Protein AF-A0A414Z7J4-F1 (afdb_monomer)

Nearest PDB structures (foldseek):
  2v0o-assembly2_C  TM=2.463E-01  e=3.753E+00  Homo sapiens
  2efl-assembly1_A-2  TM=1.552E-01  e=2.182E+00  Homo sapiens
  5c1f-assembly1_B  TM=1.987E-01  e=4.923E+00  Schizosaccharomyces pombe 972h-

Foldseek 3Di:
DQCLLLQWDAQQLLVVVLQFTDPPDDPDDPPSNLGQWDKDFPAFAPDQKDKQFACVQAPPVQWDQDDDPSGMTIHRAMRHDFPPGMAMEGQDPVVVVVVVVVLVVDFSRFCCLLCVVRYDYDNPGDDHDDGDDDSDDPDPSVVRSLVSLLVQLQLLLVLLLLLLQQQFFPPLLLVLLVLLVVLLVVLVVVLVCLLVDLDADPDPVSLVSLVVSVVSVVVDPFDDDCLSVVLNVLVVVLNVLSHVSSVVQVVLPDPVNVVVLVVLVVVLVVLVVVLVVVCVVLVVVVLVVLLVVLQVVQCVVQVVVVHRGHHDDPPDPSNVSNVVSVCSVVVCCVPPPSNVVSVVSSVVSVVVSVQRDHSDDPSSVVSVVSSVSSNVSSVVVSVRSSVSRRDLDRDCVQWDADPNQTAGDDDPVQVLLRVLLSLLLVVLSVVSPRHQDQDDLVNLLVSLVVSLVVSCVDPSCVDPVNVVLSQQSVQVSCCVVVNHVDGDDDPSNQSSLLVVLCSVQLRDLVSSVVVCSNVVGGSVSSNSSSSSSNNGSSNDTSVSNVSQSVNNVSSNVSSVVVVVSVVD

Radius of gyration: 38.93 Å; Cα contacts (8 Å, |Δi|>4): 678; chains: 1; bounding box: 73×83×109 Å

Structure (mmCIF, N/CA/C/O backbone):
data_AF-A0A414Z7J4-F1
#
_entry.id   AF-A0A414Z7J4-F1
#
loop_
_atom_site.group_PDB
_atom_site.id
_atom_site.type_symbol
_atom_site.label_atom_id
_atom_site.label_alt_id
_atom_site.label_comp_id
_atom_site.label_asym_id
_atom_site.label_entity_id
_atom_site.label_seq_id
_atom_site.pdbx_PDB_ins_code
_atom_site.Cartn_x
_atom_site.Cartn_y
_atom_site.Cartn_z
_atom_site.occupancy
_atom_site.B_iso_or_equiv
_atom_site.auth_seq_id
_atom_site.auth_comp_id
_atom_site.auth_asym_id
_atom_site.auth_atom_id
_atom_site.pdbx_PDB_model_num
ATOM 1 N N . MET A 1 1 ? 10.435 -19.517 -12.350 1.00 83.56 1 MET A N 1
ATOM 2 C CA . MET A 1 1 ? 9.776 -18.479 -11.524 1.00 83.56 1 MET A CA 1
ATOM 3 C C . MET A 1 1 ? 10.383 -17.105 -11.718 1.00 83.56 1 MET A C 1
ATOM 5 O O . MET A 1 1 ? 9.635 -16.182 -11.998 1.00 83.56 1 MET A O 1
ATOM 9 N N . GLU A 1 2 ? 11.707 -16.966 -11.644 1.00 85.19 2 GLU A N 1
ATOM 10 C CA . GLU A 1 2 ? 12.409 -15.685 -11.845 1.00 85.19 2 GLU A CA 1
ATOM 11 C C . GLU A 1 2 ? 11.999 -14.907 -13.116 1.00 85.19 2 GLU A C 1
ATOM 13 O O . GLU A 1 2 ? 11.894 -13.680 -13.116 1.00 85.19 2 GLU A O 1
ATOM 18 N N . SER A 1 3 ? 11.691 -15.606 -14.208 1.00 89.31 3 SER A N 1
ATOM 19 C CA . SER A 1 3 ? 11.226 -14.961 -15.439 1.00 89.31 3 SER A CA 1
ATOM 20 C C . SER A 1 3 ? 9.895 -14.211 -15.288 1.00 89.31 3 SER A C 1
ATOM 22 O O . SER A 1 3 ? 9.629 -13.283 -16.036 1.00 89.31 3 SER A O 1
ATOM 24 N N . PHE A 1 4 ? 9.068 -14.566 -14.300 1.00 91.62 4 PHE A N 1
ATOM 25 C CA . PHE A 1 4 ? 7.817 -13.870 -13.962 1.00 91.62 4 PHE A CA 1
ATOM 26 C C . PHE A 1 4 ? 8.006 -12.762 -12.914 1.00 91.62 4 PHE A C 1
ATOM 28 O O . PHE A 1 4 ? 7.068 -12.028 -12.606 1.00 91.62 4 PHE A O 1
ATOM 35 N N . VAL A 1 5 ? 9.213 -12.639 -12.359 1.00 90.56 5 VAL A N 1
ATOM 36 C CA . VAL A 1 5 ? 9.622 -11.538 -11.471 1.00 90.56 5 VAL A CA 1
ATOM 37 C C . VAL A 1 5 ? 10.175 -10.393 -12.306 1.00 90.56 5 VAL A C 1
ATOM 39 O O . VAL A 1 5 ? 9.928 -9.232 -12.013 1.00 90.56 5 VAL A O 1
ATOM 42 N N . THR A 1 6 ? 10.916 -10.719 -13.363 1.00 90.44 6 THR A N 1
ATOM 43 C CA . THR A 1 6 ? 11.533 -9.724 -14.254 1.00 90.44 6 THR A CA 1
ATOM 44 C C . THR A 1 6 ? 10.800 -9.534 -15.577 1.00 90.44 6 THR A C 1
ATOM 46 O O . THR A 1 6 ? 11.124 -8.609 -16.314 1.00 90.44 6 THR A O 1
ATOM 49 N N . GLU A 1 7 ? 9.778 -10.356 -15.837 1.00 93.12 7 GLU A N 1
ATOM 50 C CA . GLU A 1 7 ? 9.030 -10.386 -17.099 1.00 93.12 7 GLU A CA 1
ATOM 51 C C . GLU A 1 7 ? 9.956 -10.547 -18.314 1.00 93.12 7 GLU A C 1
ATOM 53 O O . GLU A 1 7 ? 9.828 -9.877 -19.336 1.00 93.12 7 GLU A O 1
ATOM 58 N N . SER A 1 8 ? 10.964 -11.404 -18.163 1.00 92.81 8 SER A N 1
ATOM 59 C CA . SER A 1 8 ? 11.980 -11.630 -19.182 1.00 92.81 8 SER A CA 1
ATOM 60 C C . SER A 1 8 ? 12.759 -12.922 -18.954 1.00 92.81 8 SER A C 1
ATOM 62 O O . SER A 1 8 ? 12.751 -13.514 -17.868 1.00 92.81 8 SER A O 1
ATOM 64 N N . ILE A 1 9 ? 13.473 -13.351 -19.990 1.00 91.88 9 ILE A N 1
ATOM 65 C CA . ILE A 1 9 ? 14.490 -14.396 -19.921 1.00 91.88 9 ILE A CA 1
ATOM 66 C C . ILE A 1 9 ? 15.802 -13.864 -20.496 1.00 91.88 9 ILE A C 1
ATOM 68 O O . ILE A 1 9 ? 15.831 -13.294 -21.581 1.00 91.88 9 ILE A O 1
ATOM 72 N N . SER A 1 10 ? 16.892 -14.035 -19.754 1.00 89.62 10 SER A N 1
ATOM 73 C CA . SER A 1 10 ? 18.213 -13.493 -20.079 1.00 89.62 10 SER A CA 1
ATOM 74 C C . SER A 1 10 ? 19.231 -14.621 -20.233 1.00 89.62 10 SER A C 1
ATOM 76 O O . SER A 1 10 ? 19.046 -15.692 -19.642 1.00 89.62 10 SER A O 1
ATOM 78 N N . PRO A 1 11 ? 20.338 -14.399 -20.963 1.00 87.81 11 PRO A N 1
ATOM 79 C CA . PRO A 1 11 ? 21.499 -15.273 -20.885 1.00 87.81 11 PRO A CA 1
ATOM 80 C C . PRO A 1 11 ? 21.915 -15.546 -19.439 1.00 87.81 11 PRO A C 1
ATOM 82 O O . PRO A 1 11 ? 21.822 -14.670 -18.577 1.00 87.81 11 PRO A O 1
ATOM 85 N N . TYR A 1 12 ? 22.404 -16.757 -19.166 1.00 82.69 12 TYR A N 1
ATOM 86 C CA . TYR A 1 12 ? 22.660 -17.185 -17.791 1.00 82.69 12 TYR A CA 1
ATOM 87 C C . TYR A 1 12 ? 23.629 -16.252 -17.052 1.00 82.69 12 TYR A C 1
ATOM 89 O O . TYR A 1 12 ? 23.402 -15.900 -15.896 1.00 82.69 12 TYR A O 1
ATOM 97 N N . SER A 1 13 ? 24.686 -15.813 -17.733 1.00 82.12 13 SER A N 1
ATOM 98 C CA . SER A 1 13 ? 25.699 -14.926 -17.162 1.00 82.12 13 SER A CA 1
ATOM 99 C C . SER A 1 13 ? 25.163 -13.544 -16.775 1.00 82.12 13 SER A C 1
ATOM 101 O O . SER A 1 13 ? 25.731 -12.887 -15.903 1.00 82.12 13 SER A O 1
ATOM 103 N N . PHE A 1 14 ? 24.053 -13.091 -17.371 1.00 86.50 14 PHE A N 1
ATOM 104 C CA . PHE A 1 14 ? 23.506 -11.767 -17.074 1.00 86.50 14 PHE A CA 1
ATOM 105 C C . PHE A 1 14 ? 22.961 -11.714 -15.658 1.00 86.50 14 PHE A C 1
ATOM 107 O O . PHE A 1 14 ? 23.085 -10.711 -14.966 1.00 86.50 14 PHE A O 1
ATOM 114 N N . TYR A 1 15 ? 22.378 -12.813 -15.205 1.00 82.56 15 TYR A N 1
ATOM 115 C CA . TYR A 1 15 ? 21.735 -12.910 -13.910 1.00 82.56 15 TYR A CA 1
ATOM 116 C C . TYR A 1 15 ? 22.673 -12.667 -12.717 1.00 82.56 15 TYR A C 1
ATOM 118 O O . TYR A 1 15 ? 22.195 -12.262 -11.659 1.00 82.56 15 TYR A O 1
ATOM 126 N N . GLN A 1 16 ? 23.982 -12.881 -12.885 1.00 77.75 16 GLN A N 1
ATOM 127 C CA . GLN A 1 16 ? 24.996 -12.592 -11.864 1.00 77.75 16 GLN A CA 1
ATOM 128 C C . GLN A 1 16 ? 25.450 -11.124 -11.882 1.00 77.75 16 GLN A C 1
ATOM 130 O O . GLN A 1 16 ? 25.781 -10.569 -10.839 1.00 77.75 16 GLN A O 1
ATOM 135 N N . GLU A 1 17 ? 25.426 -10.472 -13.047 1.00 80.81 17 GLU A N 1
ATOM 136 C CA . GLU A 1 17 ? 26.020 -9.139 -13.255 1.00 80.81 17 GLU A CA 1
ATOM 137 C C . GLU A 1 17 ? 24.987 -8.005 -13.362 1.00 80.81 17 GLU A C 1
ATOM 139 O O . GLU A 1 17 ? 25.306 -6.826 -13.154 1.00 80.81 17 GLU A O 1
ATOM 144 N N . ARG A 1 18 ? 23.728 -8.338 -13.669 1.00 81.75 18 ARG A N 1
ATOM 145 C CA . ARG A 1 18 ? 22.654 -7.356 -13.867 1.00 81.75 18 ARG A CA 1
ATOM 146 C C . ARG A 1 18 ? 22.222 -6.674 -12.571 1.00 81.75 18 ARG A C 1
ATOM 148 O O . ARG A 1 18 ? 21.712 -5.565 -12.620 1.00 81.75 18 ARG A O 1
ATOM 155 N N . GLY A 1 19 ? 22.472 -7.287 -11.413 1.00 79.56 19 GLY A N 1
ATOM 156 C CA . GLY A 1 19 ? 22.233 -6.663 -10.107 1.00 79.56 19 GLY A CA 1
ATOM 157 C C . GLY A 1 19 ? 20.755 -6.487 -9.730 1.00 79.56 19 GLY A C 1
ATOM 158 O O . GLY A 1 19 ? 20.460 -5.708 -8.831 1.00 79.56 19 GLY A O 1
ATOM 159 N N . PHE A 1 20 ? 19.831 -7.191 -10.391 1.00 84.62 20 PHE A N 1
ATOM 160 C CA . PHE A 1 20 ? 18.400 -7.209 -10.071 1.00 84.62 20 PHE A CA 1
ATOM 161 C C . PHE A 1 20 ? 17.765 -8.574 -10.389 1.00 84.62 20 PHE A C 1
ATOM 163 O O . PHE A 1 20 ? 18.344 -9.405 -11.102 1.00 84.62 20 PHE A O 1
ATOM 170 N N . GLY A 1 21 ? 16.540 -8.776 -9.895 1.00 78.69 21 GLY A N 1
ATOM 171 C CA . GLY A 1 21 ? 15.838 -10.061 -9.942 1.00 78.69 21 GLY A CA 1
ATOM 172 C C . GLY A 1 21 ? 16.154 -10.926 -8.723 1.00 78.69 21 GLY A C 1
ATOM 173 O O . GLY A 1 21 ? 16.982 -10.552 -7.893 1.00 78.69 21 GLY A O 1
ATOM 174 N N . ASN A 1 22 ? 15.486 -12.066 -8.580 1.00 69.56 22 ASN A N 1
ATOM 175 C CA . ASN A 1 22 ? 15.677 -12.940 -7.430 1.00 69.56 22 ASN A CA 1
ATOM 176 C C . ASN A 1 22 ? 16.515 -14.182 -7.765 1.00 69.56 22 ASN A C 1
ATOM 178 O O . ASN A 1 22 ? 16.748 -14.545 -8.919 1.00 69.56 22 ASN A O 1
ATOM 182 N N . ASN A 1 23 ? 17.000 -14.837 -6.710 1.00 64.25 23 ASN A N 1
ATOM 183 C CA . ASN A 1 23 ? 17.753 -16.086 -6.807 1.00 64.25 23 ASN A CA 1
ATOM 184 C C . ASN A 1 23 ? 16.842 -17.324 -6.762 1.00 64.25 23 ASN A C 1
ATOM 186 O O . ASN A 1 23 ? 17.340 -18.440 -6.602 1.00 64.25 23 ASN A O 1
ATOM 190 N N . LEU A 1 24 ? 15.517 -17.157 -6.879 1.00 56.53 24 LEU A N 1
ATOM 191 C CA . LEU A 1 24 ? 14.585 -18.272 -6.747 1.00 56.53 24 LEU A CA 1
ATOM 192 C C . LEU A 1 24 ? 14.812 -19.253 -7.902 1.00 56.53 24 LEU A C 1
ATOM 194 O O . LEU A 1 24 ? 14.674 -18.913 -9.079 1.00 56.53 24 LEU A O 1
ATOM 198 N N . SER A 1 25 ? 15.126 -20.505 -7.558 1.00 52.38 25 SER A N 1
ATOM 199 C CA . SER A 1 25 ? 15.205 -21.661 -8.467 1.00 52.38 25 SER A CA 1
ATOM 200 C C . SER A 1 25 ? 16.270 -21.612 -9.578 1.00 52.38 25 SER A C 1
ATOM 202 O O . SER A 1 25 ? 16.080 -22.208 -10.639 1.00 52.38 25 SER A O 1
ATOM 204 N N . ARG A 1 26 ? 17.418 -20.953 -9.374 1.00 57.47 26 ARG A N 1
ATOM 205 C CA . ARG A 1 26 ? 18.539 -21.084 -10.323 1.00 57.47 26 ARG A CA 1
ATOM 206 C C . ARG A 1 26 ? 19.447 -22.241 -9.917 1.00 57.47 26 ARG A C 1
ATOM 208 O O . ARG A 1 26 ? 20.207 -22.145 -8.961 1.00 57.47 26 ARG A O 1
ATOM 215 N N . PHE A 1 27 ? 19.389 -23.339 -10.668 1.00 50.22 27 PHE A N 1
ATOM 216 C CA . PHE A 1 27 ? 20.387 -24.400 -10.561 1.00 50.22 27 PHE A CA 1
ATOM 217 C C . PHE A 1 27 ? 21.722 -23.871 -11.107 1.00 50.22 27 PHE A C 1
ATOM 219 O O . PHE A 1 27 ? 21.941 -23.857 -12.319 1.00 50.22 27 PHE A O 1
ATOM 226 N N . TYR A 1 28 ? 22.602 -23.396 -10.225 1.00 52.69 28 TYR A N 1
ATOM 227 C CA . TYR A 1 28 ? 23.991 -23.081 -10.560 1.00 52.69 28 TYR A CA 1
ATOM 228 C C . TYR A 1 28 ? 24.749 -24.391 -10.789 1.00 52.69 28 TYR A C 1
ATOM 230 O O . TYR A 1 28 ? 25.217 -25.032 -9.853 1.00 52.69 28 TYR A O 1
ATOM 238 N N . LYS A 1 29 ? 24.828 -24.833 -12.050 1.00 57.69 29 LYS A N 1
ATOM 239 C CA . LYS A 1 29 ? 25.770 -25.887 -12.446 1.00 57.69 29 LYS A CA 1
ATOM 240 C C . LYS A 1 29 ? 27.115 -25.227 -12.725 1.00 57.69 29 LYS A C 1
ATOM 242 O O . LYS A 1 29 ? 27.170 -24.271 -13.491 1.00 57.69 29 LYS A O 1
ATOM 247 N N . ALA A 1 30 ? 28.196 -25.742 -12.140 1.00 54.69 30 ALA A N 1
ATOM 248 C CA . ALA A 1 30 ? 29.543 -25.228 -12.388 1.00 54.69 30 ALA A CA 1
ATOM 249 C C . ALA A 1 30 ? 29.803 -25.075 -13.903 1.00 54.69 30 ALA A C 1
ATOM 251 O O . ALA A 1 30 ? 29.620 -26.024 -14.666 1.00 54.69 30 ALA A O 1
ATOM 252 N N . GLY A 1 31 ? 30.177 -23.866 -14.334 1.00 60.12 31 GLY A N 1
ATOM 253 C CA . GLY A 1 31 ? 30.392 -23.517 -15.745 1.00 60.12 31 GLY A CA 1
ATOM 254 C C . GLY A 1 31 ? 29.236 -22.786 -16.442 1.00 60.12 31 GLY A C 1
ATOM 255 O O . GLY A 1 31 ? 29.465 -22.222 -17.510 1.00 60.12 31 GLY A O 1
ATOM 256 N N . SER A 1 32 ? 28.035 -22.705 -15.852 1.00 63.41 32 SER A N 1
ATOM 257 C CA . SER A 1 32 ? 26.912 -21.952 -16.440 1.00 63.41 32 SER A CA 1
ATOM 258 C C . SER A 1 32 ? 27.149 -20.436 -16.496 1.00 63.41 32 SER A C 1
ATOM 260 O O . SER A 1 32 ? 26.569 -19.755 -17.335 1.00 63.41 32 SER A O 1
ATOM 262 N N . GLU A 1 33 ? 28.060 -19.911 -15.674 1.00 62.44 33 GLU A N 1
ATOM 263 C CA . GLU A 1 33 ? 28.476 -18.494 -15.644 1.00 62.44 33 GLU A CA 1
ATOM 264 C C . GLU A 1 33 ? 29.099 -18.012 -16.962 1.00 62.44 33 GLU A C 1
ATOM 266 O O . GLU A 1 33 ? 29.099 -16.821 -17.264 1.00 62.44 33 GLU A O 1
ATOM 271 N N . LYS A 1 34 ? 29.600 -18.943 -17.783 1.00 66.81 34 LYS A N 1
ATOM 272 C CA . LYS A 1 34 ? 30.189 -18.643 -19.095 1.00 66.81 34 LYS A CA 1
ATOM 273 C C . LYS A 1 34 ? 29.144 -18.526 -20.211 1.00 66.81 34 LYS A C 1
ATOM 275 O O . LYS A 1 34 ? 29.477 -18.115 -21.320 1.00 66.81 34 LYS A O 1
ATOM 280 N N . ILE A 1 35 ? 27.883 -18.877 -19.943 1.00 77.06 35 ILE A N 1
ATOM 281 C CA . ILE A 1 35 ? 26.825 -18.902 -20.957 1.00 77.06 35 ILE A CA 1
ATOM 282 C C . ILE A 1 35 ? 26.281 -17.482 -21.163 1.00 77.06 35 ILE A C 1
ATOM 284 O O . ILE A 1 35 ? 25.426 -17.001 -20.418 1.00 77.06 35 ILE A O 1
ATOM 288 N N . ASN A 1 36 ? 26.786 -16.826 -22.210 1.00 81.56 36 ASN A N 1
ATOM 289 C CA . ASN A 1 36 ? 26.434 -15.459 -22.617 1.00 81.56 36 ASN A CA 1
ATOM 290 C C . ASN A 1 36 ? 25.361 -15.401 -23.724 1.00 81.56 36 ASN A C 1
ATOM 292 O O . ASN A 1 36 ? 25.246 -14.394 -24.413 1.00 81.56 36 ASN A O 1
ATOM 296 N N . HIS A 1 37 ? 24.600 -16.476 -23.931 1.00 85.06 37 HIS A N 1
ATOM 297 C CA . HIS A 1 37 ? 23.517 -16.528 -24.913 1.00 85.06 37 HIS A CA 1
ATOM 298 C C . HIS A 1 37 ? 22.357 -17.406 -24.429 1.00 85.06 37 HIS A C 1
ATOM 300 O O . HIS A 1 37 ? 22.522 -18.275 -23.573 1.00 85.06 37 HIS A O 1
ATOM 306 N N . LEU A 1 38 ? 21.184 -17.184 -25.006 1.00 88.31 38 LEU A N 1
ATOM 307 C CA . LEU A 1 38 ? 20.026 -18.064 -24.960 1.00 88.31 38 LEU A CA 1
ATOM 308 C C . LEU A 1 38 ? 20.097 -19.077 -26.103 1.00 88.31 38 LEU A C 1
ATOM 310 O O . LEU A 1 38 ? 20.646 -18.786 -27.165 1.00 88.31 38 LEU A O 1
ATOM 314 N N . ILE A 1 39 ? 19.522 -20.257 -25.880 1.00 86.81 39 ILE A N 1
ATOM 315 C CA . ILE A 1 39 ? 19.348 -21.289 -26.905 1.00 86.81 39 ILE A CA 1
ATOM 316 C C . ILE A 1 39 ? 17.876 -21.296 -27.300 1.00 86.81 39 ILE A C 1
ATOM 318 O O . ILE A 1 39 ? 17.008 -21.525 -26.458 1.00 86.81 39 ILE A O 1
ATOM 322 N N . LEU A 1 40 ? 17.612 -21.059 -28.579 1.00 89.31 40 LEU A N 1
ATOM 323 C CA . LEU A 1 40 ? 16.283 -21.048 -29.179 1.00 89.31 40 LEU A CA 1
ATOM 324 C C . LEU A 1 40 ? 16.171 -22.194 -30.184 1.00 89.31 40 LEU A C 1
ATOM 326 O O . LEU A 1 40 ? 17.165 -22.610 -30.783 1.00 89.31 40 LEU A O 1
ATOM 330 N N . SER A 1 41 ? 14.965 -22.714 -30.394 1.00 88.06 41 SER A N 1
ATOM 331 C CA . SER A 1 41 ? 14.739 -23.762 -31.384 1.00 88.06 41 SER A CA 1
ATOM 332 C C . SER A 1 41 ? 13.382 -23.635 -32.051 1.00 88.06 41 SER A C 1
ATOM 334 O O . SER A 1 41 ? 12.414 -23.226 -31.424 1.00 88.06 41 SER A O 1
ATOM 336 N N . THR A 1 42 ? 13.321 -24.027 -33.323 1.00 88.06 42 THR A N 1
ATOM 337 C CA . THR A 1 42 ? 12.069 -24.132 -34.086 1.00 88.06 42 THR A CA 1
ATOM 338 C C . THR A 1 42 ? 11.339 -25.455 -33.852 1.00 88.06 42 THR A C 1
ATOM 340 O O . THR A 1 42 ? 10.286 -25.687 -34.440 1.00 88.06 42 THR A O 1
ATOM 343 N N . VAL A 1 43 ? 11.898 -26.349 -33.029 1.00 85.81 43 VAL A N 1
ATOM 344 C CA . VAL A 1 43 ? 11.280 -27.622 -32.647 1.00 85.81 43 VAL A CA 1
ATOM 345 C C . VAL A 1 43 ? 11.100 -27.698 -31.138 1.00 85.81 43 VAL A C 1
ATOM 347 O O . VAL A 1 43 ? 11.938 -27.211 -30.381 1.00 85.81 43 VAL A O 1
ATOM 350 N N . GLU A 1 44 ? 10.028 -28.361 -30.708 1.00 84.50 44 GLU A N 1
ATOM 351 C CA . GLU A 1 44 ? 9.681 -28.489 -29.292 1.00 84.50 44 GLU A CA 1
ATOM 352 C C . GLU A 1 44 ? 10.770 -29.256 -28.504 1.00 84.50 44 GLU A C 1
ATOM 354 O O . GLU A 1 44 ? 11.024 -30.440 -28.794 1.00 84.50 44 GLU A O 1
ATOM 359 N N . PRO A 1 45 ? 11.419 -28.622 -27.505 1.00 83.06 45 PRO A N 1
ATOM 360 C CA . PRO A 1 45 ? 12.495 -29.237 -26.742 1.00 83.06 45 PRO A CA 1
ATOM 361 C C . PRO A 1 45 ? 11.976 -30.185 -25.657 1.00 83.06 45 PRO A C 1
ATOM 363 O O . PRO A 1 45 ? 10.975 -29.934 -24.986 1.00 83.06 45 PRO A O 1
ATOM 366 N N . VAL A 1 46 ? 12.724 -31.259 -25.393 1.00 82.00 46 VAL A N 1
ATOM 367 C CA . VAL A 1 46 ? 12.492 -32.096 -24.205 1.00 82.00 46 VAL A CA 1
ATOM 368 C C . VAL A 1 46 ? 12.865 -31.309 -22.945 1.00 82.00 46 VAL A C 1
ATOM 370 O O . VAL A 1 46 ? 14.041 -31.044 -22.701 1.00 82.00 46 VAL A O 1
ATOM 373 N N . GLY A 1 47 ? 11.873 -30.982 -22.115 1.00 82.88 47 GLY A N 1
ATOM 374 C CA . GLY A 1 47 ? 12.081 -30.290 -20.845 1.00 82.88 47 GLY A CA 1
ATOM 375 C C . GLY A 1 47 ? 10.831 -30.256 -19.969 1.00 82.88 47 GLY A C 1
ATOM 376 O O . GLY A 1 47 ? 9.711 -30.463 -20.436 1.00 82.88 47 GLY A O 1
ATOM 377 N N . GLU A 1 48 ? 11.011 -29.970 -18.680 1.00 86.00 48 GLU A N 1
ATOM 378 C CA . GLU A 1 48 ? 9.884 -29.822 -17.749 1.00 86.00 48 GLU A CA 1
ATOM 379 C C . GLU A 1 48 ? 9.030 -28.586 -18.055 1.00 86.00 48 GLU A C 1
ATOM 381 O O . GLU A 1 48 ? 7.813 -28.610 -17.869 1.00 86.00 48 GLU A O 1
ATOM 386 N N . TYR A 1 49 ? 9.685 -27.547 -18.574 1.00 88.69 49 TYR A N 1
ATOM 387 C CA . TYR A 1 49 ? 9.108 -26.264 -18.948 1.00 88.69 49 TYR A CA 1
ATOM 388 C C . TYR A 1 49 ? 9.715 -25.816 -20.279 1.00 88.69 49 TYR A C 1
ATOM 390 O O . TYR A 1 49 ? 10.878 -26.120 -20.555 1.00 88.69 49 TYR A O 1
ATOM 398 N N . ALA A 1 50 ? 8.942 -25.107 -21.094 1.00 89.62 50 ALA A N 1
ATOM 399 C CA . ALA A 1 50 ? 9.435 -24.398 -22.271 1.00 89.62 50 ALA A CA 1
ATOM 400 C C . ALA A 1 50 ? 8.693 -23.065 -22.414 1.00 89.62 50 ALA A C 1
ATOM 402 O O . ALA A 1 50 ? 7.556 -22.929 -21.958 1.00 89.62 50 ALA A O 1
ATOM 403 N N . VAL A 1 51 ? 9.352 -22.084 -23.026 1.00 92.56 51 VAL A N 1
ATOM 404 C CA . VAL A 1 51 ? 8.739 -20.803 -23.380 1.00 92.56 51 VAL A CA 1
ATOM 405 C C . VAL A 1 51 ? 8.721 -20.725 -24.893 1.00 92.56 51 VAL A C 1
ATOM 407 O O . VAL A 1 51 ? 9.768 -20.785 -25.534 1.00 92.56 51 VAL A O 1
ATOM 410 N N . GLU A 1 52 ? 7.526 -20.632 -25.445 1.00 93.56 52 GLU A N 1
ATOM 411 C CA . GLU A 1 52 ? 7.310 -20.331 -26.847 1.00 93.56 52 GLU A CA 1
ATOM 412 C C . GLU A 1 52 ? 7.256 -18.815 -26.999 1.00 93.56 52 GLU A C 1
ATOM 414 O O . GLU A 1 52 ? 6.582 -18.136 -26.223 1.00 93.56 52 GLU A O 1
ATOM 419 N N . ILE A 1 53 ? 7.987 -18.292 -27.975 1.00 93.88 53 ILE A N 1
ATOM 420 C CA . ILE A 1 53 ? 8.131 -16.858 -28.209 1.00 93.88 53 ILE A CA 1
ATOM 421 C C . ILE A 1 53 ? 7.859 -16.553 -29.680 1.00 93.88 53 ILE A C 1
ATOM 423 O O . ILE A 1 53 ? 8.235 -17.336 -30.554 1.00 93.88 53 ILE A O 1
ATOM 427 N N . SER A 1 54 ? 7.222 -15.415 -29.937 1.00 92.44 54 SER A N 1
ATOM 428 C CA . SER A 1 54 ? 7.102 -14.842 -31.277 1.00 92.44 54 SER A CA 1
ATOM 429 C C . SER A 1 54 ? 8.454 -14.301 -31.754 1.00 92.44 54 SER A C 1
ATOM 431 O O . SER A 1 54 ? 9.262 -13.825 -30.950 1.00 92.44 54 SER A O 1
ATOM 433 N N . ASP A 1 55 ? 8.692 -14.343 -33.063 1.00 88.56 55 ASP A N 1
ATOM 434 C CA . ASP A 1 55 ? 9.867 -13.737 -33.695 1.00 88.56 55 ASP A CA 1
ATOM 435 C C . ASP A 1 55 ? 9.864 -12.204 -33.596 1.00 88.56 55 ASP A C 1
ATOM 437 O O . ASP A 1 55 ? 10.931 -11.599 -33.584 1.00 88.56 55 ASP A O 1
ATOM 441 N N . GLU A 1 56 ? 8.701 -11.584 -33.391 1.00 89.44 56 GLU A N 1
ATOM 442 C CA . GLU A 1 56 ? 8.547 -10.149 -33.099 1.00 89.44 56 GLU A CA 1
ATOM 443 C C . GLU A 1 56 ? 9.285 -9.679 -31.834 1.00 89.44 56 GLU A C 1
ATOM 445 O O . GLU A 1 56 ? 9.545 -8.486 -31.672 1.00 89.44 56 GLU A O 1
ATOM 450 N N . LEU A 1 57 ? 9.602 -10.594 -30.910 1.00 89.81 57 LEU A N 1
ATOM 451 C CA . LEU A 1 57 ? 10.378 -10.291 -29.700 1.00 89.81 57 LEU A CA 1
ATOM 452 C C . LEU A 1 57 ? 11.888 -10.413 -29.922 1.00 89.81 57 LEU A C 1
ATOM 454 O O . LEU A 1 57 ? 12.671 -10.182 -28.998 1.00 89.81 57 LEU A O 1
ATOM 458 N N . LEU A 1 58 ? 12.300 -10.830 -31.119 1.00 90.44 58 LEU A N 1
ATOM 459 C CA . LEU A 1 58 ? 13.678 -11.133 -31.449 1.00 90.44 58 LEU A CA 1
ATOM 460 C C . LEU A 1 58 ? 14.247 -10.099 -32.410 1.00 90.44 58 LEU A C 1
ATOM 462 O O . LEU A 1 58 ? 13.655 -9.709 -33.411 1.00 90.44 58 LEU A O 1
ATOM 466 N N . ASP A 1 59 ? 15.496 -9.751 -32.145 1.00 88.38 59 ASP A N 1
ATOM 467 C CA . ASP A 1 59 ? 16.341 -9.102 -33.135 1.00 88.38 59 ASP A CA 1
ATOM 468 C C . ASP A 1 59 ? 16.896 -10.192 -34.057 1.00 88.38 59 ASP A C 1
ATOM 470 O O . ASP A 1 59 ? 17.885 -10.860 -33.736 1.00 88.38 59 ASP A O 1
ATOM 474 N N . VAL A 1 60 ? 16.203 -10.422 -35.173 1.00 86.62 60 VAL A N 1
ATOM 475 C CA . VAL A 1 60 ? 16.498 -11.515 -36.112 1.00 86.62 60 VAL A CA 1
ATOM 476 C C . VAL A 1 60 ? 17.929 -11.425 -36.658 1.00 86.62 60 VAL A C 1
ATOM 478 O O . VAL A 1 60 ? 18.532 -12.458 -36.953 1.00 86.62 60 VAL A O 1
ATOM 481 N N . ALA A 1 61 ? 18.516 -10.223 -36.726 1.00 87.06 61 ALA A N 1
ATOM 482 C CA . ALA A 1 61 ? 19.893 -10.025 -37.178 1.00 87.06 61 ALA A CA 1
ATOM 483 C C . ALA A 1 61 ? 20.937 -10.624 -36.217 1.00 87.06 61 ALA A C 1
ATOM 485 O O . ALA A 1 61 ? 22.057 -10.922 -36.630 1.00 87.06 61 ALA A O 1
ATOM 486 N N . LEU A 1 62 ? 20.573 -10.836 -34.948 1.00 87.69 62 LEU A N 1
ATOM 487 C CA . LEU A 1 62 ? 21.450 -11.402 -33.919 1.00 87.69 62 LEU A CA 1
ATOM 488 C C . LEU A 1 62 ? 21.273 -12.910 -33.723 1.00 87.69 62 LEU A C 1
ATOM 490 O O . LEU A 1 62 ? 21.966 -13.501 -32.892 1.00 87.69 62 LEU A O 1
ATOM 494 N N . LEU A 1 63 ? 20.359 -13.544 -34.462 1.00 88.25 63 LEU A N 1
ATOM 495 C CA . LEU A 1 63 ? 20.166 -14.989 -34.407 1.00 88.25 63 LEU A CA 1
ATOM 496 C C . LEU A 1 63 ? 21.280 -15.705 -35.160 1.00 88.25 63 LEU A C 1
ATOM 498 O O . LEU A 1 63 ? 21.394 -15.609 -36.384 1.00 88.25 63 LEU A O 1
ATOM 502 N N . VAL A 1 64 ? 22.056 -16.512 -34.439 1.00 85.94 64 VAL A N 1
ATOM 503 C CA . VAL A 1 64 ? 23.120 -17.305 -35.054 1.00 85.94 64 VAL A CA 1
ATOM 504 C C . VAL A 1 64 ? 22.741 -18.773 -35.053 1.00 85.94 64 VAL A C 1
ATOM 506 O O . VAL A 1 64 ? 22.459 -19.369 -34.018 1.00 85.94 64 VAL A O 1
ATOM 509 N N . LYS A 1 65 ? 22.711 -19.370 -36.245 1.00 84.62 65 LYS A N 1
ATOM 510 C CA . LYS A 1 65 ? 22.383 -20.787 -36.418 1.00 84.62 65 LYS A CA 1
ATOM 511 C C . LYS A 1 65 ? 23.443 -21.650 -35.749 1.00 84.62 65 LYS A C 1
ATOM 513 O O . LYS A 1 65 ? 24.632 -21.499 -36.021 1.00 84.62 65 LYS A O 1
ATOM 518 N N . SER A 1 66 ? 22.982 -22.603 -34.956 1.00 72.31 66 SER A N 1
ATOM 519 C CA . SER A 1 66 ? 23.815 -23.604 -34.311 1.00 72.31 66 SER A CA 1
ATOM 520 C C . SER A 1 66 ? 23.345 -25.015 -34.694 1.00 72.31 66 SER A C 1
ATOM 522 O O . SER A 1 66 ? 22.193 -25.244 -35.077 1.00 72.31 66 SER A O 1
ATOM 524 N N . GLY A 1 67 ? 24.294 -25.952 -34.712 1.00 65.31 67 GLY A N 1
ATOM 525 C CA . GLY A 1 67 ? 24.048 -27.362 -35.016 1.00 65.31 67 GLY A CA 1
ATOM 526 C C . GLY A 1 67 ? 23.914 -27.757 -36.488 1.00 65.31 67 GLY A C 1
ATOM 527 O O . GLY A 1 67 ? 23.856 -26.952 -37.415 1.00 65.31 67 GLY A O 1
ATOM 528 N N . ARG A 1 68 ? 23.843 -29.079 -36.707 1.00 59.53 68 ARG A N 1
ATOM 529 C CA . ARG A 1 68 ? 23.803 -29.699 -38.049 1.00 59.53 68 ARG A CA 1
ATOM 530 C C . ARG A 1 68 ? 22.457 -29.543 -38.763 1.00 59.53 68 ARG A C 1
ATOM 532 O O . ARG A 1 68 ? 22.422 -29.546 -39.988 1.00 59.53 68 ARG A O 1
ATOM 539 N N . LYS A 1 69 ? 21.353 -29.448 -38.011 1.00 63.50 69 LYS A N 1
ATOM 540 C CA . LYS A 1 69 ? 19.980 -29.453 -38.554 1.00 63.50 69 LYS A CA 1
ATOM 541 C C . LYS A 1 69 ? 19.406 -28.056 -38.838 1.00 63.50 69 LYS A C 1
ATOM 543 O O . LYS A 1 69 ? 18.298 -27.979 -39.347 1.00 63.50 69 LYS A O 1
ATOM 548 N N . LYS A 1 70 ? 20.142 -26.968 -38.559 1.00 69.19 70 LYS A N 1
ATOM 549 C CA . LYS A 1 70 ? 19.701 -25.564 -38.741 1.00 69.19 70 LYS A CA 1
ATOM 550 C C . LYS A 1 70 ? 18.373 -25.200 -38.035 1.00 69.19 70 LYS A C 1
ATOM 552 O O . LYS A 1 70 ? 17.726 -24.239 -38.433 1.00 69.19 70 LYS A O 1
ATOM 557 N N . THR A 1 71 ? 17.971 -25.952 -37.008 1.00 81.69 71 THR A N 1
ATOM 558 C CA . THR A 1 71 ? 16.742 -25.740 -36.212 1.00 81.69 71 THR A CA 1
ATOM 559 C C . THR A 1 71 ? 17.018 -25.151 -34.828 1.00 81.69 71 THR A C 1
ATOM 561 O O . THR A 1 71 ? 16.095 -25.017 -34.026 1.00 81.69 71 THR A O 1
ATOM 564 N N . VAL A 1 72 ? 18.282 -24.870 -34.508 1.00 85.94 72 VAL A N 1
ATOM 565 C CA . VAL A 1 72 ? 18.728 -24.334 -33.219 1.00 85.94 72 VAL A CA 1
ATOM 566 C C . VAL A 1 72 ? 19.470 -23.030 -33.477 1.00 85.94 72 VAL A C 1
ATOM 568 O O . VAL A 1 72 ? 20.189 -22.900 -34.471 1.00 85.94 72 VAL A O 1
ATOM 571 N N . PHE A 1 73 ? 19.260 -22.058 -32.601 1.00 87.25 73 PHE A N 1
ATOM 572 C CA . PHE A 1 73 ? 19.805 -20.715 -32.714 1.00 87.25 73 PHE A CA 1
ATOM 573 C C . PHE A 1 73 ? 20.355 -20.270 -31.365 1.00 87.25 73 PHE A C 1
ATOM 575 O O . PHE A 1 73 ? 19.791 -20.597 -30.320 1.00 87.25 73 PHE A O 1
ATOM 582 N N . THR A 1 74 ? 21.434 -19.501 -31.386 1.00 87.62 74 THR A N 1
ATOM 583 C CA . THR A 1 74 ? 21.903 -18.749 -30.227 1.00 87.62 74 THR A CA 1
ATOM 584 C C . THR A 1 74 ? 21.446 -17.299 -30.339 1.00 87.62 74 THR A C 1
ATOM 586 O O . THR A 1 74 ? 21.403 -16.733 -31.433 1.00 87.62 74 THR A O 1
ATOM 589 N N . TYR A 1 75 ? 21.077 -16.708 -29.202 1.00 89.25 75 TYR A N 1
ATOM 590 C CA . TYR A 1 75 ? 20.611 -15.324 -29.120 1.00 89.25 75 TYR A CA 1
ATOM 591 C C . TYR A 1 75 ? 21.260 -14.605 -27.927 1.00 89.25 75 TYR A C 1
ATOM 593 O O . TYR A 1 75 ? 21.166 -15.103 -26.805 1.00 89.25 75 TYR A O 1
ATOM 601 N N . PRO A 1 76 ? 21.945 -13.465 -28.121 1.00 88.12 76 PRO A N 1
ATOM 602 C CA . PRO A 1 76 ? 22.785 -12.872 -27.076 1.00 88.12 76 PRO A CA 1
ATOM 603 C C . PRO A 1 76 ? 22.069 -11.873 -26.155 1.00 88.12 76 PRO A C 1
ATOM 605 O O . PRO A 1 76 ? 22.661 -11.442 -25.167 1.00 88.12 76 PRO A O 1
ATOM 608 N N . LYS A 1 77 ? 20.832 -11.471 -26.469 1.00 90.12 77 LYS A N 1
ATOM 609 C CA . LYS A 1 77 ? 20.081 -10.467 -25.699 1.00 90.12 77 LYS A CA 1
ATOM 610 C C . LYS A 1 77 ? 19.070 -11.118 -24.751 1.00 90.12 77 LYS A C 1
ATOM 612 O O . LYS A 1 77 ? 18.671 -12.271 -24.920 1.00 90.12 77 LYS A O 1
ATOM 617 N N . THR A 1 78 ? 18.637 -10.344 -23.763 1.00 91.88 78 THR A N 1
ATOM 618 C CA . THR A 1 78 ? 17.443 -10.642 -22.967 1.00 91.88 78 THR A CA 1
ATOM 619 C C . THR A 1 78 ? 16.195 -10.537 -23.836 1.00 91.88 78 THR A C 1
ATOM 621 O O . THR A 1 78 ? 16.056 -9.600 -24.617 1.00 91.88 78 THR A O 1
ATOM 624 N N . ILE A 1 79 ? 15.284 -11.492 -23.681 1.00 93.56 79 ILE A N 1
ATOM 625 C CA . ILE A 1 79 ? 13.970 -11.494 -24.321 1.00 93.56 79 ILE A CA 1
ATOM 626 C C . ILE A 1 79 ? 12.964 -11.037 -23.273 1.00 93.56 79 ILE A C 1
ATOM 628 O O . ILE A 1 79 ? 12.759 -11.717 -22.264 1.00 93.56 79 ILE A O 1
ATOM 632 N N . TYR A 1 80 ? 12.359 -9.877 -23.502 1.00 92.69 80 TYR A N 1
ATOM 633 C CA . TYR A 1 80 ? 11.301 -9.338 -22.654 1.00 92.69 80 TYR A CA 1
ATOM 634 C C . TYR A 1 80 ? 9.963 -9.916 -23.084 1.00 92.69 80 TYR A C 1
ATOM 636 O O . TYR A 1 80 ? 9.656 -9.969 -24.274 1.00 92.69 80 TYR A O 1
ATOM 644 N N . TYR A 1 81 ? 9.179 -10.384 -22.120 1.00 92.56 81 TYR A N 1
ATOM 645 C CA . TYR A 1 81 ? 7.872 -10.941 -22.422 1.00 92.56 81 TYR A CA 1
ATOM 646 C C . TYR A 1 81 ? 6.881 -9.829 -22.735 1.00 92.56 81 TYR A C 1
ATOM 648 O O . TYR A 1 81 ? 6.917 -8.751 -22.139 1.00 92.56 81 TYR A O 1
ATOM 656 N N . ARG A 1 82 ? 5.993 -10.140 -23.673 1.00 88.38 82 ARG A N 1
ATOM 657 C CA . ARG A 1 82 ? 4.853 -9.325 -24.070 1.00 88.38 82 ARG A CA 1
ATOM 658 C C . ARG A 1 82 ? 3.638 -10.234 -24.114 1.00 88.38 82 ARG A C 1
ATOM 660 O O . ARG A 1 82 ? 3.752 -11.375 -24.581 1.00 88.38 82 ARG A O 1
ATOM 667 N N . LYS A 1 83 ? 2.493 -9.748 -23.636 1.00 86.38 83 LYS A N 1
ATOM 668 C CA . LYS A 1 83 ? 1.230 -10.482 -23.741 1.00 86.38 83 LYS A CA 1
ATOM 669 C C . LYS A 1 83 ? 0.958 -10.851 -25.199 1.00 86.38 83 LYS A C 1
ATOM 671 O O . LYS A 1 83 ? 1.329 -10.122 -26.112 1.00 86.38 83 LYS A O 1
ATOM 676 N N . ASP A 1 84 ? 0.388 -12.032 -25.404 1.00 86.75 84 ASP A N 1
ATOM 677 C CA . ASP A 1 84 ? 0.065 -12.615 -26.717 1.00 86.75 84 ASP A CA 1
ATOM 678 C C . ASP A 1 84 ? 1.258 -12.945 -27.642 1.00 86.75 84 ASP A C 1
ATOM 680 O O . ASP A 1 84 ? 1.097 -13.728 -28.575 1.00 86.75 84 ASP A O 1
ATOM 684 N N . SER A 1 85 ? 2.475 -12.482 -27.339 1.00 91.00 85 SER A N 1
ATOM 685 C CA . SER A 1 85 ? 3.707 -12.851 -28.060 1.00 91.00 85 SER A CA 1
ATOM 686 C C . SER A 1 85 ? 4.511 -13.966 -27.379 1.00 91.00 85 SER A C 1
ATOM 688 O O . SER A 1 85 ? 5.570 -14.351 -27.876 1.00 91.00 85 SER A O 1
ATOM 690 N N . VAL A 1 86 ? 4.040 -14.486 -26.241 1.00 94.19 86 VAL A N 1
ATOM 691 C CA . VAL A 1 86 ? 4.655 -15.621 -25.538 1.00 94.19 86 VAL A CA 1
ATOM 692 C C . VAL A 1 86 ? 3.612 -16.628 -25.064 1.00 94.19 86 VAL A C 1
ATOM 694 O O . VAL A 1 86 ? 2.487 -16.268 -24.711 1.00 94.19 86 VAL A O 1
ATOM 697 N N . ARG A 1 87 ? 3.998 -17.905 -24.999 1.00 95.25 87 ARG A N 1
ATOM 698 C CA . ARG A 1 87 ? 3.229 -18.966 -24.335 1.00 95.25 87 ARG A CA 1
ATOM 699 C C . ARG A 1 87 ? 4.137 -19.824 -23.469 1.00 95.25 87 ARG A C 1
ATOM 701 O O . ARG A 1 87 ? 5.296 -20.059 -23.798 1.00 95.25 87 ARG A O 1
ATOM 708 N N . PHE A 1 88 ? 3.606 -20.316 -22.357 1.00 94.88 88 PHE A N 1
ATOM 709 C CA . PHE A 1 88 ? 4.380 -21.069 -21.373 1.00 94.88 88 PHE A CA 1
ATOM 710 C C . PHE A 1 88 ? 3.887 -22.507 -21.314 1.00 94.88 88 PHE A C 1
ATOM 712 O O . PHE A 1 88 ? 2.765 -22.777 -20.876 1.00 94.88 88 PHE A O 1
ATOM 719 N N . ARG A 1 89 ? 4.744 -23.434 -21.741 1.00 93.25 89 ARG A N 1
ATOM 720 C CA . ARG A 1 89 ? 4.448 -24.860 -21.729 1.00 93.25 89 ARG A CA 1
ATOM 721 C C . ARG A 1 89 ? 4.920 -25.500 -20.432 1.00 93.25 89 ARG A C 1
ATOM 723 O O . ARG A 1 89 ? 6.091 -25.404 -20.058 1.00 93.25 89 ARG A O 1
ATOM 730 N N . PHE A 1 90 ? 4.028 -26.268 -19.826 1.00 93.88 90 PHE A N 1
ATOM 731 C CA . PHE A 1 90 ? 4.306 -27.198 -18.741 1.00 93.88 90 PHE A CA 1
ATOM 732 C C . PHE A 1 90 ? 4.300 -28.639 -19.260 1.00 93.88 90 PHE A C 1
ATOM 734 O O . PHE A 1 90 ? 3.520 -28.999 -20.137 1.00 93.88 90 PHE A O 1
ATOM 741 N N . PHE A 1 91 ? 5.157 -29.502 -18.716 1.00 90.88 91 PHE A N 1
ATOM 742 C CA . PHE A 1 91 ? 5.159 -30.919 -19.104 1.00 90.88 91 PHE A CA 1
ATOM 743 C C . PHE A 1 91 ? 3.867 -31.653 -18.724 1.00 90.88 91 PHE A C 1
ATOM 745 O O . PHE A 1 91 ? 3.441 -32.562 -19.431 1.00 90.88 91 PHE A O 1
ATOM 752 N N . SER A 1 92 ? 3.236 -31.263 -17.617 1.00 92.44 92 SER A N 1
ATOM 753 C CA . SER A 1 92 ? 1.972 -31.844 -17.175 1.00 92.44 92 SER A CA 1
ATOM 754 C C . SER A 1 92 ? 1.107 -30.815 -16.455 1.00 92.44 92 SER A C 1
ATOM 756 O O . SER A 1 92 ? 1.591 -29.763 -16.017 1.00 92.44 92 SER A O 1
ATOM 758 N N . ARG A 1 93 ? -0.178 -31.142 -16.302 1.00 93.00 93 ARG A N 1
ATOM 759 C CA . ARG A 1 93 ? -1.139 -30.305 -15.580 1.00 93.00 93 ARG A CA 1
ATOM 760 C C . ARG A 1 93 ? -0.773 -30.166 -14.102 1.00 93.00 93 ARG A C 1
ATOM 762 O O . ARG A 1 93 ? -0.932 -29.094 -13.531 1.00 93.00 93 ARG A O 1
ATOM 769 N N . GLU A 1 94 ? -0.225 -31.212 -13.492 1.00 94.06 94 GLU A N 1
ATOM 770 C CA . GLU A 1 94 ? 0.219 -31.198 -12.094 1.00 94.06 94 GLU A CA 1
ATOM 771 C C . GLU A 1 94 ? 1.328 -30.163 -11.885 1.00 94.06 94 GLU A C 1
ATOM 773 O O . GLU A 1 94 ? 1.283 -29.404 -10.920 1.00 94.06 94 GLU A O 1
ATOM 778 N N . LYS A 1 95 ? 2.285 -30.066 -12.820 1.00 92.38 95 LYS A N 1
ATOM 779 C CA . LYS A 1 95 ? 3.354 -29.057 -12.754 1.00 92.38 95 LYS A CA 1
ATOM 780 C C . LYS A 1 95 ? 2.839 -27.640 -12.944 1.00 92.38 95 LYS A C 1
ATOM 782 O O . LYS A 1 95 ? 3.303 -26.737 -12.256 1.00 92.38 95 LYS A O 1
ATOM 787 N N . GLN A 1 96 ? 1.876 -27.450 -13.843 1.00 93.38 96 GLN A N 1
ATOM 788 C CA . GLN A 1 96 ? 1.210 -26.160 -14.020 1.00 93.38 96 GLN A CA 1
ATOM 789 C C . GLN A 1 96 ? 0.516 -25.722 -12.722 1.00 93.38 96 GLN A C 1
ATOM 791 O O . GLN A 1 96 ? 0.724 -24.604 -12.256 1.00 93.38 96 GLN A O 1
ATOM 796 N N . ILE A 1 97 ? -0.261 -26.617 -12.102 1.00 93.56 97 ILE A N 1
ATOM 797 C CA . ILE A 1 97 ? -0.959 -26.342 -10.839 1.00 93.56 97 ILE A CA 1
ATOM 798 C C . ILE A 1 97 ? 0.042 -26.051 -9.715 1.00 93.56 97 ILE A C 1
ATOM 800 O O . ILE A 1 97 ? -0.134 -25.070 -8.994 1.00 93.56 97 ILE A O 1
ATOM 804 N N . ALA A 1 98 ? 1.097 -26.860 -9.586 1.00 92.88 98 ALA A N 1
ATOM 805 C CA . ALA A 1 98 ? 2.136 -26.668 -8.577 1.00 92.88 98 ALA A CA 1
ATOM 806 C C . ALA A 1 98 ? 2.834 -25.310 -8.735 1.00 92.88 98 ALA A C 1
ATOM 808 O O . ALA A 1 98 ? 2.959 -24.569 -7.763 1.00 92.88 98 ALA A O 1
ATOM 809 N N . PHE A 1 99 ? 3.200 -24.942 -9.967 1.00 92.00 99 PHE A N 1
ATOM 810 C CA . PHE A 1 99 ? 3.805 -23.647 -10.271 1.00 92.00 99 PHE A CA 1
ATOM 811 C C . PHE A 1 99 ? 2.889 -22.476 -9.890 1.00 92.00 99 PHE A C 1
ATOM 813 O O . PHE A 1 99 ? 3.337 -21.522 -9.252 1.00 92.00 99 PHE A O 1
ATOM 820 N N . ILE A 1 100 ? 1.600 -22.548 -10.244 1.00 92.00 100 ILE A N 1
ATOM 821 C CA . ILE A 1 100 ? 0.623 -21.510 -9.889 1.00 92.00 100 ILE A CA 1
ATOM 822 C C . ILE A 1 100 ? 0.476 -21.419 -8.368 1.00 92.00 100 ILE A C 1
ATOM 824 O O . ILE A 1 100 ? 0.477 -20.315 -7.823 1.00 92.00 100 ILE A O 1
ATOM 828 N N . ALA A 1 101 ? 0.370 -22.551 -7.672 1.00 91.56 101 ALA A N 1
ATOM 829 C CA . ALA A 1 101 ? 0.235 -22.577 -6.220 1.00 91.56 101 ALA A CA 1
ATOM 830 C C . ALA A 1 101 ? 1.452 -21.954 -5.521 1.00 91.56 101 ALA A C 1
ATOM 832 O O . ALA A 1 101 ? 1.283 -21.074 -4.680 1.00 91.56 101 ALA A O 1
ATOM 833 N N . GLU A 1 102 ? 2.666 -22.337 -5.916 1.00 90.12 102 GLU A N 1
ATOM 834 C CA . GLU A 1 102 ? 3.907 -21.789 -5.360 1.00 90.12 102 GLU A CA 1
ATOM 835 C C . GLU A 1 102 ? 4.046 -20.285 -5.670 1.00 90.12 102 GLU A C 1
ATOM 837 O O . GLU A 1 102 ? 4.397 -19.500 -4.790 1.00 90.12 102 GLU A O 1
ATOM 842 N N . SER A 1 103 ? 3.644 -19.836 -6.867 1.00 88.44 103 SER A N 1
ATOM 843 C CA . SER A 1 103 ? 3.669 -18.409 -7.226 1.00 88.44 103 SER A CA 1
ATOM 844 C C . SER A 1 103 ? 2.744 -17.529 -6.378 1.00 88.44 103 SER A C 1
ATOM 846 O O . SER A 1 103 ? 3.003 -16.340 -6.227 1.00 88.44 103 SER A O 1
ATOM 848 N N . LYS A 1 104 ? 1.666 -18.086 -5.808 1.00 86.75 104 LYS A N 1
ATOM 849 C CA . LYS A 1 104 ? 0.747 -17.329 -4.941 1.00 86.75 104 LYS A CA 1
ATOM 850 C C . LYS A 1 104 ? 1.354 -17.006 -3.576 1.00 86.75 104 LYS A C 1
ATOM 852 O O . LYS A 1 104 ? 0.897 -16.065 -2.937 1.00 86.75 104 LYS A O 1
ATOM 857 N N . ILE A 1 105 ? 2.348 -17.778 -3.142 1.00 86.06 105 ILE A N 1
ATOM 858 C CA . ILE A 1 105 ? 3.008 -17.627 -1.839 1.00 86.06 105 ILE A CA 1
ATOM 859 C C . ILE A 1 105 ? 4.139 -16.587 -1.921 1.00 86.06 105 ILE A C 1
ATOM 861 O O . ILE A 1 105 ? 4.434 -15.912 -0.939 1.00 86.06 105 ILE A O 1
ATOM 865 N N . LEU A 1 106 ? 4.758 -16.434 -3.094 1.00 85.69 106 LEU A N 1
ATOM 866 C CA . LEU A 1 106 ? 5.936 -15.592 -3.312 1.00 85.69 106 LEU A CA 1
ATOM 867 C C . LEU A 1 106 ? 5.542 -14.172 -3.746 1.00 85.69 106 LEU A C 1
ATOM 869 O O . LEU A 1 106 ? 5.032 -13.967 -4.848 1.00 85.69 106 LEU A O 1
ATOM 873 N N . LEU A 1 107 ? 5.820 -13.172 -2.903 1.00 81.75 107 LEU A N 1
ATOM 874 C CA . LEU A 1 107 ? 5.454 -11.771 -3.158 1.00 81.75 107 LEU A CA 1
ATOM 875 C C . LEU A 1 107 ? 6.211 -11.147 -4.338 1.00 81.75 107 LEU A C 1
ATOM 877 O O . LEU A 1 107 ? 5.739 -10.173 -4.921 1.00 81.75 107 LEU A O 1
ATOM 881 N N . GLU A 1 108 ? 7.371 -11.681 -4.706 1.00 83.50 108 GLU A N 1
ATOM 882 C CA . GLU A 1 108 ? 8.197 -11.182 -5.806 1.00 83.50 108 GLU A CA 1
ATOM 883 C C . GLU A 1 108 ? 7.678 -11.646 -7.178 1.00 83.50 108 GLU A C 1
ATOM 885 O O . GLU A 1 108 ? 7.951 -11.015 -8.204 1.00 83.50 108 GLU A O 1
ATOM 890 N N . VAL A 1 109 ? 6.933 -12.757 -7.218 1.00 87.75 109 VAL A N 1
ATOM 891 C CA . VAL A 1 109 ? 6.456 -13.390 -8.455 1.00 87.75 109 VAL A CA 1
ATOM 892 C C . VAL A 1 109 ? 5.152 -12.728 -8.905 1.00 87.75 109 VAL A C 1
ATOM 894 O O . VAL A 1 109 ? 4.054 -13.153 -8.553 1.00 87.75 109 VAL A O 1
ATOM 897 N N . LYS A 1 110 ? 5.277 -11.660 -9.699 1.00 90.31 110 LYS A N 1
ATOM 898 C CA . LYS A 1 110 ? 4.166 -10.735 -9.980 1.00 90.31 110 LYS A CA 1
ATOM 899 C C . LYS A 1 110 ? 3.445 -10.920 -11.317 1.00 90.31 110 LYS A C 1
ATOM 901 O O . LYS A 1 110 ? 2.266 -10.607 -11.408 1.00 90.31 110 LYS A O 1
ATOM 906 N N . CYS A 1 111 ? 4.098 -11.480 -12.336 1.00 91.44 111 CYS A N 1
ATOM 907 C CA . CYS A 1 111 ? 3.523 -11.529 -13.690 1.00 91.44 111 CYS A CA 1
ATOM 908 C C . CYS A 1 111 ? 2.695 -12.794 -13.979 1.00 91.44 111 CYS A C 1
ATOM 910 O O . CYS A 1 111 ? 2.269 -13.002 -15.108 1.00 91.44 111 CYS A O 1
ATOM 912 N N . VAL A 1 112 ? 2.482 -13.685 -13.006 1.00 91.00 112 VAL A N 1
ATOM 913 C CA . VAL A 1 112 ? 1.766 -14.950 -13.268 1.00 91.00 112 VAL A CA 1
ATOM 914 C C . VAL A 1 112 ? 0.298 -14.716 -13.623 1.00 91.00 112 VAL A C 1
ATOM 916 O O . VAL A 1 112 ? -0.217 -15.396 -14.503 1.00 91.00 112 VAL A O 1
ATOM 919 N N . GLU A 1 113 ? -0.363 -13.749 -12.981 1.00 88.50 113 GLU A N 1
ATOM 920 C CA . GLU A 1 113 ? -1.764 -13.409 -13.284 1.00 88.50 113 GLU A CA 1
ATOM 921 C C . GLU A 1 113 ? -1.906 -12.889 -14.722 1.00 88.50 113 GLU A C 1
ATOM 923 O O . GLU A 1 113 ? -2.752 -13.388 -15.459 1.00 88.50 113 GLU A O 1
ATOM 928 N N . LYS A 1 114 ? -0.987 -12.017 -15.156 1.00 90.81 114 LYS A N 1
ATOM 929 C CA . LYS A 1 114 ? -0.926 -11.472 -16.519 1.00 90.81 114 LYS A CA 1
ATOM 930 C C . LYS A 1 114 ? -0.895 -12.542 -17.618 1.00 90.81 114 LYS A C 1
ATOM 932 O O . LYS A 1 114 ? -1.593 -12.424 -18.619 1.00 90.81 114 LYS A O 1
ATOM 937 N N . TYR A 1 115 ? -0.088 -13.589 -17.437 1.00 92.25 115 TYR A N 1
ATOM 938 C CA . TYR A 1 115 ? 0.141 -14.624 -18.457 1.00 92.25 115 TYR A CA 1
ATOM 939 C C . TYR A 1 115 ? -0.665 -15.907 -18.236 1.00 92.25 115 TYR A C 1
ATOM 941 O O . TYR A 1 115 ? -0.416 -16.906 -18.911 1.00 92.25 115 TYR A O 1
ATOM 949 N N . MET A 1 116 ? -1.619 -15.913 -17.299 1.00 90.19 116 MET A N 1
ATOM 950 C CA . MET A 1 116 ? -2.353 -17.124 -16.917 1.00 90.19 116 MET A CA 1
ATOM 951 C C . MET A 1 116 ? -3.020 -17.804 -18.124 1.00 90.19 116 MET A C 1
ATOM 953 O O . MET A 1 116 ? -2.968 -19.027 -18.257 1.00 90.19 116 MET A O 1
ATOM 957 N N . ASN A 1 117 ? -3.576 -17.008 -19.042 1.00 91.06 117 ASN A N 1
ATOM 958 C CA . ASN A 1 117 ? -4.240 -17.491 -20.258 1.00 91.06 117 ASN A CA 1
ATOM 959 C C . ASN A 1 117 ? -3.260 -18.015 -21.324 1.00 91.06 117 ASN A C 1
ATOM 961 O O . ASN A 1 117 ? -3.669 -18.716 -22.246 1.00 91.06 117 ASN A O 1
ATOM 965 N N . ASN A 1 118 ? -1.964 -17.723 -21.193 1.00 93.38 118 ASN A N 1
ATOM 966 C CA . ASN A 1 118 ? -0.910 -18.191 -22.094 1.00 93.38 118 ASN A CA 1
ATOM 967 C C . ASN A 1 118 ? -0.246 -19.487 -21.592 1.00 93.38 118 ASN A C 1
ATOM 969 O O . ASN A 1 118 ? 0.723 -19.960 -22.194 1.00 93.38 118 ASN A O 1
ATOM 973 N N . PHE A 1 119 ? -0.723 -20.060 -20.481 1.00 94.81 119 PHE A N 1
ATOM 974 C CA . PHE A 1 119 ? -0.195 -21.305 -19.932 1.00 94.81 119 PHE A CA 1
ATOM 975 C C . PHE A 1 119 ? -0.895 -22.514 -20.548 1.00 94.81 119 PHE A C 1
ATOM 977 O O . PHE A 1 119 ? -2.120 -22.610 -20.551 1.00 94.81 119 PHE A O 1
ATOM 984 N N . TYR A 1 120 ? -0.114 -23.495 -20.988 1.00 93.69 120 TYR A N 1
ATOM 985 C CA . TYR A 1 120 ? -0.634 -24.752 -21.521 1.00 93.69 120 TYR A CA 1
ATOM 986 C C . TYR A 1 120 ? 0.248 -25.928 -21.108 1.00 93.69 120 TYR A C 1
ATOM 988 O O . TYR A 1 120 ? 1.361 -25.743 -20.615 1.00 93.69 120 TYR A O 1
ATOM 996 N N . PHE A 1 121 ? -0.239 -27.154 -21.293 1.00 90.94 121 PHE A N 1
ATOM 997 C CA . PHE A 1 121 ? 0.552 -28.355 -21.045 1.00 90.94 121 PHE A CA 1
ATOM 998 C C . PHE A 1 121 ? 0.685 -29.203 -22.308 1.00 90.94 121 PHE A C 1
ATOM 1000 O O . PHE A 1 121 ? -0.283 -29.404 -23.039 1.00 90.94 121 PHE A O 1
ATOM 1007 N N . ASP A 1 122 ? 1.891 -29.710 -22.547 1.00 87.12 122 ASP A N 1
ATOM 1008 C CA . ASP A 1 122 ? 2.176 -30.674 -23.608 1.00 87.12 122 ASP A CA 1
ATOM 1009 C C . ASP A 1 122 ? 3.361 -31.567 -23.202 1.00 87.12 122 ASP A C 1
ATOM 1011 O O . ASP A 1 122 ? 4.391 -31.089 -22.709 1.00 87.12 122 ASP A O 1
ATOM 1015 N N . ASN A 1 123 ? 3.193 -32.875 -23.408 1.00 82.31 123 ASN A N 1
ATOM 1016 C CA . ASN A 1 123 ? 4.154 -33.937 -23.116 1.00 82.31 123 ASN A CA 1
ATOM 1017 C C . ASN A 1 123 ? 4.695 -34.630 -24.384 1.00 82.31 123 ASN A C 1
ATOM 1019 O O . ASN A 1 123 ? 5.445 -35.602 -24.282 1.00 82.31 123 ASN A O 1
ATOM 1023 N N . LYS A 1 124 ? 4.334 -34.149 -25.581 1.00 77.69 124 LYS A N 1
ATOM 1024 C CA . LYS A 1 124 ? 4.687 -34.763 -26.873 1.00 77.69 124 LYS A CA 1
ATOM 1025 C C . LYS A 1 124 ? 6.103 -34.443 -27.358 1.00 77.69 124 LYS A C 1
ATOM 1027 O O . LYS A 1 124 ? 6.508 -34.963 -28.400 1.00 77.69 124 LYS A O 1
ATOM 1032 N N . ALA A 1 125 ? 6.859 -33.622 -26.631 1.00 71.75 125 ALA A N 1
ATOM 1033 C CA . ALA A 1 125 ? 8.228 -33.249 -26.973 1.00 71.75 125 ALA A CA 1
ATOM 1034 C C . ALA A 1 125 ? 9.152 -34.481 -27.064 1.00 71.75 125 ALA A C 1
ATOM 1036 O O . ALA A 1 125 ? 9.276 -35.252 -26.113 1.00 71.75 125 ALA A O 1
ATOM 1037 N N . LYS A 1 126 ? 9.829 -34.667 -28.207 1.00 66.12 126 LYS A N 1
ATOM 1038 C CA . LYS A 1 126 ? 10.709 -35.831 -28.469 1.00 66.12 126 LYS A CA 1
ATOM 1039 C C . LYS A 1 126 ? 12.152 -35.463 -28.826 1.00 66.12 126 LYS A C 1
ATOM 1041 O O . LYS A 1 126 ? 12.991 -36.357 -28.937 1.00 66.12 126 LYS A O 1
ATOM 1046 N N . VAL A 1 127 ? 12.466 -34.180 -29.023 1.00 70.94 127 VAL A N 1
ATOM 1047 C CA . VAL A 1 127 ? 13.783 -33.744 -29.511 1.00 70.94 127 VAL A CA 1
ATOM 1048 C C . VAL A 1 127 ? 14.669 -33.276 -28.356 1.00 70.94 127 VAL A C 1
ATOM 1050 O O . VAL A 1 127 ? 14.402 -32.266 -27.709 1.00 70.94 127 VAL A O 1
ATOM 1053 N N . LYS A 1 128 ? 15.760 -34.008 -28.100 1.00 71.06 128 LYS A N 1
ATOM 1054 C CA . LYS A 1 128 ? 16.832 -33.539 -27.212 1.00 71.06 128 LYS A CA 1
ATOM 1055 C C . LYS A 1 128 ? 17.724 -32.556 -27.966 1.00 71.06 128 LYS A C 1
ATOM 1057 O O . LYS A 1 128 ? 18.339 -32.930 -28.965 1.00 71.06 128 LYS A O 1
ATOM 1062 N N . ILE A 1 129 ? 17.821 -31.330 -27.462 1.00 69.69 129 ILE A N 1
ATOM 1063 C CA . ILE A 1 129 ? 18.770 -30.328 -27.951 1.00 69.69 129 ILE A CA 1
ATOM 1064 C C . ILE A 1 129 ? 20.093 -30.549 -27.212 1.00 69.69 129 ILE A C 1
ATOM 1066 O O . ILE A 1 129 ? 20.214 -30.221 -26.036 1.00 69.69 129 ILE A O 1
ATOM 1070 N N . ASN A 1 130 ? 21.067 -31.158 -27.890 1.00 58.41 130 ASN A N 1
ATOM 1071 C CA . ASN A 1 130 ? 22.422 -31.361 -27.374 1.00 58.41 130 ASN A CA 1
ATOM 1072 C C . ASN A 1 130 ? 23.394 -30.555 -28.232 1.00 58.41 130 ASN A C 1
ATOM 1074 O O . ASN A 1 130 ? 23.795 -31.020 -29.300 1.00 58.41 130 ASN A O 1
ATOM 1078 N N . GLU A 1 131 ? 23.802 -29.379 -27.765 1.00 58.66 131 GLU A N 1
ATOM 1079 C CA . GLU A 1 131 ? 24.833 -28.594 -28.440 1.00 58.66 131 GLU A CA 1
ATOM 1080 C C . GLU A 1 131 ? 25.939 -28.182 -27.477 1.00 58.66 131 GLU A C 1
ATOM 1082 O O . GLU A 1 131 ? 25.692 -27.779 -26.342 1.00 58.66 131 GLU A O 1
ATOM 1087 N N . LYS A 1 132 ? 27.182 -28.330 -27.948 1.00 52.56 132 LYS A N 1
ATOM 1088 C CA . LYS A 1 132 ? 28.359 -27.751 -27.307 1.00 52.56 132 LYS A CA 1
ATOM 1089 C C . LYS A 1 132 ? 28.378 -26.278 -27.697 1.00 52.56 132 LYS A C 1
ATOM 1091 O O . LYS A 1 132 ? 28.536 -25.975 -28.876 1.00 52.56 132 LYS A O 1
ATOM 1096 N N . SER A 1 133 ? 28.196 -25.395 -26.724 1.00 49.88 133 SER A N 1
ATOM 1097 C CA . SER A 1 133 ? 28.361 -23.954 -26.894 1.00 49.88 133 SER A CA 1
ATOM 1098 C C . SER A 1 133 ? 29.748 -23.667 -27.475 1.00 49.88 133 SER A C 1
ATOM 1100 O O . SER A 1 133 ? 30.753 -24.014 -26.857 1.00 49.88 133 SER A O 1
ATOM 1102 N N . SER A 1 134 ? 29.832 -23.072 -28.667 1.00 47.84 134 SER A N 1
ATOM 1103 C CA . SER A 1 134 ? 31.094 -22.478 -29.105 1.00 47.84 134 SER A CA 1
ATOM 1104 C C . SER A 1 134 ? 31.304 -21.196 -28.304 1.00 47.84 134 SER A C 1
ATOM 1106 O O . SER A 1 134 ? 30.510 -20.263 -28.421 1.00 47.84 134 SER A O 1
ATOM 1108 N N . ASP A 1 135 ? 32.369 -21.151 -27.506 1.00 47.47 135 ASP A N 1
ATOM 1109 C CA . ASP A 1 135 ? 32.743 -20.005 -26.661 1.00 47.47 135 ASP A CA 1
ATOM 1110 C C . ASP A 1 135 ? 33.158 -18.752 -27.468 1.00 47.47 135 ASP A C 1
ATOM 1112 O O . ASP A 1 135 ? 33.423 -17.693 -26.906 1.00 47.47 135 ASP A O 1
ATOM 1116 N N . THR A 1 136 ? 33.217 -18.846 -28.797 1.00 45.06 136 THR A N 1
ATOM 1117 C CA . THR A 1 136 ? 33.678 -17.791 -29.707 1.00 45.06 136 THR A CA 1
ATOM 1118 C C . THR A 1 136 ? 32.544 -16.897 -30.194 1.00 45.06 136 THR A C 1
ATOM 1120 O O . THR A 1 136 ? 32.215 -16.883 -31.377 1.00 45.06 136 THR A O 1
ATOM 1123 N N . PHE A 1 137 ? 31.979 -16.100 -29.293 1.00 53.41 137 PHE A N 1
ATOM 1124 C CA . PHE A 1 137 ? 31.276 -14.888 -29.702 1.00 53.41 137 PHE A CA 1
ATOM 1125 C C . PHE A 1 137 ? 31.803 -13.680 -28.932 1.00 53.41 137 PHE A C 1
ATOM 1127 O O . PHE A 1 137 ? 31.684 -13.609 -27.708 1.00 53.41 137 PHE A O 1
ATOM 1134 N N . LEU A 1 138 ? 32.347 -12.704 -29.666 1.00 51.69 138 LEU A N 1
ATOM 1135 C CA . LEU A 1 138 ? 32.489 -11.335 -29.177 1.00 51.69 138 LEU A CA 1
ATOM 1136 C C . LEU A 1 138 ? 31.093 -10.698 -29.182 1.00 51.69 138 LEU A C 1
ATOM 1138 O O . LEU A 1 138 ? 30.697 -10.051 -30.145 1.00 51.69 138 LEU A O 1
ATOM 1142 N N . PHE A 1 139 ? 30.316 -10.932 -28.128 1.00 63.75 139 PHE A N 1
ATOM 1143 C CA . PHE A 1 139 ? 29.105 -10.155 -27.875 1.00 63.75 139 PHE A CA 1
ATOM 1144 C C . PHE A 1 139 ? 29.441 -8.982 -26.954 1.00 63.75 139 PHE A C 1
ATOM 1146 O O . PHE A 1 139 ? 30.198 -9.141 -25.993 1.00 63.75 139 PHE A O 1
ATOM 1153 N N . GLU A 1 140 ? 28.831 -7.821 -27.197 1.00 70.75 140 GLU A N 1
ATOM 1154 C CA . GLU A 1 140 ? 28.906 -6.647 -26.319 1.00 70.75 140 GLU A CA 1
ATOM 1155 C C . GLU A 1 140 ? 28.069 -6.862 -25.046 1.00 70.75 140 GLU A C 1
ATOM 1157 O O . GLU A 1 140 ? 27.120 -6.136 -24.754 1.00 70.75 140 GLU A O 1
ATOM 1162 N N . LYS A 1 141 ? 28.418 -7.886 -24.258 1.00 79.56 141 LYS A N 1
ATOM 1163 C CA . LYS A 1 141 ? 27.725 -8.270 -23.019 1.00 79.56 141 LYS A CA 1
ATOM 1164 C C . LYS A 1 141 ? 27.456 -7.065 -22.114 1.00 79.56 141 LYS A C 1
ATOM 1166 O O . LYS A 1 141 ? 26.370 -6.953 -21.558 1.00 79.56 141 LYS A O 1
ATOM 1171 N N . GLN A 1 142 ? 28.425 -6.155 -21.994 1.00 83.69 142 GLN A N 1
ATOM 1172 C CA . GLN A 1 142 ? 28.293 -4.957 -21.163 1.00 83.69 142 GLN A CA 1
ATOM 1173 C C . GLN A 1 142 ? 27.230 -3.980 -21.679 1.00 83.69 142 GLN A C 1
ATOM 1175 O O . GLN A 1 142 ? 26.500 -3.407 -20.876 1.00 83.69 142 GLN A O 1
ATOM 1180 N N . GLN A 1 143 ? 27.088 -3.829 -22.999 1.00 85.25 143 GLN A N 1
ATOM 1181 C CA . GLN A 1 143 ? 26.061 -2.973 -23.594 1.00 85.25 143 GLN A CA 1
ATOM 1182 C C . GLN A 1 143 ? 24.659 -3.529 -23.312 1.00 85.25 143 GLN A C 1
ATOM 1184 O O . GLN A 1 143 ? 23.776 -2.795 -22.867 1.00 85.25 143 GLN A O 1
ATOM 1189 N N . TYR A 1 144 ? 24.463 -4.838 -23.497 1.00 87.06 144 TYR A N 1
ATOM 1190 C CA . TYR A 1 144 ? 23.179 -5.491 -23.223 1.00 87.06 144 TYR A CA 1
ATOM 1191 C C . TYR A 1 144 ? 22.845 -5.519 -21.727 1.00 87.06 144 TYR A C 1
ATOM 1193 O O . TYR A 1 144 ? 21.703 -5.277 -21.352 1.00 87.06 144 TYR A O 1
ATOM 1201 N N . LEU A 1 145 ? 23.839 -5.713 -20.856 1.00 86.31 145 LEU A N 1
ATOM 1202 C CA . LEU A 1 145 ? 23.661 -5.597 -19.407 1.00 86.31 145 LEU A CA 1
ATOM 1203 C C . LEU A 1 145 ? 23.272 -4.183 -18.964 1.00 86.31 145 LEU A C 1
ATOM 1205 O O . LEU A 1 145 ? 22.428 -4.026 -18.080 1.00 86.31 145 LEU A O 1
ATOM 1209 N N . ALA A 1 146 ? 23.890 -3.155 -19.549 1.00 85.62 146 ALA A N 1
ATOM 1210 C CA . ALA A 1 146 ? 23.545 -1.766 -19.266 1.00 85.62 146 ALA A CA 1
ATOM 1211 C C . ALA A 1 146 ? 22.106 -1.452 -19.702 1.00 85.62 146 ALA A C 1
ATOM 1213 O O . ALA A 1 146 ? 21.365 -0.809 -18.955 1.00 85.62 146 ALA A O 1
ATOM 1214 N N . PHE A 1 147 ? 21.689 -1.964 -20.865 1.00 86.94 147 PHE A N 1
ATOM 1215 C CA . PHE A 1 147 ? 20.308 -1.859 -21.326 1.00 86.94 147 PHE A CA 1
ATOM 1216 C C . PHE A 1 147 ? 19.336 -2.550 -20.365 1.00 86.94 147 PHE A C 1
ATOM 1218 O O . PHE A 1 147 ? 18.369 -1.926 -19.940 1.00 86.94 147 PHE A O 1
ATOM 1225 N N . ASP A 1 148 ? 19.625 -3.786 -19.953 1.00 87.69 148 ASP A N 1
ATOM 1226 C CA . ASP A 1 148 ? 18.803 -4.549 -19.010 1.00 87.69 148 ASP A CA 1
ATOM 1227 C C . ASP A 1 148 ? 18.579 -3.810 -17.688 1.00 87.69 148 ASP A C 1
ATOM 1229 O O . ASP A 1 148 ? 17.453 -3.729 -17.190 1.00 87.69 148 ASP A O 1
ATOM 1233 N N . LYS A 1 149 ? 19.645 -3.224 -17.132 1.00 87.12 149 LYS A N 1
ATOM 1234 C CA . LYS A 1 149 ? 19.558 -2.388 -15.929 1.00 87.12 149 LYS A CA 1
ATOM 1235 C C . LYS A 1 149 ? 18.648 -1.192 -16.174 1.00 87.12 149 LYS A C 1
ATOM 1237 O O . LYS A 1 149 ? 17.691 -0.994 -15.427 1.00 87.12 149 LYS A O 1
ATOM 1242 N N . LYS A 1 150 ? 18.911 -0.429 -17.23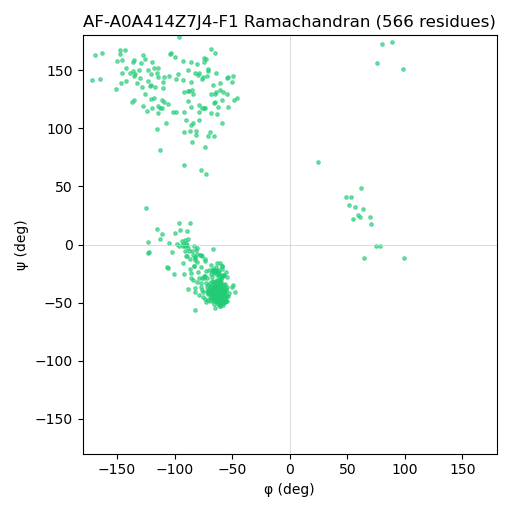7 1.00 86.81 150 LYS A N 1
ATOM 1243 C CA . LYS A 1 150 ? 18.138 0.772 -17.571 1.00 86.81 150 LYS A CA 1
ATOM 1244 C C . LYS A 1 150 ? 16.658 0.449 -17.781 1.00 86.81 150 LYS A C 1
ATOM 1246 O O . LYS A 1 150 ? 15.807 1.135 -17.220 1.00 86.81 150 LYS A O 1
ATOM 1251 N N . TYR A 1 151 ? 16.350 -0.614 -18.523 1.00 88.75 151 TYR A N 1
ATOM 1252 C CA . TYR A 1 151 ? 14.980 -1.043 -18.786 1.00 88.75 151 TYR A CA 1
ATOM 1253 C C . TYR A 1 151 ? 14.254 -1.456 -17.501 1.00 88.75 151 TYR A C 1
ATOM 1255 O O . TYR A 1 151 ? 13.104 -1.072 -17.308 1.00 88.75 151 TYR A O 1
ATOM 1263 N N . ASN A 1 152 ? 14.916 -2.157 -16.573 1.00 90.69 152 ASN A N 1
ATOM 1264 C CA . ASN A 1 152 ? 14.320 -2.513 -15.282 1.00 90.69 152 ASN A CA 1
ATOM 1265 C C . ASN A 1 152 ? 13.885 -1.280 -14.465 1.00 90.69 152 ASN A C 1
ATOM 1267 O O . ASN A 1 152 ? 12.773 -1.262 -13.930 1.00 90.69 152 ASN A O 1
ATOM 1271 N N . PHE A 1 153 ? 14.730 -0.251 -14.366 1.00 90.00 153 PHE A N 1
ATOM 1272 C CA . PHE A 1 153 ? 14.397 0.978 -13.630 1.00 90.00 153 PHE A CA 1
ATOM 1273 C C . PHE A 1 153 ? 13.335 1.811 -14.350 1.00 90.00 153 PHE A C 1
ATOM 1275 O O . PHE A 1 153 ? 12.365 2.247 -13.734 1.00 90.00 153 PHE A O 1
ATOM 1282 N N . LEU A 1 154 ? 13.454 1.936 -15.671 1.00 89.94 154 LEU A N 1
ATOM 1283 C CA . LEU A 1 154 ? 12.470 2.599 -16.521 1.00 89.94 154 LEU A CA 1
ATOM 1284 C C . LEU A 1 154 ? 11.079 1.965 -16.396 1.00 89.94 154 LEU A C 1
ATOM 1286 O O . LEU A 1 154 ? 10.088 2.652 -16.149 1.00 89.94 154 LEU A O 1
ATOM 1290 N N . LYS A 1 155 ? 11.011 0.638 -16.514 1.00 91.06 155 LYS A N 1
ATOM 1291 C CA . LYS A 1 155 ? 9.775 -0.123 -16.348 1.00 91.06 155 LYS A CA 1
ATOM 1292 C C . LYS A 1 155 ? 9.189 0.066 -14.955 1.00 91.06 155 LYS A C 1
ATOM 1294 O O . LYS A 1 155 ? 7.981 0.230 -14.827 1.00 91.06 155 LYS A O 1
ATOM 1299 N N . GLY A 1 156 ? 10.039 0.111 -13.928 1.00 92.44 156 GLY A N 1
ATOM 1300 C CA . GLY A 1 156 ? 9.628 0.417 -12.561 1.00 92.44 156 GLY A CA 1
ATOM 1301 C C . GLY A 1 156 ? 8.984 1.799 -12.438 1.00 92.44 156 GLY A C 1
ATOM 1302 O O . GLY A 1 156 ? 7.932 1.919 -11.815 1.00 92.44 156 GLY A O 1
ATOM 1303 N N . ALA A 1 157 ? 9.561 2.816 -13.083 1.00 92.69 157 ALA A N 1
ATOM 1304 C CA . ALA A 1 157 ? 9.025 4.175 -13.100 1.00 92.69 157 ALA A CA 1
ATOM 1305 C C . ALA A 1 157 ? 7.620 4.229 -13.719 1.00 92.69 157 ALA A C 1
ATOM 1307 O O . ALA A 1 157 ? 6.678 4.715 -13.096 1.00 92.69 157 ALA A O 1
ATOM 1308 N N . VAL A 1 158 ? 7.465 3.675 -14.924 1.00 92.56 158 VAL A N 1
ATOM 1309 C CA . VAL A 1 158 ? 6.190 3.686 -15.661 1.00 92.56 158 VAL A CA 1
ATOM 1310 C C . VAL A 1 158 ? 5.123 2.869 -14.926 1.00 92.56 158 VAL A C 1
ATOM 1312 O O . VAL A 1 158 ? 4.003 3.340 -14.752 1.00 92.56 158 VAL A O 1
ATOM 1315 N N . VAL A 1 159 ? 5.466 1.685 -14.409 1.00 94.12 159 VAL A N 1
ATOM 1316 C CA . VAL A 1 159 ? 4.551 0.871 -13.586 1.00 94.12 159 VAL A CA 1
ATOM 1317 C C . VAL A 1 159 ? 4.134 1.617 -12.314 1.00 94.12 159 VAL A C 1
ATOM 1319 O O . VAL A 1 159 ? 2.971 1.553 -11.917 1.00 94.12 159 VAL A O 1
ATOM 1322 N N . GLY A 1 160 ? 5.059 2.354 -11.690 1.00 95.19 160 GLY A N 1
ATOM 1323 C CA . GLY A 1 160 ? 4.776 3.232 -10.555 1.00 95.19 160 GLY A CA 1
ATOM 1324 C C . GLY A 1 160 ? 3.759 4.320 -10.895 1.00 95.19 160 GLY A C 1
ATOM 1325 O O . GLY A 1 160 ? 2.778 4.492 -10.169 1.00 95.19 160 GLY A O 1
ATOM 1326 N N . TYR A 1 161 ? 3.955 4.993 -12.029 1.00 94.19 161 TYR A N 1
ATOM 1327 C CA . TYR A 1 161 ? 3.034 6.003 -12.543 1.00 94.19 161 TYR A CA 1
ATOM 1328 C C . TYR A 1 161 ? 1.626 5.439 -12.770 1.00 94.19 161 TYR A C 1
ATOM 1330 O O . TYR A 1 161 ? 0.655 5.958 -12.216 1.00 94.19 161 TYR A O 1
ATOM 1338 N N . VAL A 1 162 ? 1.523 4.329 -13.512 1.00 93.00 162 VAL A N 1
ATOM 1339 C CA . VAL A 1 162 ? 0.248 3.654 -13.799 1.00 93.00 162 VAL A CA 1
ATOM 1340 C C . VAL A 1 162 ? -0.465 3.269 -12.506 1.00 93.00 162 VAL A C 1
ATOM 1342 O O . VAL A 1 162 ? -1.630 3.607 -12.314 1.00 93.00 162 VAL A O 1
ATOM 1345 N N . ARG A 1 163 ? 0.237 2.628 -11.564 1.00 92.19 163 ARG A N 1
ATOM 1346 C CA . ARG A 1 163 ? -0.348 2.242 -10.272 1.00 92.19 163 ARG A CA 1
ATOM 1347 C C . ARG A 1 163 ? -0.837 3.445 -9.466 1.00 92.19 163 ARG A C 1
ATOM 1349 O O . ARG A 1 163 ? -1.813 3.318 -8.721 1.00 92.19 163 ARG A O 1
ATOM 1356 N N . GLY A 1 164 ? -0.155 4.583 -9.568 1.00 91.38 164 GLY A N 1
ATOM 1357 C CA . GLY A 1 164 ? -0.602 5.822 -8.950 1.00 91.38 164 GLY A CA 1
ATOM 1358 C C . GLY A 1 164 ? -1.910 6.301 -9.560 1.00 91.38 164 GLY A C 1
ATOM 1359 O O . GLY A 1 164 ? -2.879 6.390 -8.818 1.00 91.38 164 GLY A O 1
ATOM 1360 N N . GLN A 1 165 ? -1.969 6.468 -10.887 1.00 88.56 165 GLN A N 1
ATOM 1361 C CA . GLN A 1 165 ? -3.173 6.899 -11.616 1.00 88.56 165 GLN A CA 1
ATOM 1362 C C . GLN A 1 165 ? -4.385 6.003 -11.326 1.00 88.56 165 GLN A C 1
ATOM 1364 O O . GLN A 1 165 ? -5.439 6.496 -10.939 1.00 88.56 165 GLN A O 1
ATOM 1369 N N . LEU A 1 166 ? -4.216 4.678 -11.404 1.00 86.75 166 LEU A N 1
ATOM 1370 C CA . LEU A 1 166 ? -5.294 3.707 -11.161 1.00 86.75 166 LEU A CA 1
ATOM 1371 C C . LEU A 1 166 ? -5.860 3.735 -9.742 1.00 86.75 166 LEU A C 1
ATOM 1373 O O . LEU A 1 166 ? -6.892 3.133 -9.482 1.00 86.75 166 LEU A O 1
ATOM 1377 N N . THR A 1 167 ? -5.168 4.358 -8.793 1.00 82.88 167 THR A N 1
ATOM 1378 C CA . THR A 1 167 ? -5.647 4.449 -7.407 1.00 82.88 167 THR A CA 1
ATOM 1379 C C . THR A 1 167 ? -5.754 5.876 -6.912 1.00 82.88 167 THR A C 1
ATOM 1381 O O . THR A 1 167 ? -6.053 6.087 -5.734 1.00 82.88 167 THR A O 1
ATOM 1384 N N . SER A 1 168 ? -5.453 6.849 -7.767 1.00 78.69 168 SER A N 1
ATOM 1385 C CA . SER A 1 168 ? -5.683 8.254 -7.491 1.00 78.69 168 SER A CA 1
ATOM 1386 C C . SER A 1 168 ? -7.183 8.453 -7.385 1.00 78.69 168 SER A C 1
ATOM 1388 O O . SER A 1 168 ? -7.942 8.097 -8.277 1.00 78.69 168 SER A O 1
ATOM 1390 N N . MET A 1 169 ? -7.588 8.973 -6.235 1.00 74.44 169 MET A N 1
ATOM 1391 C CA . MET A 1 169 ? -8.978 9.286 -5.952 1.00 74.44 169 MET A CA 1
ATOM 1392 C C . MET A 1 169 ? -9.287 10.644 -6.567 1.00 74.44 169 MET A C 1
ATOM 1394 O O . MET A 1 169 ? -8.412 11.516 -6.613 1.00 74.44 169 MET A O 1
ATOM 1398 N N . ASP A 1 170 ? -10.522 10.836 -7.019 1.00 72.88 170 ASP A N 1
ATOM 1399 C CA . ASP A 1 170 ? -10.956 12.166 -7.427 1.00 72.88 170 ASP A CA 1
ATOM 1400 C C . ASP A 1 170 ? -10.988 13.131 -6.221 1.00 72.88 170 ASP A C 1
ATOM 1402 O O . ASP A 1 170 ? -10.933 12.722 -5.055 1.00 72.88 170 ASP A O 1
ATOM 1406 N N . ASN A 1 171 ? -11.061 14.439 -6.495 1.00 69.88 171 ASN A N 1
ATOM 1407 C CA . ASN A 1 171 ? -11.051 15.459 -5.442 1.00 69.88 171 ASN A CA 1
ATOM 1408 C C . ASN A 1 171 ? -12.188 15.260 -4.424 1.00 69.88 171 ASN A C 1
ATOM 1410 O O . ASN A 1 171 ? -11.957 15.407 -3.226 1.00 69.88 171 ASN A O 1
ATOM 1414 N N . GLY A 1 172 ? -13.392 14.905 -4.883 1.00 77.12 172 GLY A N 1
ATOM 1415 C CA . GLY A 1 172 ? -14.549 14.712 -4.009 1.00 77.12 172 GLY A CA 1
ATOM 1416 C C . GLY A 1 172 ? -14.408 13.467 -3.133 1.00 77.12 172 GLY A C 1
ATOM 1417 O O . GLY A 1 172 ? -14.732 13.501 -1.949 1.00 77.12 172 GLY A O 1
ATOM 1418 N N . GLN A 1 173 ? -13.850 12.387 -3.675 1.00 79.50 173 GLN A N 1
ATOM 1419 C CA . GLN A 1 173 ? -13.524 11.165 -2.946 1.00 79.50 173 GLN A CA 1
ATOM 1420 C C . GLN A 1 173 ? -12.438 11.393 -1.893 1.00 79.50 173 GLN A C 1
ATOM 1422 O O . GLN A 1 173 ? -12.558 10.890 -0.774 1.00 79.50 173 GLN A O 1
ATOM 1427 N N . GLN A 1 174 ? -11.386 12.150 -2.221 1.00 77.44 174 GLN A N 1
ATOM 1428 C CA . GLN A 1 174 ? -10.313 12.459 -1.276 1.00 77.44 174 GLN A CA 1
ATOM 1429 C C . GLN A 1 174 ? -10.807 13.365 -0.136 1.00 77.44 174 GLN A C 1
ATOM 1431 O O . GLN A 1 174 ? -10.468 13.125 1.027 1.00 77.44 174 GLN A O 1
ATOM 1436 N N . GLU A 1 175 ? -11.631 14.370 -0.444 1.00 82.06 175 GLU A N 1
ATOM 1437 C CA . GLU A 1 175 ? -12.281 15.229 0.555 1.00 82.06 175 GLU A CA 1
ATOM 1438 C C . GLU A 1 175 ? -13.200 14.419 1.474 1.00 82.06 175 GLU A C 1
ATOM 1440 O O . GLU A 1 175 ? -13.047 14.465 2.697 1.00 82.06 175 GLU A O 1
ATOM 1445 N N . LEU A 1 176 ? -14.067 13.585 0.897 1.00 88.56 176 LEU A N 1
ATOM 1446 C CA . LEU A 1 176 ? -14.946 12.702 1.654 1.00 88.56 176 LEU A CA 1
ATOM 1447 C C . LEU A 1 176 ? -14.158 11.750 2.561 1.00 88.56 176 LEU A C 1
ATOM 1449 O O . LEU A 1 176 ? -14.495 11.578 3.732 1.00 88.56 176 LEU A O 1
ATOM 1453 N N . LEU A 1 177 ? -13.092 11.128 2.051 1.00 86.75 177 LEU A N 1
ATOM 1454 C CA . LEU A 1 177 ? -12.265 10.219 2.840 1.00 86.75 177 LEU A CA 1
ATOM 1455 C C . LEU A 1 177 ? -11.577 10.946 4.004 1.00 86.75 177 LEU A C 1
ATOM 1457 O O . LEU A 1 177 ? -11.456 10.383 5.098 1.00 86.75 177 LEU A O 1
ATOM 1461 N N . SER A 1 178 ? -11.179 12.207 3.805 1.00 83.56 178 SER A N 1
ATOM 1462 C CA . SER A 1 178 ? -10.692 13.066 4.885 1.00 83.56 178 SER A CA 1
ATOM 1463 C C . SER A 1 178 ? -11.764 13.279 5.951 1.00 83.56 178 SER A C 1
ATOM 1465 O O . SER A 1 178 ? -11.492 13.040 7.126 1.00 83.56 178 SER A O 1
ATOM 1467 N N . HIS A 1 179 ? -12.981 13.674 5.571 1.00 89.06 179 HIS A N 1
ATOM 1468 C CA . HIS A 1 179 ? -14.060 13.914 6.532 1.00 89.06 179 HIS A CA 1
ATOM 1469 C C . HIS A 1 179 ? -14.492 12.634 7.263 1.00 89.06 179 HIS A C 1
ATOM 1471 O O . HIS A 1 179 ? -14.716 12.661 8.473 1.00 89.06 179 HIS A O 1
ATOM 1477 N N . ILE A 1 180 ? -14.514 11.482 6.584 1.00 91.62 180 ILE A N 1
ATOM 1478 C CA . ILE A 1 180 ? -14.769 10.177 7.217 1.00 91.62 180 ILE A CA 1
ATOM 1479 C C . ILE A 1 180 ? -13.650 9.822 8.213 1.00 91.62 180 ILE A C 1
ATOM 1481 O O . ILE A 1 180 ? -13.915 9.268 9.282 1.00 91.62 180 ILE A O 1
ATOM 1485 N N . THR A 1 181 ? -12.395 10.161 7.906 1.00 88.19 181 THR A N 1
ATOM 1486 C CA . THR A 1 181 ? -11.262 9.946 8.821 1.00 88.19 181 THR A CA 1
ATOM 1487 C C . THR A 1 181 ? -11.344 10.868 10.041 1.00 88.19 181 THR A C 1
ATOM 1489 O O . THR A 1 181 ? -11.126 10.429 11.170 1.00 88.19 181 THR A O 1
ATOM 1492 N N . GLU A 1 182 ? -11.725 12.130 9.851 1.00 89.06 182 GLU A N 1
ATOM 1493 C CA . GLU A 1 182 ? -11.990 13.073 10.942 1.00 89.06 182 GLU A CA 1
ATOM 1494 C C . GLU A 1 182 ? -13.167 12.611 11.818 1.00 89.06 182 GLU A C 1
ATOM 1496 O O . GLU A 1 182 ? -13.104 12.703 13.049 1.00 89.06 182 GLU A O 1
ATOM 1501 N N . LEU A 1 183 ? -14.212 12.040 11.211 1.00 92.56 183 LEU A N 1
ATOM 1502 C CA . LEU A 1 183 ? -15.329 11.410 11.914 1.00 92.56 183 LEU A CA 1
ATOM 1503 C C . LEU A 1 183 ? -14.858 10.210 12.754 1.00 92.56 183 LEU A C 1
ATOM 1505 O O . LEU A 1 183 ? -15.197 10.126 13.934 1.00 92.56 183 LEU A O 1
ATOM 1509 N N . LYS A 1 184 ? -14.016 9.331 12.193 1.00 93.25 184 LYS A N 1
ATOM 1510 C CA . LYS A 1 184 ? -13.397 8.210 12.924 1.00 93.25 184 LYS A CA 1
ATOM 1511 C C . LYS A 1 184 ? -12.638 8.688 14.160 1.00 93.25 184 LYS A C 1
ATOM 1513 O O . LYS A 1 184 ? -12.820 8.149 15.250 1.00 93.25 184 LYS A O 1
ATOM 1518 N N . ASN A 1 185 ? -11.799 9.708 13.985 1.00 90.69 185 ASN A N 1
ATOM 1519 C CA . ASN A 1 185 ? -11.004 10.279 15.068 1.00 90.69 185 ASN A CA 1
ATOM 1520 C C . ASN A 1 185 ? -11.897 10.924 16.136 1.00 90.69 185 ASN A C 1
ATOM 1522 O O . ASN A 1 185 ? -11.618 10.786 17.323 1.00 90.69 185 ASN A O 1
ATOM 1526 N N . SER A 1 186 ? -13.001 11.558 15.725 1.00 92.38 186 SER A N 1
ATOM 1527 C CA . SER A 1 186 ? -13.990 12.128 16.650 1.00 92.38 186 SER A CA 1
ATOM 1528 C C . SER A 1 186 ? -14.655 11.041 17.504 1.00 92.38 186 SER A C 1
ATOM 1530 O O . SER A 1 186 ? -14.778 11.213 18.713 1.00 92.38 186 SER A O 1
ATOM 1532 N N . PHE A 1 187 ? -15.015 9.890 16.920 1.00 92.88 187 PHE A N 1
ATOM 1533 C CA . PHE A 1 187 ? -15.551 8.758 17.687 1.00 92.88 187 PHE A CA 1
ATOM 1534 C C . PHE A 1 187 ? -14.537 8.172 18.674 1.00 92.88 187 PHE A C 1
ATOM 1536 O O . PHE A 1 187 ? -14.900 7.868 19.807 1.00 92.88 187 PHE A O 1
ATOM 1543 N N . ALA A 1 188 ? -13.272 8.028 18.268 1.00 90.38 188 ALA A N 1
ATOM 1544 C CA . ALA A 1 188 ? -12.219 7.522 19.149 1.00 90.38 188 ALA A CA 1
ATOM 1545 C C . ALA A 1 188 ? -11.933 8.479 20.323 1.00 90.38 188 ALA A C 1
ATOM 1547 O O . ALA A 1 188 ? -11.766 8.030 21.461 1.00 90.38 188 ALA A O 1
ATOM 1548 N N . GLY A 1 189 ? -11.922 9.789 20.052 1.00 90.56 189 GLY A N 1
ATOM 1549 C CA . GLY A 1 189 ? -11.803 10.828 21.074 1.00 90.56 189 GLY A CA 1
ATOM 1550 C C . GLY A 1 189 ? -12.956 10.771 22.072 1.00 90.56 189 GLY A C 1
ATOM 1551 O O . GLY A 1 189 ? -12.710 10.642 23.268 1.00 90.56 189 GLY A O 1
ATOM 1552 N N . LEU A 1 190 ? -14.197 10.739 21.575 1.00 91.56 190 LEU A N 1
ATOM 1553 C CA . LEU A 1 190 ? -15.388 10.655 22.422 1.00 91.56 190 LEU A CA 1
ATOM 1554 C C . LEU A 1 190 ? -15.417 9.380 23.272 1.00 91.56 190 LEU A C 1
ATOM 1556 O O . LEU A 1 190 ? -15.786 9.433 24.437 1.00 91.56 190 LEU A O 1
ATOM 1560 N N . HIS A 1 191 ? -15.028 8.231 22.712 1.00 91.69 191 HIS A N 1
ATOM 1561 C CA . HIS A 1 191 ? -14.946 6.986 23.478 1.00 91.69 191 HIS A CA 1
ATOM 1562 C C . HIS A 1 191 ? -13.999 7.130 24.672 1.00 91.69 191 HIS A C 1
ATOM 1564 O O . HIS A 1 191 ? -14.328 6.724 25.782 1.00 91.69 191 HIS A O 1
ATOM 15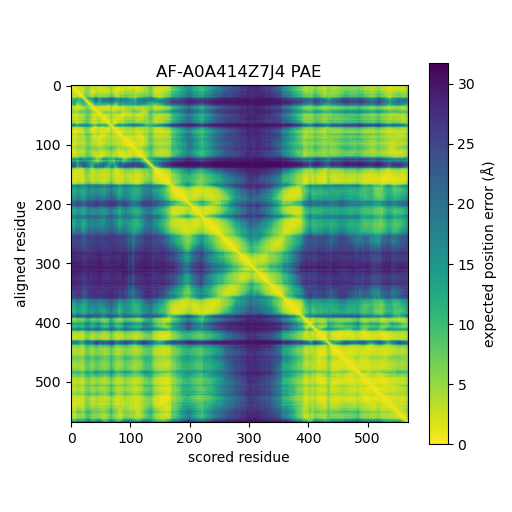70 N N . THR A 1 192 ? -12.837 7.743 24.444 1.00 89.31 192 THR A N 1
ATOM 1571 C CA . THR A 1 192 ? -11.835 7.973 25.490 1.00 89.31 192 THR A CA 1
ATOM 1572 C C . THR A 1 192 ? -12.361 8.938 26.550 1.00 89.31 192 THR A C 1
ATOM 1574 O O . THR A 1 192 ? -12.272 8.643 27.738 1.00 89.31 192 THR A O 1
ATOM 1577 N N . GLU A 1 193 ? -12.948 10.057 26.126 1.00 88.94 193 GLU A N 1
ATOM 1578 C CA . GLU A 1 193 ? -13.545 11.056 27.015 1.00 88.94 193 GLU A CA 1
ATOM 1579 C C . GLU A 1 193 ? -14.656 10.451 27.877 1.00 88.94 193 GLU A C 1
ATOM 1581 O O . GLU A 1 193 ? -14.673 10.641 29.087 1.00 88.94 193 GLU A O 1
ATOM 1586 N N . LEU A 1 194 ? -15.538 9.652 27.280 1.00 88.75 194 LEU A N 1
ATOM 1587 C CA . LEU A 1 194 ? -16.678 9.066 27.972 1.00 88.75 194 LEU A CA 1
ATOM 1588 C C . LEU A 1 194 ? -16.282 7.953 28.946 1.00 88.75 194 LEU A C 1
ATOM 1590 O O . LEU A 1 194 ? -16.884 7.831 30.007 1.00 88.75 194 LEU A O 1
ATOM 1594 N N . MET A 1 195 ? -15.283 7.136 28.599 1.00 85.31 195 MET A N 1
ATOM 1595 C CA . MET A 1 195 ? -14.827 6.047 29.470 1.00 85.31 195 MET A CA 1
ATOM 1596 C C . MET A 1 195 ? -13.975 6.546 30.641 1.00 85.31 195 MET A C 1
ATOM 1598 O O . MET A 1 195 ? -13.968 5.912 31.693 1.00 85.31 195 MET A O 1
ATOM 1602 N N . LEU A 1 196 ? -13.267 7.668 30.474 1.00 84.62 196 LEU A N 1
ATOM 1603 C CA . LEU A 1 196 ? -12.466 8.284 31.538 1.00 84.62 196 LEU A CA 1
ATOM 1604 C C . LEU A 1 196 ? -13.241 9.334 32.344 1.00 84.62 196 LEU A C 1
ATOM 1606 O O . LEU A 1 196 ? -12.886 9.606 33.488 1.00 84.62 196 LEU A O 1
ATOM 1610 N N . GLY A 1 197 ? -14.267 9.932 31.745 1.00 82.56 197 GLY A N 1
ATOM 1611 C CA . GLY A 1 197 ? -15.122 10.939 32.353 1.00 82.56 197 GLY A CA 1
ATOM 1612 C C . GLY A 1 197 ? -16.411 10.367 32.938 1.00 82.56 197 GLY A C 1
ATOM 1613 O O . GLY A 1 197 ? -16.717 9.175 32.849 1.00 82.56 197 GLY A O 1
ATOM 1614 N N . GLU A 1 198 ? -17.194 11.260 33.533 1.00 79.19 198 GLU A N 1
ATOM 1615 C CA . GLU A 1 198 ? -18.476 10.946 34.179 1.00 79.19 198 GLU A CA 1
ATO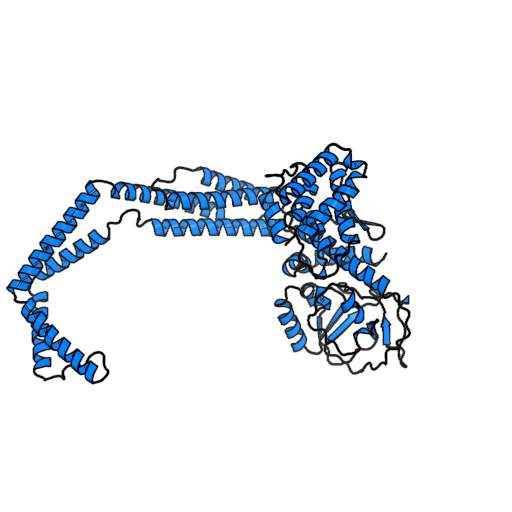M 1616 C C . GLU A 1 198 ? -19.647 11.743 33.585 1.00 79.19 198 GLU A C 1
ATOM 1618 O O . GLU A 1 198 ? -20.811 11.510 33.924 1.00 79.19 198 GLU A O 1
ATOM 1623 N N . ASP A 1 199 ? -19.341 12.676 32.687 1.00 81.12 199 ASP A N 1
ATOM 1624 C CA . ASP A 1 199 ? -20.312 13.573 32.083 1.00 81.12 199 ASP A CA 1
ATOM 1625 C C . ASP A 1 199 ? -21.075 12.902 30.937 1.00 81.12 199 ASP A C 1
ATOM 1627 O O . ASP A 1 199 ? -20.622 11.949 30.293 1.00 81.12 199 ASP A O 1
ATOM 1631 N N . ALA A 1 200 ? -22.276 13.417 30.682 1.00 82.75 200 ALA A N 1
ATOM 1632 C CA . ALA A 1 200 ? -23.055 13.034 29.518 1.00 82.75 200 ALA A CA 1
ATOM 1633 C C . ALA A 1 200 ? -22.448 13.622 28.233 1.00 82.75 200 ALA A C 1
ATOM 1635 O O . ALA A 1 200 ? -21.736 14.625 28.242 1.00 82.75 200 ALA A O 1
ATOM 1636 N N . VAL A 1 201 ? -22.786 13.028 27.087 1.00 82.50 201 VAL A N 1
ATOM 1637 C CA . VAL A 1 201 ? -22.383 13.580 25.788 1.00 82.50 201 VAL A CA 1
ATOM 1638 C C . VAL A 1 201 ? -23.231 14.808 25.469 1.00 82.50 201 VAL A C 1
ATOM 1640 O O . VAL A 1 201 ? -24.445 14.699 25.290 1.00 82.50 201 VAL A O 1
ATOM 1643 N N . HIS A 1 202 ? -22.581 15.963 25.345 1.00 75.25 202 HIS A N 1
ATOM 1644 C CA . HIS A 1 202 ? -23.224 17.223 24.958 1.00 75.25 202 HIS A CA 1
ATOM 1645 C C . HIS A 1 202 ? -22.892 17.662 23.525 1.00 75.25 202 HIS A C 1
ATOM 1647 O O . HIS A 1 202 ? -23.629 18.459 22.941 1.00 75.25 202 HIS A O 1
ATOM 1653 N N . ASP A 1 203 ? -21.813 17.137 22.937 1.00 77.31 203 ASP A N 1
ATOM 1654 C CA . ASP A 1 203 ? -21.393 17.513 21.590 1.00 77.31 203 ASP A CA 1
ATOM 1655 C C . ASP A 1 203 ? -22.231 16.817 20.503 1.00 77.31 203 ASP A C 1
ATOM 1657 O O . ASP A 1 203 ? -22.083 15.628 20.210 1.00 77.31 203 ASP A O 1
ATOM 1661 N N . MET A 1 204 ? -23.102 17.597 19.861 1.00 82.88 204 MET A N 1
ATOM 1662 C CA . MET A 1 204 ? -23.927 17.160 18.731 1.00 82.88 204 MET A CA 1
ATOM 1663 C C . MET A 1 204 ? -23.242 17.363 17.370 1.00 82.88 204 MET A C 1
ATOM 1665 O O . MET A 1 204 ? -23.817 16.998 16.338 1.00 82.88 204 MET A O 1
ATOM 1669 N N . SER A 1 205 ? -22.018 17.906 17.339 1.00 88.19 205 SER A N 1
ATOM 1670 C CA . SER A 1 205 ? -21.257 18.155 16.107 1.00 88.19 205 SER A CA 1
ATOM 1671 C C . SER A 1 205 ? -21.002 16.872 15.312 1.00 88.19 205 SER A C 1
ATOM 1673 O O . SER A 1 205 ? -20.969 16.888 14.083 1.00 88.19 205 SER A O 1
ATOM 1675 N N . ILE A 1 206 ? -20.905 15.725 15.988 1.00 91.25 206 ILE A N 1
ATOM 1676 C CA . ILE A 1 206 ? -20.690 14.425 15.348 1.00 91.25 206 ILE A CA 1
ATOM 1677 C C . ILE A 1 206 ? -21.863 14.041 14.433 1.00 91.25 206 ILE A C 1
ATOM 1679 O O . ILE A 1 206 ? -21.629 13.542 13.333 1.00 91.25 206 ILE A O 1
ATOM 1683 N N . LEU A 1 207 ? -23.117 14.334 14.806 1.00 91.81 207 LEU A N 1
ATOM 1684 C CA . LEU A 1 207 ? -24.264 14.104 13.913 1.00 91.81 207 LEU A CA 1
ATOM 1685 C C . LEU A 1 207 ? -24.197 14.984 12.663 1.00 91.81 207 LEU A C 1
ATOM 1687 O O . LEU A 1 207 ? -24.547 14.526 11.575 1.00 91.81 207 LEU A O 1
ATOM 1691 N N . GLN A 1 208 ? -23.719 16.223 12.805 1.00 91.12 208 GLN A N 1
ATOM 1692 C CA . GLN A 1 208 ? -23.509 17.120 11.669 1.00 91.12 208 GLN A CA 1
ATOM 1693 C C . GLN A 1 208 ? -22.411 16.580 10.746 1.00 91.12 208 GLN A C 1
ATOM 1695 O O . GLN A 1 208 ? -22.618 16.532 9.537 1.00 91.12 208 GLN A O 1
ATOM 1700 N N . LYS A 1 209 ? -21.299 16.077 11.304 1.00 93.19 209 LYS A N 1
ATOM 1701 C CA . LYS A 1 209 ? -20.223 15.426 10.536 1.00 93.19 209 LYS A CA 1
ATOM 1702 C C . LYS A 1 209 ? -20.717 14.186 9.784 1.00 93.19 209 LYS A C 1
ATOM 1704 O O . LYS A 1 209 ? -20.404 14.034 8.606 1.00 93.19 209 LYS A O 1
ATOM 1709 N N . ILE A 1 210 ? -21.526 13.329 10.422 1.00 94.81 210 ILE A N 1
ATOM 1710 C CA . ILE A 1 210 ? -22.150 12.161 9.765 1.00 94.81 210 ILE A CA 1
ATOM 1711 C C . ILE A 1 210 ? -23.014 12.617 8.583 1.00 94.81 210 ILE A C 1
ATOM 1713 O O . ILE A 1 210 ? -22.915 12.055 7.492 1.00 94.81 210 ILE A O 1
ATOM 1717 N N . PHE A 1 211 ? -23.848 13.640 8.784 1.00 92.50 211 PHE A N 1
ATOM 1718 C CA . PHE A 1 211 ? -24.725 14.164 7.739 1.00 92.50 211 PHE A CA 1
ATOM 1719 C C . PHE A 1 211 ? -23.946 14.807 6.585 1.00 92.50 211 PHE A C 1
ATOM 1721 O O . PHE A 1 211 ? -24.263 14.560 5.423 1.00 92.50 211 PHE A O 1
ATOM 1728 N N . GLN A 1 212 ? -22.899 15.575 6.886 1.00 92.19 212 GLN A N 1
ATOM 1729 C CA . GLN A 1 212 ? -22.023 16.160 5.876 1.00 92.19 212 GLN A CA 1
ATOM 1730 C C . GLN A 1 212 ? -21.347 15.071 5.033 1.00 92.19 212 GLN A C 1
ATOM 1732 O O . GLN A 1 212 ? -21.442 15.111 3.807 1.00 92.19 212 GLN A O 1
ATOM 1737 N N . CYS A 1 213 ? -20.762 14.052 5.675 1.00 93.94 213 CYS A N 1
ATOM 1738 C CA . CYS A 1 213 ? -20.173 12.915 4.965 1.00 93.94 213 CYS A CA 1
ATOM 1739 C C . CYS A 1 213 ? -21.216 12.200 4.091 1.00 93.94 213 CYS A C 1
ATOM 1741 O O . CYS A 1 213 ? -20.907 11.805 2.972 1.00 93.94 213 CYS A O 1
ATOM 1743 N N . LYS A 1 214 ? -22.465 12.061 4.562 1.00 94.38 214 LYS A N 1
ATOM 1744 C CA . LYS A 1 214 ? -23.564 11.465 3.783 1.00 94.38 214 LYS A CA 1
ATOM 1745 C C . LYS A 1 214 ? -23.883 12.280 2.526 1.00 94.38 214 LYS A C 1
ATOM 1747 O O . LYS A 1 214 ? -24.065 11.700 1.457 1.00 94.38 214 LYS A O 1
ATOM 1752 N N . LEU A 1 215 ? -23.955 13.607 2.645 1.00 90.81 215 LEU A N 1
ATOM 1753 C CA . LEU A 1 215 ? -24.202 14.496 1.508 1.00 90.81 215 LEU A CA 1
ATOM 1754 C C . LEU A 1 215 ? -23.075 14.418 0.482 1.00 90.81 215 LEU A C 1
ATOM 1756 O O . LEU A 1 215 ? -23.343 14.297 -0.709 1.00 90.81 215 LEU A O 1
ATOM 1760 N N . GLU A 1 216 ? -21.826 14.469 0.931 1.00 89.75 216 GLU A N 1
ATOM 1761 C CA . GLU A 1 216 ? -20.660 14.339 0.057 1.00 89.75 216 GLU A CA 1
ATOM 1762 C C . GLU A 1 216 ? -20.619 12.970 -0.626 1.00 89.75 216 GLU A C 1
ATOM 1764 O O . GLU A 1 216 ? -20.462 12.911 -1.840 1.00 89.75 216 GLU A O 1
ATOM 1769 N N . TYR A 1 217 ? -20.889 11.888 0.109 1.00 90.31 217 TYR A N 1
ATOM 1770 C CA . TYR A 1 217 ? -20.994 10.537 -0.447 1.00 90.31 217 TYR A CA 1
ATOM 1771 C C . TYR A 1 217 ? -22.058 10.443 -1.545 1.00 90.31 217 TYR A C 1
ATOM 1773 O O . TYR A 1 217 ? -21.813 9.837 -2.579 1.00 90.31 217 TYR A O 1
ATOM 1781 N N . SER A 1 218 ? -23.222 11.073 -1.354 1.00 87.69 218 SER A N 1
ATOM 1782 C CA . SER A 1 218 ? -24.321 11.043 -2.334 1.00 87.69 218 SER A CA 1
ATOM 1783 C C . SER A 1 218 ? -24.032 11.786 -3.641 1.00 87.69 218 SER A C 1
ATOM 1785 O O . SER A 1 218 ? -24.729 11.569 -4.628 1.00 87.69 218 SER A O 1
ATOM 1787 N N . LYS A 1 219 ? -23.028 12.672 -3.650 1.00 86.38 219 LYS A N 1
ATOM 1788 C CA . LYS A 1 219 ? -22.588 13.388 -4.856 1.00 86.38 219 LYS A CA 1
ATOM 1789 C C . LYS A 1 219 ? -21.639 12.553 -5.713 1.00 86.38 219 LYS A C 1
ATOM 1791 O O . LYS A 1 219 ? -21.354 12.945 -6.840 1.00 86.38 219 LYS A O 1
ATOM 1796 N N . LEU A 1 220 ? -21.123 11.456 -5.167 1.00 82.06 220 LEU A N 1
ATOM 1797 C CA . LEU A 1 220 ? -20.202 10.563 -5.849 1.00 82.06 220 LEU A CA 1
ATOM 1798 C C . LEU A 1 220 ? -20.983 9.388 -6.443 1.00 82.06 220 LEU A C 1
ATOM 1800 O O . LEU A 1 220 ? -21.959 8.924 -5.854 1.00 82.06 220 LEU A O 1
ATOM 1804 N N . ASP A 1 221 ? -20.529 8.885 -7.590 1.00 75.12 221 ASP A N 1
ATOM 1805 C CA . ASP A 1 221 ? -21.100 7.699 -8.243 1.00 75.12 221 ASP A CA 1
ATOM 1806 C C . ASP A 1 221 ? -20.626 6.414 -7.537 1.00 75.12 221 ASP A C 1
ATOM 1808 O O . ASP A 1 221 ? -19.834 5.626 -8.051 1.00 75.12 221 ASP A O 1
ATOM 1812 N N . ILE A 1 222 ? -21.024 6.262 -6.270 1.00 80.62 222 ILE A N 1
ATOM 1813 C CA . ILE A 1 222 ? -20.655 5.146 -5.392 1.00 80.62 222 ILE A CA 1
ATOM 1814 C C . ILE A 1 222 ? -21.913 4.350 -5.041 1.00 80.62 222 ILE A C 1
ATOM 1816 O O . ILE A 1 222 ? -23.001 4.901 -4.884 1.00 80.62 222 ILE A O 1
ATOM 1820 N N . GLU A 1 223 ? -21.751 3.036 -4.868 1.00 82.94 223 GLU A N 1
ATOM 1821 C CA . GLU A 1 223 ? -22.798 2.129 -4.394 1.00 82.94 223 GLU A CA 1
ATOM 1822 C C . GLU A 1 223 ? -23.553 2.699 -3.179 1.00 82.94 223 GLU A C 1
ATOM 1824 O O . GLU A 1 223 ? -22.957 3.015 -2.146 1.00 82.94 223 GLU A O 1
ATOM 1829 N N . ALA A 1 224 ? -24.882 2.772 -3.278 1.00 85.62 224 ALA A N 1
ATOM 1830 C CA . ALA A 1 224 ? -25.730 3.261 -2.199 1.00 85.62 224 ALA A CA 1
ATOM 1831 C C . ALA A 1 224 ? -25.473 2.514 -0.876 1.00 85.62 224 ALA A C 1
ATOM 1833 O O . ALA A 1 224 ? -25.212 1.309 -0.836 1.00 85.62 224 ALA A O 1
ATOM 1834 N N . THR A 1 225 ? -25.565 3.238 0.240 1.00 90.44 225 THR A N 1
ATOM 1835 C CA . THR A 1 225 ? -25.292 2.686 1.569 1.00 90.44 225 THR A CA 1
ATOM 1836 C C . THR A 1 225 ? -26.241 3.248 2.619 1.00 90.44 225 THR A C 1
ATOM 1838 O O . THR A 1 225 ? -26.546 4.439 2.630 1.00 90.44 225 THR A O 1
ATOM 1841 N N . ASN A 1 226 ? -26.681 2.389 3.538 1.00 92.69 226 ASN A N 1
ATOM 1842 C CA . ASN A 1 226 ? -27.451 2.767 4.726 1.00 92.69 226 ASN A CA 1
ATOM 1843 C C . ASN A 1 226 ? -26.555 3.010 5.956 1.00 92.69 226 ASN A C 1
ATOM 1845 O O . ASN A 1 226 ? -27.057 3.340 7.030 1.00 92.69 226 ASN A O 1
ATOM 1849 N N . LEU A 1 227 ? -25.230 2.861 5.814 1.00 93.69 227 LEU A N 1
ATOM 1850 C CA . LEU A 1 227 ? -24.288 2.947 6.931 1.00 93.69 227 LEU A CA 1
ATOM 1851 C C . LEU A 1 227 ? -24.345 4.302 7.641 1.00 93.69 227 LEU A C 1
ATOM 1853 O O . LEU A 1 227 ? -24.298 4.330 8.863 1.00 93.69 227 LEU A O 1
ATOM 1857 N N . PHE A 1 228 ? -24.521 5.416 6.924 1.00 94.75 228 PHE A N 1
ATOM 1858 C CA . PHE A 1 228 ? -24.649 6.736 7.560 1.00 94.75 228 PHE A CA 1
ATOM 1859 C C . PHE A 1 228 ? -25.872 6.837 8.480 1.00 94.75 228 PHE A C 1
ATOM 1861 O O . PHE A 1 228 ? -25.786 7.430 9.555 1.00 94.75 228 PHE A O 1
ATOM 1868 N N . ASP A 1 229 ? -26.995 6.227 8.093 1.00 94.12 229 ASP A N 1
ATOM 1869 C CA . ASP A 1 229 ? -28.209 6.214 8.911 1.00 94.12 229 ASP A CA 1
ATOM 1870 C C . ASP 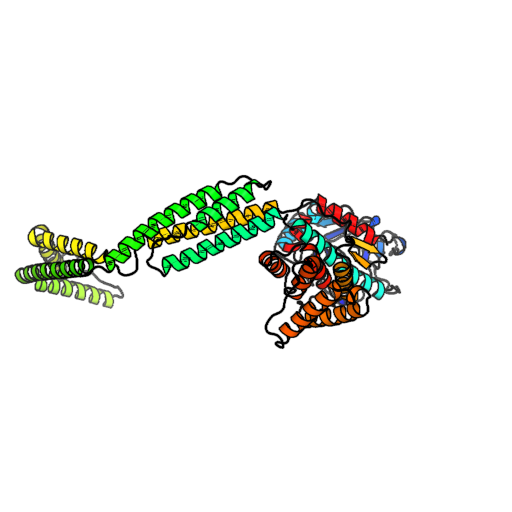A 1 229 ? -28.035 5.317 10.140 1.00 94.12 229 ASP A C 1
ATOM 1872 O O . ASP A 1 229 ? -28.417 5.706 11.245 1.00 94.12 229 ASP A O 1
ATOM 1876 N N . ILE A 1 230 ? -27.376 4.166 9.971 1.00 94.25 230 ILE A N 1
ATOM 1877 C CA . ILE A 1 230 ? -27.005 3.274 11.078 1.00 94.25 230 ILE A CA 1
ATOM 1878 C C . ILE A 1 230 ? -26.069 3.996 12.053 1.00 94.25 230 ILE A C 1
ATOM 1880 O O . ILE A 1 230 ? -26.326 3.981 13.254 1.00 94.25 230 ILE A O 1
ATOM 1884 N N . LEU A 1 231 ? -25.023 4.671 11.563 1.00 95.38 231 LEU A N 1
ATOM 1885 C CA . LEU A 1 231 ? -24.102 5.453 12.396 1.00 95.38 231 LEU A CA 1
ATOM 1886 C C . LEU A 1 231 ? -24.851 6.540 13.175 1.00 95.38 231 LEU A C 1
ATOM 1888 O O . LEU A 1 231 ? -24.635 6.694 14.375 1.00 95.38 231 LEU A O 1
ATOM 1892 N N . GLY A 1 232 ? -25.775 7.252 12.524 1.00 94.44 232 GLY A N 1
ATOM 1893 C CA . GLY A 1 232 ? -26.605 8.260 13.178 1.00 94.44 232 GLY A CA 1
ATOM 1894 C C . GLY A 1 232 ? -27.514 7.685 14.271 1.00 94.44 232 GLY A C 1
ATOM 1895 O O . GLY A 1 232 ? -27.677 8.307 15.321 1.00 94.44 232 GLY A O 1
ATOM 1896 N N . GLN A 1 233 ? -28.096 6.502 14.059 1.00 94.94 233 GLN A N 1
ATOM 1897 C CA . GLN A 1 233 ? -28.923 5.817 15.061 1.00 94.94 233 GLN A CA 1
ATOM 1898 C C . GLN A 1 233 ? -28.095 5.317 16.246 1.00 94.94 233 GLN A C 1
ATOM 1900 O O . GLN A 1 233 ? -28.436 5.613 17.390 1.00 94.94 233 GLN A O 1
ATOM 1905 N N . VAL A 1 234 ? -26.985 4.627 15.973 1.00 94.75 234 VAL A N 1
ATOM 1906 C CA . VAL A 1 234 ? -26.065 4.119 17.001 1.00 94.75 234 VAL A CA 1
ATOM 1907 C C . VAL A 1 234 ? -25.522 5.272 17.845 1.00 94.75 234 VAL A C 1
ATOM 1909 O O . VAL A 1 234 ? -25.481 5.177 19.066 1.00 94.75 234 VAL A O 1
ATOM 1912 N N . PHE A 1 235 ? -25.178 6.404 17.227 1.00 95.06 235 PHE A N 1
ATOM 1913 C CA . PHE A 1 235 ? -24.700 7.570 17.967 1.00 95.06 235 PHE A CA 1
ATOM 1914 C C . PHE A 1 235 ? -25.771 8.174 18.893 1.00 95.06 235 PHE A C 1
ATOM 1916 O O . PHE A 1 235 ? -25.473 8.538 20.028 1.00 95.06 235 PHE A O 1
ATOM 1923 N N . LYS A 1 236 ? -27.039 8.227 18.461 1.00 94.00 236 LYS A N 1
ATOM 1924 C CA . LYS A 1 236 ? -28.153 8.647 19.334 1.00 94.00 236 LYS A CA 1
ATOM 1925 C C . LYS A 1 236 ? -28.353 7.697 20.515 1.00 94.00 236 LYS A C 1
ATOM 1927 O O . LYS A 1 236 ? -28.676 8.147 21.612 1.00 94.00 236 LYS A O 1
ATOM 1932 N N . GLU A 1 237 ? -28.159 6.400 20.299 1.00 94.25 237 GLU A N 1
ATOM 1933 C CA . GLU A 1 237 ? -28.213 5.396 21.363 1.00 94.25 237 GLU A CA 1
ATOM 1934 C C . GLU A 1 237 ? -27.075 5.586 22.376 1.00 94.25 237 GLU A C 1
ATOM 1936 O O . GLU A 1 237 ? -27.329 5.562 23.580 1.00 94.25 237 GLU A O 1
ATOM 1941 N N . ILE A 1 238 ? -25.860 5.895 21.906 1.00 93.75 238 ILE A N 1
ATOM 1942 C CA . ILE A 1 238 ? -24.729 6.260 22.772 1.00 93.75 238 ILE A CA 1
ATOM 1943 C C . ILE A 1 238 ? -25.067 7.481 23.623 1.00 93.75 238 ILE A C 1
ATOM 1945 O O . ILE A 1 238 ? -24.865 7.424 24.829 1.00 93.75 238 ILE A O 1
ATOM 1949 N N . ILE A 1 239 ? -25.625 8.554 23.049 1.00 92.56 239 ILE A N 1
ATOM 1950 C CA . ILE A 1 23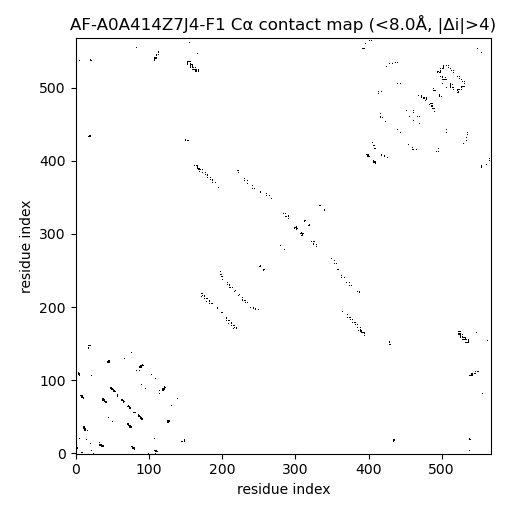9 ? -26.019 9.749 23.822 1.00 92.56 239 ILE A CA 1
ATOM 1951 C C . ILE A 1 239 ? -26.992 9.374 24.948 1.00 92.56 239 ILE A C 1
ATOM 1953 O O . ILE A 1 239 ? -26.836 9.817 26.087 1.00 92.56 239 ILE A O 1
ATOM 1957 N N . LYS A 1 240 ? -27.985 8.529 24.647 1.00 93.31 240 LYS A N 1
ATOM 1958 C CA . LYS A 1 240 ? -28.965 8.073 25.638 1.00 93.31 240 LYS A CA 1
ATOM 1959 C C . LYS A 1 240 ? -28.296 7.279 26.764 1.00 93.31 240 LYS A C 1
ATOM 1961 O O . LYS A 1 240 ? -28.508 7.600 27.931 1.00 93.31 240 LYS A O 1
ATOM 1966 N N . LEU A 1 241 ? -27.488 6.272 26.428 1.00 93.88 241 LEU A N 1
ATOM 1967 C CA . LEU A 1 241 ? -26.802 5.442 27.423 1.00 93.88 241 LEU A CA 1
ATOM 1968 C C . LEU A 1 241 ? -25.763 6.233 28.223 1.00 93.88 241 LEU A C 1
ATOM 1970 O O . LEU A 1 241 ? -25.638 6.026 29.423 1.00 93.88 241 LEU A O 1
ATOM 1974 N N . ALA A 1 242 ? -25.071 7.182 27.595 1.00 92.31 242 ALA A N 1
ATOM 1975 C CA . ALA A 1 242 ? -24.142 8.088 28.259 1.00 92.31 242 ALA A CA 1
ATOM 1976 C C . ALA A 1 242 ? -24.839 8.941 29.323 1.00 92.31 242 ALA A C 1
ATOM 1978 O O . ALA A 1 242 ? -24.322 9.117 30.422 1.00 92.31 242 ALA A O 1
ATOM 1979 N N . SER A 1 243 ? -26.037 9.444 29.012 1.00 92.88 243 SER A N 1
ATOM 1980 C CA . SER A 1 243 ? -26.842 10.200 29.970 1.00 92.88 243 SER A CA 1
ATOM 1981 C C . SER A 1 243 ? -27.279 9.332 31.153 1.00 92.88 243 SER A C 1
ATOM 1983 O O . SER A 1 243 ? -27.156 9.768 32.296 1.00 92.88 243 SER A O 1
ATOM 1985 N N . MET A 1 244 ? -27.712 8.092 30.899 1.00 92.25 244 MET A N 1
ATOM 1986 C CA . MET A 1 244 ? -28.070 7.135 31.956 1.00 92.25 244 MET A CA 1
ATOM 1987 C C . MET A 1 244 ? -26.860 6.777 32.831 1.00 92.25 244 MET A C 1
ATOM 1989 O O . MET A 1 244 ? -26.954 6.806 34.056 1.00 92.25 244 MET A O 1
ATOM 1993 N N . ARG A 1 245 ? -25.697 6.536 32.213 1.00 91.69 245 ARG A N 1
ATOM 1994 C CA . ARG A 1 245 ? -24.420 6.317 32.905 1.00 91.69 245 ARG A CA 1
ATOM 1995 C C . ARG A 1 245 ? -24.055 7.493 33.805 1.00 91.69 245 ARG A C 1
ATOM 1997 O O . ARG A 1 245 ? -23.748 7.282 34.972 1.00 91.69 245 ARG A O 1
ATOM 2004 N N . SER A 1 246 ? -24.122 8.718 33.290 1.00 90.88 246 SER A N 1
ATOM 2005 C CA . SER A 1 246 ? -23.806 9.923 34.064 1.00 90.88 246 SER A CA 1
ATOM 2006 C C . SER A 1 246 ? -24.744 10.102 35.264 1.00 90.88 246 SER A C 1
ATOM 2008 O O . SER A 1 246 ? -24.303 10.442 36.361 1.00 90.88 246 SER A O 1
ATOM 2010 N N . GLN A 1 247 ? -26.041 9.821 35.101 1.00 89.94 247 GLN A N 1
ATOM 2011 C CA . GLN A 1 247 ? -27.001 9.863 36.209 1.00 89.94 247 GLN A CA 1
ATOM 2012 C C . GLN A 1 247 ? -26.674 8.835 37.298 1.00 89.94 247 GLN A C 1
ATOM 2014 O O . GLN A 1 247 ? -26.699 9.179 38.479 1.00 89.94 247 GLN A O 1
ATOM 2019 N N . GLU A 1 248 ? -26.326 7.605 36.916 1.00 87.62 248 GLU A N 1
ATOM 2020 C CA . GLU A 1 248 ? -25.981 6.556 37.877 1.00 87.62 248 GLU A CA 1
ATOM 2021 C C . GLU A 1 248 ? -24.654 6.850 38.593 1.00 87.62 248 GLU A C 1
ATOM 2023 O O . GLU A 1 248 ? -24.579 6.740 39.813 1.00 87.62 248 GLU A O 1
ATOM 2028 N N . LEU A 1 249 ? -23.634 7.342 37.884 1.00 87.94 249 LEU A N 1
ATOM 2029 C CA . LEU A 1 249 ? -22.374 7.775 38.505 1.00 87.94 249 LEU A CA 1
ATOM 2030 C C . LEU A 1 249 ? -22.589 8.920 39.503 1.00 87.94 249 LEU A C 1
ATOM 2032 O O . LEU A 1 249 ? -22.029 8.911 40.600 1.00 87.94 249 LEU A O 1
ATOM 2036 N N . ASN A 1 250 ? -23.449 9.883 39.168 1.00 87.06 250 ASN A N 1
ATOM 2037 C CA . ASN A 1 250 ? -23.822 10.949 40.095 1.00 87.06 250 ASN A CA 1
ATOM 2038 C C . ASN A 1 250 ? -24.583 10.407 41.313 1.00 87.06 250 ASN A C 1
ATOM 2040 O O . ASN A 1 250 ? -24.332 10.847 42.437 1.00 87.06 250 ASN A O 1
ATOM 2044 N N . ARG A 1 251 ? -25.468 9.419 41.124 1.00 85.81 251 ARG A N 1
ATOM 2045 C CA . ARG A 1 251 ? -26.173 8.742 42.222 1.00 85.81 251 ARG A CA 1
ATOM 2046 C C . ARG A 1 251 ? -25.197 8.048 43.173 1.00 85.81 251 ARG A C 1
ATOM 2048 O O . ARG A 1 251 ? -25.348 8.213 44.385 1.00 85.81 251 ARG A O 1
ATOM 2055 N N . GLN A 1 252 ? -24.185 7.353 42.649 1.00 85.12 252 GLN A N 1
ATOM 2056 C CA . GLN A 1 252 ? -23.152 6.663 43.439 1.00 85.12 252 GLN A CA 1
ATOM 2057 C C . GLN A 1 252 ? -22.393 7.604 44.391 1.00 85.12 252 GLN A C 1
ATOM 2059 O O . GLN A 1 252 ? -21.901 7.173 45.432 1.00 85.12 252 GLN A O 1
ATOM 2064 N N . LYS A 1 253 ? -22.317 8.901 44.065 1.00 83.75 253 LYS A N 1
ATOM 2065 C CA . LYS A 1 253 ? -21.649 9.931 44.881 1.00 83.75 253 LYS A CA 1
ATOM 2066 C C . LYS A 1 253 ? -22.539 10.559 45.949 1.00 83.75 253 LYS A C 1
ATOM 2068 O O . LYS A 1 253 ? -22.072 11.388 46.730 1.00 83.75 253 LYS A O 1
ATOM 2073 N N . THR A 1 254 ? -23.827 10.225 45.978 1.00 86.31 254 THR A N 1
ATOM 2074 C CA . THR A 1 254 ? -24.744 10.828 46.947 1.00 86.31 254 THR A CA 1
ATOM 2075 C C . THR A 1 254 ? -24.552 10.224 48.342 1.00 86.31 254 THR A C 1
ATOM 2077 O O . THR A 1 254 ? -24.414 9.006 48.469 1.00 86.31 254 THR A O 1
ATOM 2080 N N . PRO A 1 255 ? -24.657 11.025 49.421 1.00 84.25 255 PRO A N 1
ATOM 2081 C CA . PRO A 1 255 ? -24.638 10.498 50.789 1.00 84.25 255 PRO A CA 1
ATOM 2082 C C . PRO A 1 255 ? -25.745 9.468 51.053 1.00 84.25 255 PRO A C 1
ATOM 2084 O O . PRO A 1 255 ? -25.607 8.602 51.910 1.00 84.25 255 PRO A O 1
ATOM 2087 N N . ALA A 1 256 ? -26.856 9.554 50.314 1.00 85.25 256 ALA A N 1
ATOM 2088 C CA . ALA A 1 256 ? -27.953 8.597 50.393 1.00 85.25 256 ALA A CA 1
ATOM 2089 C C . ALA A 1 256 ? -27.544 7.199 49.901 1.00 85.25 256 ALA A C 1
ATOM 2091 O O . ALA A 1 256 ? -27.948 6.213 50.509 1.00 85.25 256 ALA A O 1
ATOM 2092 N N . TYR A 1 257 ? -26.725 7.115 48.849 1.00 85.06 257 TYR A N 1
ATOM 2093 C CA . TYR A 1 257 ? -26.234 5.850 48.301 1.00 85.06 257 TYR A CA 1
ATOM 2094 C C . TYR A 1 257 ? -25.303 5.131 49.284 1.00 85.06 257 TYR A C 1
ATOM 2096 O O . TYR A 1 257 ? -25.486 3.948 49.562 1.00 85.06 257 TYR A O 1
ATOM 2104 N N . GLU A 1 258 ? -24.360 5.866 49.879 1.00 84.19 258 GLU A N 1
ATOM 2105 C CA . GLU A 1 258 ? -23.464 5.331 50.910 1.00 84.19 258 GLU A CA 1
ATOM 2106 C C . GLU A 1 258 ? -24.236 4.911 52.168 1.00 84.19 258 GLU A C 1
ATOM 2108 O O . GLU A 1 258 ? -24.006 3.833 52.717 1.00 84.19 258 GLU A O 1
ATOM 2113 N N . LYS A 1 259 ? -25.218 5.720 52.584 1.00 87.12 259 LYS A N 1
ATOM 2114 C CA . LYS A 1 259 ? -26.082 5.405 53.723 1.00 87.12 259 LYS A CA 1
ATOM 2115 C C . LYS A 1 259 ? -26.911 4.140 53.490 1.00 87.12 259 LYS A C 1
ATOM 2117 O O . LYS A 1 259 ? -26.982 3.303 54.383 1.00 87.12 259 LYS A O 1
ATOM 2122 N N . GLU A 1 260 ? -27.518 3.979 52.315 1.00 87.62 260 GLU A N 1
ATOM 2123 C CA . GLU A 1 260 ? -28.309 2.787 51.983 1.00 87.62 260 GLU A CA 1
ATOM 2124 C C . GLU A 1 260 ? -27.434 1.523 51.954 1.00 87.62 260 GLU A C 1
ATOM 2126 O O . GLU A 1 260 ? -27.825 0.483 52.487 1.00 87.62 260 GLU A O 1
ATOM 2131 N N . LEU A 1 261 ? -26.218 1.619 51.402 1.00 86.94 261 LEU A N 1
ATOM 2132 C CA . LEU A 1 261 ? -25.249 0.522 51.413 1.00 86.94 261 LEU A CA 1
ATOM 2133 C C . LEU A 1 261 ? -24.862 0.119 52.844 1.00 86.94 261 LEU A C 1
ATOM 2135 O O . LEU A 1 261 ? -24.789 -1.071 53.159 1.00 86.94 261 LEU A O 1
ATOM 2139 N N . GLU A 1 262 ? -24.636 1.095 53.721 1.00 87.81 262 GLU A N 1
ATOM 2140 C CA . GLU A 1 262 ? -24.301 0.846 55.123 1.00 87.81 262 GLU A CA 1
ATOM 2141 C C . GLU A 1 262 ? -25.483 0.239 55.899 1.00 87.81 262 GLU A C 1
ATOM 2143 O O . GLU A 1 262 ? -25.311 -0.719 56.654 1.00 87.81 262 GLU A O 1
ATOM 2148 N N . GLU A 1 263 ? -26.709 0.707 55.650 1.00 90.62 263 GLU A N 1
ATOM 2149 C CA . GLU A 1 263 ? -27.933 0.119 56.208 1.00 90.62 263 GLU A CA 1
ATOM 2150 C C . GLU A 1 263 ? -28.117 -1.344 55.770 1.00 90.62 263 GLU A C 1
ATOM 2152 O O . GLU A 1 263 ? -28.468 -2.198 56.592 1.00 90.62 263 GLU A O 1
ATOM 2157 N N . LEU A 1 264 ? -27.830 -1.668 54.503 1.00 90.12 264 LEU A N 1
ATOM 2158 C CA . LEU A 1 264 ? -27.860 -3.043 53.994 1.00 90.12 264 LEU A CA 1
ATOM 2159 C C . LEU A 1 264 ? -26.800 -3.926 54.663 1.00 90.12 264 LEU A C 1
ATOM 2161 O O . LEU A 1 264 ? -27.122 -5.045 55.072 1.00 90.12 264 LEU A O 1
ATOM 2165 N N . LYS A 1 265 ? -25.568 -3.432 54.848 1.00 89.69 265 LYS A N 1
ATOM 2166 C CA . LYS A 1 265 ? -24.505 -4.158 55.569 1.00 89.69 265 LYS A CA 1
ATOM 2167 C C . LYS A 1 265 ? -24.891 -4.434 57.021 1.00 89.69 265 LYS A C 1
ATOM 2169 O O . LYS A 1 265 ? -24.791 -5.577 57.467 1.00 89.69 265 LYS A O 1
ATOM 2174 N N . GLN A 1 266 ? -25.414 -3.432 57.727 1.00 91.50 266 GLN A N 1
ATOM 2175 C CA . GLN A 1 266 ? -25.896 -3.591 59.102 1.00 91.50 266 GLN A CA 1
ATOM 2176 C C . GLN A 1 266 ? -27.066 -4.575 59.187 1.00 91.50 266 GLN A C 1
ATOM 2178 O O . GLN A 1 266 ? -27.151 -5.375 60.122 1.00 91.50 266 GLN A O 1
ATOM 2183 N N . LYS A 1 267 ? -27.982 -4.548 58.211 1.00 91.50 267 LYS A N 1
ATOM 2184 C CA . LYS A 1 267 ? -29.090 -5.505 58.145 1.00 91.50 267 LYS A CA 1
ATOM 2185 C C . LYS A 1 267 ? -28.577 -6.929 57.911 1.00 91.50 267 LYS A C 1
ATOM 2187 O O . LYS A 1 267 ? -29.010 -7.838 58.619 1.00 91.50 267 LYS A O 1
ATOM 2192 N N . ARG A 1 268 ? -27.607 -7.115 57.005 1.00 93.00 268 ARG A N 1
ATOM 2193 C CA . ARG A 1 268 ? -26.933 -8.406 56.779 1.00 93.00 268 ARG A CA 1
ATOM 2194 C C . ARG A 1 268 ? -26.315 -8.936 58.068 1.00 93.00 268 ARG A C 1
ATOM 2196 O O . ARG A 1 268 ? -26.495 -10.104 58.399 1.00 93.00 268 ARG A O 1
ATOM 2203 N N . GLU A 1 269 ? -25.606 -8.082 58.801 1.00 90.44 269 GLU A N 1
ATOM 2204 C CA . GLU A 1 269 ? -24.928 -8.445 60.046 1.00 90.44 269 GLU A CA 1
ATOM 2205 C C . GLU A 1 269 ? -25.923 -8.856 61.143 1.00 90.44 269 GLU A C 1
ATOM 2207 O O . GLU A 1 269 ? -25.748 -9.894 61.780 1.00 90.44 269 GLU A O 1
ATOM 2212 N N . LYS A 1 270 ? -27.043 -8.135 61.294 1.00 91.31 270 LYS A N 1
ATOM 2213 C CA . LYS A 1 270 ? -28.133 -8.512 62.216 1.00 91.31 270 LYS A CA 1
ATOM 2214 C C . LYS A 1 270 ? -28.772 -9.859 61.867 1.00 91.31 270 LYS A C 1
ATOM 2216 O O . LYS A 1 270 ? -28.993 -10.682 62.763 1.00 91.31 270 LYS A O 1
ATOM 2221 N N . CYS A 1 271 ? -29.062 -10.099 60.587 1.00 89.56 271 CYS A N 1
ATOM 2222 C CA . CYS A 1 271 ? -29.591 -11.382 60.121 1.00 89.56 271 CYS A CA 1
ATOM 2223 C C . CYS A 1 271 ? -28.580 -12.511 60.373 1.00 89.56 271 CYS A C 1
ATOM 2225 O O . CYS A 1 271 ? -28.958 -13.553 60.903 1.00 89.56 271 CYS A O 1
ATOM 2227 N N . ALA A 1 272 ? -27.292 -12.285 60.089 1.00 88.19 272 ALA A N 1
ATOM 2228 C CA . ALA A 1 272 ? -26.222 -13.253 60.329 1.00 88.19 272 ALA A CA 1
ATOM 2229 C C . ALA A 1 272 ? -26.038 -13.574 61.822 1.00 88.19 272 ALA A C 1
ATOM 2231 O O . ALA A 1 272 ? -25.915 -14.740 62.187 1.00 88.19 272 ALA A O 1
ATOM 2232 N N . HIS A 1 273 ? -26.091 -12.575 62.708 1.00 89.56 273 HIS A N 1
ATOM 2233 C CA . HIS A 1 273 ? -26.042 -12.803 64.155 1.00 89.56 273 HIS A CA 1
ATOM 2234 C C . HIS A 1 273 ? -27.225 -13.632 64.659 1.00 89.56 273 HIS A C 1
ATOM 2236 O O . HIS A 1 273 ? -27.052 -14.505 65.509 1.00 89.56 273 HIS A O 1
ATOM 2242 N N . THR A 1 274 ? -28.422 -13.383 64.127 1.00 88.31 274 THR A N 1
ATOM 2243 C CA . THR A 1 274 ? -29.629 -14.130 64.505 1.00 88.31 274 THR A CA 1
ATOM 2244 C C . THR A 1 274 ? -29.569 -15.565 63.984 1.00 88.31 274 THR A C 1
ATOM 2246 O O . THR A 1 274 ? -29.892 -16.494 64.723 1.00 88.31 274 THR A O 1
ATOM 2249 N N . LEU A 1 275 ? -29.080 -15.754 62.754 1.00 87.31 275 LEU A N 1
ATOM 2250 C CA . LEU A 1 275 ? -28.821 -17.066 62.167 1.00 87.31 275 LEU A CA 1
ATOM 2251 C C . LEU A 1 275 ? -27.807 -17.856 63.010 1.00 87.31 275 LEU A C 1
ATOM 2253 O O . LEU A 1 275 ? -28.085 -18.990 63.382 1.00 87.31 275 LEU A O 1
ATOM 2257 N N . ASN A 1 276 ? -26.683 -17.240 63.389 1.00 84.88 276 ASN A N 1
ATOM 2258 C CA . ASN A 1 276 ? -25.662 -17.873 64.230 1.00 84.88 276 ASN A CA 1
ATOM 2259 C C . ASN A 1 276 ? -26.210 -18.257 65.610 1.00 84.88 276 ASN A C 1
ATOM 2261 O O . ASN A 1 276 ? -25.959 -19.360 66.080 1.00 84.88 276 ASN A O 1
ATOM 2265 N N . ARG A 1 277 ? -27.023 -17.395 66.235 1.00 85.75 277 ARG A N 1
ATOM 2266 C CA . ARG A 1 277 ? -27.665 -17.711 67.519 1.00 85.75 277 ARG A CA 1
ATOM 2267 C C . ARG A 1 277 ? -28.607 -18.912 67.409 1.00 85.75 277 ARG A C 1
ATOM 2269 O O . ARG A 1 277 ? -28.645 -19.734 68.319 1.00 85.75 277 ARG A O 1
ATOM 2276 N N . LEU A 1 278 ? -29.365 -19.015 66.315 1.00 85.06 278 LEU A N 1
ATOM 2277 C CA . LEU A 1 278 ? -30.183 -20.198 66.041 1.00 85.06 278 LEU A CA 1
ATOM 2278 C C . LEU A 1 278 ? -29.296 -21.434 65.868 1.00 85.06 278 LEU A C 1
ATOM 2280 O O . LEU A 1 278 ? -29.557 -22.454 66.493 1.00 85.06 278 LEU A O 1
ATOM 2284 N N . GLU A 1 279 ? -28.213 -21.345 65.097 1.00 82.94 279 GLU A N 1
ATOM 2285 C CA . GLU A 1 279 ? -27.265 -22.456 64.960 1.00 82.94 279 GLU A CA 1
ATOM 2286 C C . GLU A 1 279 ? -26.690 -22.900 66.323 1.00 82.94 279 GLU A C 1
ATOM 2288 O O . GLU A 1 279 ? -26.661 -24.097 66.622 1.00 82.94 279 GLU A O 1
ATOM 2293 N N . ASP A 1 280 ? -26.320 -21.962 67.195 1.00 81.62 280 ASP A N 1
ATOM 2294 C CA . ASP A 1 280 ? -25.808 -22.260 68.537 1.00 81.62 280 ASP A CA 1
ATOM 2295 C C . ASP A 1 280 ? -26.863 -22.925 69.435 1.00 81.62 280 ASP A C 1
ATOM 2297 O O . ASP A 1 280 ? -26.568 -23.921 70.097 1.00 81.62 280 ASP A O 1
ATOM 2301 N N . MET A 1 281 ? -28.112 -22.442 69.421 1.00 81.56 281 MET A N 1
ATOM 2302 C CA . MET A 1 281 ? -29.214 -23.027 70.204 1.00 81.56 281 MET A CA 1
ATOM 2303 C C . MET A 1 281 ? -29.487 -24.492 69.850 1.00 81.56 281 MET A C 1
ATOM 2305 O O . MET A 1 281 ? -29.843 -25.284 70.723 1.00 81.56 281 MET A O 1
ATOM 2309 N N . PHE A 1 282 ? -29.313 -24.861 68.582 1.00 78.44 282 PHE A N 1
ATOM 2310 C CA . PHE A 1 282 ? -29.527 -26.224 68.096 1.00 78.44 282 PHE A CA 1
ATOM 2311 C C . PHE A 1 282 ? -28.235 -27.054 68.049 1.00 78.44 282 PHE A C 1
ATOM 2313 O O . PHE A 1 282 ? -28.227 -28.144 67.476 1.00 78.44 282 PHE A O 1
ATOM 2320 N N . ASN A 1 283 ? -27.143 -26.575 68.665 1.00 78.38 283 ASN A N 1
ATOM 2321 C CA . ASN A 1 283 ? -25.831 -27.230 68.668 1.00 78.38 283 ASN A CA 1
ATOM 2322 C C . ASN A 1 283 ? -25.340 -27.595 67.251 1.00 78.38 283 ASN A C 1
ATOM 2324 O O . ASN A 1 283 ? -24.648 -28.603 67.058 1.00 78.38 283 ASN A O 1
ATOM 2328 N N . PHE A 1 284 ? -25.669 -26.773 66.247 1.00 78.94 284 PHE A N 1
ATOM 2329 C CA . PHE A 1 284 ? -25.236 -26.982 64.862 1.00 78.94 284 PHE A CA 1
ATOM 2330 C C . PHE A 1 284 ? -23.718 -27.059 64.758 1.00 78.94 284 PHE A C 1
ATOM 2332 O O . PHE A 1 284 ? -23.203 -27.842 63.966 1.00 78.94 284 PHE A O 1
ATOM 2339 N N . SER A 1 285 ? -22.997 -26.290 65.574 1.00 76.44 285 SER A N 1
ATOM 2340 C CA . SER A 1 285 ? -21.537 -26.326 65.649 1.00 76.44 285 SER A CA 1
ATOM 2341 C C . SER A 1 285 ? -21.018 -27.718 66.031 1.00 76.44 285 SER A C 1
ATOM 2343 O O . SER A 1 285 ? -20.104 -28.226 65.386 1.00 76.44 285 SER A O 1
ATOM 2345 N N . CYS A 1 286 ? -21.639 -28.394 67.001 1.00 80.44 286 CYS A N 1
ATOM 2346 C CA . CYS A 1 286 ? -21.301 -29.766 67.386 1.00 80.44 286 CYS A CA 1
ATOM 2347 C C . CYS A 1 286 ? -21.626 -30.773 66.272 1.00 80.44 286 CYS A C 1
ATOM 2349 O O . CYS A 1 286 ? -20.783 -31.606 65.940 1.00 80.44 286 CYS A O 1
ATOM 2351 N N . ILE A 1 287 ? -22.805 -30.658 65.649 1.00 83.06 287 ILE A N 1
ATOM 2352 C CA . ILE A 1 287 ? -23.252 -31.544 64.559 1.00 83.06 287 ILE A CA 1
ATOM 2353 C C . ILE A 1 287 ? -22.362 -31.377 63.312 1.00 83.06 287 ILE A C 1
ATOM 2355 O O . ILE A 1 287 ? -21.898 -32.370 62.744 1.00 83.06 287 ILE A O 1
ATOM 2359 N N . LYS A 1 288 ? -22.060 -30.132 62.907 1.00 82.88 288 LYS A N 1
ATOM 2360 C CA . LYS A 1 288 ? -21.143 -29.801 61.800 1.00 82.88 288 LYS A CA 1
ATOM 2361 C C . LYS A 1 288 ? -19.722 -30.281 62.103 1.00 82.88 288 LYS A C 1
ATOM 2363 O O . LYS A 1 288 ? -19.119 -30.935 61.254 1.00 82.88 288 LYS A O 1
ATOM 2368 N N . ASN A 1 289 ? -19.209 -30.048 63.314 1.00 84.94 289 ASN A N 1
ATOM 2369 C CA . ASN A 1 289 ? -17.877 -30.507 63.718 1.00 84.94 289 ASN A CA 1
ATOM 2370 C C . ASN A 1 289 ? -17.753 -32.034 63.680 1.00 84.94 289 ASN A C 1
ATOM 2372 O O . ASN A 1 289 ? -16.754 -32.551 63.178 1.00 84.94 289 ASN A O 1
ATOM 2376 N N . GLU A 1 290 ? -18.755 -32.764 64.176 1.00 86.88 290 GLU A N 1
ATOM 2377 C CA . GLU A 1 290 ? -18.775 -34.229 64.132 1.00 86.88 290 GLU A CA 1
ATOM 2378 C C . GLU A 1 290 ? -18.839 -34.737 62.682 1.00 86.88 290 GLU A C 1
ATOM 2380 O O . GLU A 1 290 ? -18.075 -35.622 62.281 1.00 86.88 290 GLU A O 1
ATOM 2385 N N . LEU A 1 291 ? -19.676 -34.112 61.848 1.00 88.06 291 LEU A N 1
ATOM 2386 C CA . LEU A 1 291 ? -19.770 -34.430 60.427 1.00 88.06 291 LEU A CA 1
ATOM 2387 C C . LEU A 1 291 ? -18.430 -34.195 59.714 1.00 88.06 291 LEU A C 1
ATOM 2389 O O . LEU A 1 291 ? -17.982 -35.052 58.949 1.00 88.06 291 LEU A O 1
ATOM 2393 N N . ASP A 1 292 ? -17.757 -33.079 59.985 1.00 86.88 292 ASP A N 1
ATOM 2394 C CA . ASP A 1 292 ? -16.467 -32.744 59.386 1.00 86.88 292 ASP A CA 1
ATOM 2395 C C . ASP A 1 292 ? -15.318 -33.608 59.917 1.00 86.88 292 ASP A C 1
ATOM 2397 O O . ASP A 1 292 ? -14.380 -33.897 59.173 1.00 86.88 292 ASP A O 1
ATOM 2401 N N . GLN A 1 293 ? -15.385 -34.104 61.155 1.00 89.12 293 GLN A N 1
ATOM 2402 C CA . GLN A 1 293 ? -14.466 -35.141 61.639 1.00 89.12 293 GLN A CA 1
ATOM 2403 C C . GLN A 1 293 ? -14.622 -36.443 60.843 1.00 89.12 293 GLN A C 1
ATOM 2405 O O . GLN A 1 293 ? -13.622 -37.047 60.451 1.00 89.12 293 GLN A O 1
ATOM 2410 N N . ILE A 1 294 ? -15.857 -36.862 60.543 1.00 87.00 294 ILE A N 1
ATOM 2411 C CA . ILE A 1 294 ? -16.096 -38.038 59.694 1.00 87.00 294 ILE A CA 1
ATOM 2412 C C . ILE A 1 294 ? -15.570 -37.783 58.274 1.00 87.00 294 ILE A C 1
ATOM 2414 O O . ILE A 1 294 ? -14.898 -38.643 57.704 1.00 87.00 294 ILE A O 1
ATOM 2418 N N . ARG A 1 295 ? -15.805 -36.593 57.701 1.00 87.44 295 ARG A N 1
ATOM 2419 C CA . ARG A 1 295 ? -15.289 -36.230 56.367 1.00 87.44 295 ARG A CA 1
ATOM 2420 C C . ARG A 1 295 ? -13.759 -36.193 56.321 1.00 87.44 295 ARG A C 1
ATOM 2422 O O . ARG A 1 295 ? -13.195 -36.677 55.345 1.00 87.44 295 ARG A O 1
ATOM 2429 N N . ARG A 1 296 ? -13.092 -35.683 57.362 1.00 88.06 296 ARG A N 1
ATOM 2430 C CA . ARG A 1 296 ? -11.623 -35.702 57.481 1.00 88.06 296 ARG A CA 1
ATOM 2431 C C . ARG A 1 296 ? -11.075 -37.124 57.497 1.00 88.06 296 ARG A C 1
ATOM 2433 O O . ARG A 1 296 ? -10.185 -37.429 56.714 1.00 88.06 296 ARG A O 1
ATOM 2440 N N . LYS A 1 297 ? -11.692 -38.031 58.261 1.00 87.81 297 LYS A N 1
ATOM 2441 C CA . LYS A 1 297 ? -11.320 -39.457 58.258 1.00 87.81 297 LYS A CA 1
ATOM 2442 C C . LYS A 1 297 ? -11.486 -40.118 56.880 1.00 87.81 297 LYS A C 1
ATOM 2444 O O . LYS A 1 297 ? -10.706 -41.000 56.532 1.00 87.81 297 LYS A O 1
ATOM 2449 N N . GLU A 1 298 ? -12.480 -39.714 56.084 1.00 88.50 298 GLU A N 1
ATOM 2450 C CA . GLU A 1 298 ? -12.635 -40.182 54.692 1.00 88.50 298 GLU A CA 1
ATOM 2451 C C . GLU A 1 298 ? -11.525 -39.656 53.772 1.00 88.50 298 GLU A C 1
ATOM 2453 O O . GLU A 1 298 ? -11.060 -40.375 52.887 1.00 88.50 298 GLU A O 1
ATOM 2458 N N . ILE A 1 299 ? -11.106 -38.404 53.962 1.00 86.31 299 ILE A N 1
ATOM 2459 C CA . ILE A 1 299 ? -10.007 -37.793 53.203 1.00 86.31 299 ILE A CA 1
ATOM 2460 C C . ILE A 1 299 ? -8.693 -38.504 53.544 1.00 86.31 299 ILE A C 1
ATOM 2462 O O . ILE A 1 299 ? -8.055 -39.037 52.643 1.00 86.31 299 ILE A O 1
ATOM 2466 N N . GLU A 1 300 ? -8.372 -38.656 54.830 1.00 87.31 300 GLU A N 1
ATOM 2467 C CA . GLU A 1 300 ? -7.171 -39.361 55.305 1.00 87.31 300 GLU A CA 1
ATOM 2468 C C . GLU A 1 300 ? -7.106 -40.822 54.818 1.00 87.31 300 GLU A C 1
ATOM 2470 O O . GLU A 1 300 ? -6.041 -41.327 54.458 1.00 87.31 300 GLU A O 1
ATOM 2475 N N . LYS A 1 301 ? -8.245 -41.534 54.778 1.00 84.56 301 LYS A N 1
ATOM 2476 C CA . LYS A 1 301 ? -8.326 -42.892 54.202 1.00 84.56 301 LYS A CA 1
ATOM 2477 C C . LYS A 1 301 ? -8.100 -42.900 52.690 1.00 84.56 301 LYS A C 1
ATOM 2479 O O . LYS A 1 301 ? -7.463 -43.820 52.177 1.00 84.56 301 LYS A O 1
ATOM 2484 N N . GLY A 1 302 ? -8.606 -41.884 51.994 1.00 85.38 302 GLY A N 1
ATOM 2485 C CA . GLY A 1 302 ? -8.369 -41.676 50.569 1.00 85.38 302 GLY A CA 1
ATOM 2486 C C . GLY A 1 302 ? -6.894 -41.450 50.267 1.00 85.38 302 GLY A C 1
ATOM 2487 O O . GLY A 1 302 ? -6.342 -42.146 49.413 1.00 85.38 302 GLY A O 1
ATOM 2488 N N . GLU A 1 303 ? -6.249 -40.542 50.998 1.00 85.81 303 GLU A N 1
ATOM 2489 C CA . GLU A 1 303 ? -4.839 -40.183 50.813 1.00 85.81 303 GLU A CA 1
ATOM 2490 C C . GLU A 1 303 ? -3.923 -41.397 50.995 1.00 85.81 303 GLU A C 1
ATOM 2492 O O . GLU A 1 303 ? -3.071 -41.661 50.147 1.00 85.81 303 GLU A O 1
ATOM 2497 N N . LYS A 1 304 ? -4.185 -42.233 52.011 1.00 86.50 304 LYS A N 1
ATOM 2498 C CA . LYS A 1 304 ? -3.471 -43.507 52.239 1.00 86.50 304 LYS A CA 1
ATOM 2499 C C . LYS A 1 304 ? -3.606 -44.520 51.092 1.00 86.50 304 LYS A C 1
ATOM 2501 O O . LYS A 1 304 ? -2.838 -45.475 51.035 1.00 86.50 304 LYS A O 1
ATOM 2506 N N . LYS A 1 305 ? -4.571 -44.333 50.186 1.00 83.88 305 LYS A N 1
ATOM 2507 C CA . LYS A 1 305 ? -4.815 -45.168 48.996 1.00 83.88 305 LYS A CA 1
ATOM 2508 C C . LYS A 1 305 ? -4.602 -44.416 47.676 1.00 83.88 305 LYS A C 1
ATOM 2510 O O . LYS A 1 305 ? -5.043 -44.897 46.632 1.00 83.88 305 LYS A O 1
ATOM 2515 N N . GLY A 1 306 ? -3.975 -43.236 47.708 1.00 81.69 306 GLY A N 1
ATOM 2516 C CA . GLY A 1 306 ? -3.707 -42.419 46.520 1.00 81.69 306 GLY A CA 1
ATOM 2517 C C . GLY A 1 306 ? -4.950 -41.787 45.876 1.00 81.69 306 GLY A C 1
ATOM 2518 O O . GLY A 1 306 ? -4.945 -41.495 44.683 1.00 81.69 306 GLY A O 1
ATOM 2519 N N . LYS A 1 307 ? -6.040 -41.593 46.629 1.00 83.94 307 LYS A N 1
ATOM 2520 C CA . LYS A 1 307 ? -7.296 -40.969 46.169 1.00 83.94 307 LYS A CA 1
ATOM 2521 C C . LYS A 1 307 ? -7.580 -39.689 46.958 1.00 83.94 307 LYS A C 1
ATOM 2523 O O . LYS A 1 307 ? -7.251 -39.604 48.130 1.00 83.94 307 LYS A O 1
ATOM 2528 N N . LYS A 1 308 ? -8.287 -38.717 46.364 1.00 79.88 308 LYS A N 1
ATOM 2529 C CA . LYS A 1 308 ? -8.687 -37.478 47.075 1.00 79.88 308 LYS A CA 1
ATOM 2530 C C . LYS A 1 308 ? -9.596 -37.725 48.291 1.00 79.88 308 LYS A C 1
ATOM 2532 O O . LYS A 1 308 ? -9.658 -36.891 49.185 1.00 79.88 308 LYS A O 1
ATOM 2537 N N . ARG A 1 309 ? -10.357 -38.825 48.297 1.00 84.50 309 ARG A N 1
ATOM 2538 C CA . ARG A 1 309 ? -11.285 -39.202 49.374 1.00 84.50 309 ARG A CA 1
ATOM 2539 C C . ARG A 1 309 ? -11.698 -40.662 49.232 1.00 84.50 309 ARG A C 1
ATOM 2541 O O . ARG A 1 309 ? -11.933 -41.123 48.116 1.00 84.50 309 ARG A O 1
ATOM 2548 N N . GLU A 1 310 ? -11.850 -41.369 50.345 1.00 88.25 310 GLU A N 1
ATOM 2549 C CA . GLU A 1 310 ? -12.472 -42.691 50.392 1.00 88.25 310 GLU A CA 1
ATOM 2550 C C . GLU A 1 310 ? -13.646 -42.694 51.376 1.00 88.25 310 GLU A C 1
ATOM 2552 O O . GLU A 1 310 ? -13.478 -42.519 52.580 1.00 88.25 310 GLU A O 1
ATOM 2557 N N . TYR A 1 311 ? -14.855 -42.899 50.852 1.00 87.44 311 TYR A N 1
ATOM 2558 C CA . TYR A 1 311 ? -16.077 -42.926 51.651 1.00 87.44 311 TYR A CA 1
ATOM 2559 C C . TYR A 1 311 ? -16.169 -44.188 52.513 1.00 87.44 311 TYR A C 1
ATOM 2561 O O . TYR A 1 311 ? -15.790 -45.283 52.087 1.00 87.44 311 TYR A O 1
ATOM 2569 N N . PHE A 1 312 ? -16.745 -44.049 53.707 1.00 87.69 312 PHE A N 1
ATOM 2570 C CA . PHE A 1 312 ? -17.125 -45.202 54.519 1.00 87.69 312 PHE A CA 1
ATOM 2571 C C . PHE A 1 312 ? -18.156 -46.070 53.774 1.00 87.69 312 PHE A C 1
ATOM 2573 O O . PHE A 1 312 ? -19.063 -45.549 53.121 1.00 87.69 312 PHE A O 1
ATOM 2580 N N . LYS A 1 313 ? -18.008 -47.401 53.846 1.00 85.62 313 LYS A N 1
ATOM 2581 C CA . LYS A 1 313 ? -18.923 -48.347 53.185 1.00 85.62 313 LYS A CA 1
ATOM 2582 C C . LYS A 1 313 ? -20.334 -48.228 53.773 1.00 85.62 313 LYS A C 1
ATOM 2584 O O . LYS A 1 313 ? -20.476 -47.972 54.972 1.00 85.62 313 LYS A O 1
ATOM 2589 N N . LYS A 1 314 ? -21.358 -48.463 52.940 1.00 78.75 314 LYS A N 1
ATOM 2590 C CA . LYS A 1 314 ? -22.751 -48.585 53.399 1.00 78.75 314 LYS A CA 1
ATOM 2591 C C . LYS A 1 314 ? -22.819 -49.584 54.563 1.00 78.75 314 LYS A C 1
ATOM 2593 O O . LYS A 1 314 ? -22.074 -50.560 54.575 1.00 78.75 314 LYS A O 1
ATOM 2598 N N . ASP A 1 315 ? -23.637 -49.254 55.558 1.00 81.19 315 ASP A N 1
ATOM 2599 C CA . ASP A 1 315 ? -23.860 -50.007 56.803 1.00 81.19 315 ASP A CA 1
ATOM 2600 C C . ASP A 1 315 ? -22.769 -49.957 57.885 1.00 81.19 315 ASP A C 1
ATOM 2602 O O . ASP A 1 315 ? -22.981 -50.481 58.980 1.00 81.19 315 ASP A O 1
ATOM 2606 N N . THR A 1 316 ? -21.654 -49.258 57.653 1.00 86.06 316 THR A N 1
ATOM 2607 C CA . THR A 1 316 ? -20.673 -48.985 58.722 1.00 86.06 316 THR A CA 1
ATOM 2608 C C . THR A 1 316 ? -21.203 -47.963 59.740 1.00 86.06 316 THR A C 1
ATOM 2610 O O . THR A 1 316 ? -21.997 -47.094 59.361 1.00 86.06 316 THR A O 1
ATOM 2613 N N . PRO A 1 317 ? -20.770 -48.020 61.018 1.00 83.81 317 PRO A N 1
ATOM 2614 C CA . PRO A 1 317 ? -21.187 -47.063 62.046 1.00 83.81 317 PRO A CA 1
ATOM 2615 C C . PRO A 1 317 ? -20.968 -45.603 61.635 1.00 83.81 317 PRO A C 1
ATOM 2617 O O . PRO A 1 317 ? -21.854 -44.773 61.803 1.00 83.81 317 PRO A O 1
ATOM 2620 N N . GLU A 1 318 ? -19.831 -45.288 61.013 1.00 86.31 318 GLU A N 1
ATOM 2621 C CA . GLU A 1 318 ? -19.502 -43.932 60.571 1.00 86.31 318 GLU A CA 1
ATOM 2622 C C . GLU A 1 318 ? -20.325 -43.492 59.357 1.00 86.31 318 GLU A C 1
ATOM 2624 O O . GLU A 1 318 ? -20.675 -42.317 59.246 1.00 86.31 318 GLU A O 1
ATOM 2629 N N . TYR A 1 319 ? -20.676 -44.419 58.457 1.00 87.94 319 TYR A N 1
ATOM 2630 C CA . TYR A 1 319 ? -21.605 -44.130 57.364 1.00 87.94 319 TYR A CA 1
ATOM 2631 C C . TYR A 1 319 ? -23.008 -43.831 57.902 1.00 87.94 319 TYR A C 1
ATOM 2633 O O . TYR A 1 319 ? -23.596 -42.821 57.518 1.00 87.94 319 TYR A O 1
ATOM 2641 N N . LYS A 1 320 ? -23.522 -44.665 58.818 1.00 86.69 320 LYS A N 1
ATOM 2642 C CA . LYS A 1 320 ? -24.832 -44.462 59.457 1.00 86.69 320 LYS A CA 1
ATOM 2643 C C . LYS A 1 320 ? -24.870 -43.138 60.218 1.00 86.69 320 LYS A C 1
ATOM 2645 O O . LYS A 1 320 ? -25.750 -42.325 59.956 1.00 86.69 320 LYS A O 1
ATOM 2650 N N . ARG A 1 321 ? -23.842 -42.849 61.024 1.00 88.94 321 ARG A N 1
ATOM 2651 C CA . ARG A 1 321 ? -23.731 -41.588 61.766 1.00 88.94 321 ARG A CA 1
ATOM 2652 C C . ARG A 1 321 ? -23.642 -40.368 60.851 1.00 88.94 321 ARG A C 1
ATOM 2654 O O . ARG A 1 321 ? -24.289 -39.364 61.103 1.00 88.94 321 ARG A O 1
ATOM 2661 N N . LYS A 1 322 ? -22.903 -40.444 59.740 1.00 88.69 322 LYS A N 1
ATOM 2662 C CA . LYS A 1 322 ? -22.854 -39.370 58.731 1.00 88.69 322 LYS A CA 1
ATOM 2663 C C . LYS A 1 322 ? -24.215 -39.109 58.085 1.00 88.69 322 LYS A C 1
ATOM 2665 O O . LYS A 1 322 ? -24.535 -37.957 57.805 1.00 88.69 322 LYS A O 1
ATOM 2670 N N . VAL A 1 323 ? -24.974 -40.166 57.792 1.00 86.75 323 VAL A N 1
ATOM 2671 C CA . VAL A 1 323 ? -26.329 -40.057 57.233 1.00 86.75 323 VAL A CA 1
ATOM 2672 C C . VAL A 1 323 ? -27.283 -39.460 58.266 1.00 86.75 323 VAL A C 1
ATOM 2674 O O . VAL A 1 323 ? -28.036 -38.561 57.916 1.00 86.75 323 VAL A O 1
ATOM 2677 N N . GLU A 1 324 ? -27.201 -39.879 59.528 1.00 87.06 324 GLU A N 1
ATOM 2678 C CA . GLU A 1 324 ? -27.969 -39.298 60.636 1.00 87.06 324 GLU A CA 1
ATOM 2679 C C . GLU A 1 324 ? -27.658 -37.814 60.840 1.00 87.06 324 GLU A C 1
ATOM 2681 O O . GLU A 1 324 ? -28.577 -37.008 60.861 1.00 87.06 324 GLU A O 1
ATOM 2686 N N . LEU A 1 325 ? -26.379 -37.433 60.927 1.00 87.06 325 LEU A N 1
ATOM 2687 C CA . LEU A 1 325 ? -25.958 -36.038 61.102 1.00 87.06 325 LEU A CA 1
ATOM 2688 C C . LEU A 1 325 ? -26.411 -35.155 59.933 1.00 87.06 325 LEU A C 1
ATOM 2690 O O . LEU A 1 325 ? -26.826 -34.023 60.146 1.00 87.06 325 LEU A O 1
ATOM 2694 N N . LYS A 1 326 ? -26.355 -35.673 58.698 1.00 85.62 326 LYS A N 1
ATOM 2695 C CA . LYS A 1 326 ? -26.919 -34.981 57.532 1.00 85.62 326 LYS A CA 1
ATOM 2696 C C . LYS A 1 326 ? -28.426 -34.826 57.650 1.00 85.62 326 LYS A C 1
ATOM 2698 O O . LYS A 1 326 ? -28.910 -33.719 57.507 1.00 85.62 326 LYS A O 1
ATOM 2703 N N . LYS A 1 327 ? -29.135 -35.905 57.980 1.00 86.50 327 LYS A N 1
ATOM 2704 C CA . LYS A 1 327 ? -30.586 -35.879 58.146 1.00 86.50 327 LYS A CA 1
ATOM 2705 C C . LYS A 1 327 ? -31.012 -34.900 59.242 1.00 86.50 327 LYS A C 1
ATOM 2707 O O . LYS A 1 327 ? -31.964 -34.172 59.047 1.00 86.50 327 LYS A O 1
ATOM 2712 N N . MET A 1 328 ? -30.279 -34.820 60.352 1.00 84.50 328 MET A N 1
ATOM 2713 C CA . MET A 1 328 ? -30.538 -33.846 61.420 1.00 84.50 328 MET A CA 1
ATOM 2714 C C . MET A 1 328 ? -30.375 -32.393 60.952 1.00 84.50 328 MET A C 1
ATOM 2716 O O . MET A 1 328 ? -31.141 -31.534 61.377 1.00 84.50 328 MET A O 1
ATOM 2720 N N . LEU A 1 329 ? -29.392 -32.114 60.087 1.00 83.19 329 LEU A N 1
ATOM 2721 C CA . LEU A 1 329 ? -29.217 -30.791 59.482 1.00 83.19 329 LEU A CA 1
ATOM 2722 C C . LEU A 1 329 ? -30.322 -30.505 58.457 1.00 83.19 329 LEU A C 1
ATOM 2724 O O . LEU A 1 329 ? -30.937 -29.448 58.522 1.00 83.19 329 LEU A O 1
ATOM 2728 N N . ASP A 1 330 ? -30.594 -31.455 57.562 1.00 83.00 330 ASP A N 1
ATOM 2729 C CA . ASP A 1 330 ? -31.585 -31.327 56.489 1.00 83.00 330 ASP A CA 1
ATOM 2730 C C . ASP A 1 330 ? -33.006 -31.165 57.071 1.00 83.00 330 ASP A C 1
ATOM 2732 O O . ASP A 1 330 ? -33.711 -30.219 56.725 1.00 83.00 330 ASP A O 1
ATOM 2736 N N . ASP A 1 331 ? -33.391 -32.003 58.043 1.00 82.12 331 ASP A N 1
ATOM 2737 C CA . ASP A 1 331 ? -34.680 -31.927 58.744 1.00 82.12 331 ASP A CA 1
ATOM 2738 C C . ASP A 1 331 ? -34.842 -30.568 59.450 1.00 82.12 331 ASP A C 1
ATOM 2740 O O . ASP A 1 331 ? -35.947 -30.031 59.523 1.00 82.12 331 ASP A O 1
ATOM 2744 N N . PHE A 1 332 ? -33.764 -29.977 59.970 1.00 80.19 332 PHE A N 1
ATOM 2745 C CA . PHE A 1 332 ? -33.825 -28.653 60.583 1.00 80.19 332 PHE A CA 1
ATOM 2746 C C . PHE A 1 332 ? -33.922 -27.528 59.546 1.00 80.19 332 PHE A C 1
ATOM 2748 O O . PHE A 1 332 ? -34.743 -26.628 59.716 1.00 80.19 332 PHE A O 1
ATOM 2755 N N . GLU A 1 333 ? -33.120 -27.571 58.475 1.00 79.19 333 GLU A N 1
ATOM 2756 C CA . GLU A 1 333 ? -33.187 -26.577 57.395 1.00 79.19 333 GLU A CA 1
ATOM 2757 C C . GLU A 1 333 ? -34.570 -26.565 56.712 1.00 79.19 333 GLU A C 1
ATOM 2759 O O . GLU A 1 333 ? -35.032 -25.505 56.282 1.00 79.19 333 GLU A O 1
ATOM 2764 N N . GLU A 1 334 ? -35.249 -27.716 56.639 1.00 79.25 334 GLU A N 1
ATOM 2765 C CA . GLU A 1 334 ? -36.585 -27.844 56.048 1.00 79.25 334 GLU A CA 1
ATOM 2766 C C . GLU A 1 334 ? -37.723 -27.457 57.002 1.00 79.25 334 GLU A C 1
ATOM 2768 O O . GLU A 1 334 ? -38.671 -26.793 56.573 1.00 79.25 334 GLU A O 1
ATOM 2773 N N . ASN A 1 335 ? -37.641 -27.835 58.284 1.00 79.62 335 ASN A N 1
ATOM 2774 C CA . ASN A 1 335 ? -38.735 -27.632 59.242 1.00 79.62 335 ASN A CA 1
ATOM 2775 C C . ASN A 1 335 ? -38.638 -26.318 60.035 1.00 79.62 335 ASN A C 1
ATOM 2777 O O . ASN A 1 335 ? -39.632 -25.893 60.626 1.00 79.62 335 ASN A O 1
ATOM 2781 N N . ASN A 1 336 ? -37.480 -25.649 60.056 1.00 84.12 336 ASN A N 1
ATOM 2782 C CA . ASN A 1 336 ? -37.328 -24.354 60.715 1.00 84.12 336 ASN A CA 1
ATOM 2783 C C . ASN A 1 336 ? -37.597 -23.198 59.734 1.00 84.12 336 ASN A C 1
ATOM 2785 O O . ASN A 1 336 ? -36.722 -22.751 58.985 1.00 84.12 336 ASN A O 1
ATOM 2789 N N . SER A 1 337 ? -38.826 -22.679 59.770 1.00 82.19 337 SER A N 1
ATOM 2790 C CA . SER A 1 337 ? -39.256 -21.559 58.924 1.00 82.19 337 SER A CA 1
ATOM 2791 C C . SER A 1 337 ? -38.452 -20.276 59.158 1.00 82.19 337 SER A C 1
ATOM 2793 O O . SER A 1 337 ? -38.227 -19.520 58.213 1.00 82.19 337 SER A O 1
ATOM 2795 N N . GLU A 1 338 ? -38.002 -20.025 60.391 1.00 85.25 338 GLU A N 1
ATOM 2796 C CA . GLU A 1 338 ? -37.210 -18.842 60.751 1.00 85.25 338 GLU A CA 1
ATOM 2797 C C . GLU A 1 338 ? -35.805 -18.914 60.134 1.00 85.25 338 GLU A C 1
ATOM 2799 O O . GLU A 1 338 ? -35.368 -17.969 59.477 1.00 85.25 338 GLU A O 1
ATOM 2804 N N . TYR A 1 339 ? -35.143 -20.070 60.232 1.00 85.19 339 TYR A N 1
ATOM 2805 C CA . TYR A 1 339 ? -33.828 -20.314 59.633 1.00 85.19 339 TYR A CA 1
ATOM 2806 C C . TYR A 1 339 ? -33.854 -20.159 58.106 1.00 85.19 339 TYR A C 1
ATOM 2808 O O . TYR A 1 339 ? -33.013 -19.468 57.525 1.00 85.19 339 TYR A O 1
ATOM 2816 N N . LYS A 1 340 ? -34.861 -20.744 57.446 1.00 85.38 340 LYS A N 1
ATOM 2817 C CA . LYS A 1 340 ? -35.040 -20.643 55.991 1.00 85.38 340 LYS A CA 1
ATOM 2818 C C . LYS A 1 340 ? -35.271 -19.201 55.538 1.00 85.38 340 LYS A C 1
ATOM 2820 O O . LYS A 1 340 ? -34.696 -18.769 54.539 1.00 85.38 340 LYS A O 1
ATOM 2825 N N . THR A 1 341 ? -36.082 -18.456 56.288 1.00 88.31 341 THR A N 1
ATOM 2826 C CA . THR A 1 341 ? -36.375 -17.047 55.996 1.00 88.31 341 THR A CA 1
ATOM 2827 C C . THR A 1 341 ? -35.122 -16.187 56.148 1.00 88.31 341 THR A C 1
ATOM 2829 O O . THR A 1 341 ? -34.809 -15.421 55.241 1.00 88.31 341 THR A O 1
ATOM 2832 N N . LEU A 1 342 ? -34.346 -16.375 57.221 1.00 89.12 342 LEU A N 1
ATOM 2833 C CA . LEU A 1 342 ? -33.092 -15.648 57.450 1.00 89.12 342 LEU A CA 1
ATOM 2834 C C . LEU A 1 342 ? -32.033 -15.947 56.382 1.00 89.12 342 LEU A C 1
ATOM 2836 O O . LEU A 1 342 ? -31.385 -15.026 55.892 1.00 89.12 342 LEU A O 1
ATOM 2840 N N . LYS A 1 343 ? -31.878 -17.212 55.973 1.00 88.44 343 LYS A N 1
ATOM 2841 C CA . LYS A 1 343 ? -30.936 -17.616 54.912 1.00 88.44 343 LYS A CA 1
ATOM 2842 C C . LYS A 1 343 ? -31.312 -16.993 53.563 1.00 88.44 343 LYS A C 1
ATOM 2844 O O . LYS A 1 343 ? -30.440 -16.507 52.844 1.00 88.44 343 LYS A O 1
ATOM 2849 N N . GLN A 1 344 ? -32.607 -16.955 53.240 1.00 89.44 344 GLN A N 1
ATOM 2850 C CA . GLN A 1 344 ? -33.103 -16.290 52.034 1.00 89.44 344 GLN A CA 1
ATOM 2851 C C . GLN A 1 344 ? -32.948 -14.765 52.113 1.00 89.44 344 GLN A C 1
ATOM 2853 O O . GLN A 1 344 ? -32.599 -14.135 51.119 1.00 89.44 344 GLN A O 1
ATOM 2858 N N . GLU A 1 345 ? -33.182 -14.163 53.279 1.00 91.88 345 GLU A N 1
ATOM 2859 C CA . GLU A 1 345 ? -33.036 -12.721 53.476 1.00 91.88 345 GLU A CA 1
ATOM 2860 C C . GLU A 1 345 ? -31.574 -12.274 53.367 1.00 91.88 345 GLU A C 1
ATOM 2862 O O . GLU A 1 345 ? -31.304 -11.289 52.685 1.00 91.88 345 GLU A O 1
ATOM 2867 N N . ILE A 1 346 ? -30.628 -13.023 53.946 1.00 90.25 346 ILE A N 1
ATOM 2868 C CA . ILE A 1 346 ? -29.187 -12.775 53.779 1.00 90.25 346 ILE A CA 1
ATOM 2869 C C . ILE A 1 346 ? -28.813 -12.831 52.299 1.00 90.25 346 ILE A C 1
ATOM 2871 O O . ILE A 1 346 ? -28.212 -11.883 51.805 1.00 90.25 346 ILE A O 1
ATOM 2875 N N . LYS A 1 347 ? -29.243 -13.875 51.580 1.00 90.81 347 LYS A N 1
ATOM 2876 C CA . LYS A 1 347 ? -28.978 -14.010 50.143 1.00 90.81 347 LYS A CA 1
ATOM 2877 C C . LYS A 1 347 ? -29.517 -12.815 49.344 1.00 90.81 347 LYS A C 1
ATOM 2879 O O . LYS A 1 347 ? -28.798 -12.247 48.533 1.00 90.81 347 LYS A O 1
ATOM 2884 N N . ASN A 1 348 ? -30.754 -12.395 49.611 1.00 91.19 348 ASN A N 1
ATOM 2885 C CA . ASN A 1 348 ? -31.360 -11.241 48.940 1.00 91.19 348 ASN A CA 1
ATOM 2886 C C . ASN A 1 348 ? -30.625 -9.923 49.264 1.00 91.19 348 ASN A C 1
ATOM 2888 O O . ASN A 1 348 ? -30.555 -9.029 48.423 1.00 91.19 348 ASN A O 1
ATOM 2892 N N . ILE A 1 349 ? -30.117 -9.766 50.493 1.00 89.94 349 ILE A N 1
ATOM 2893 C CA . ILE A 1 349 ? -29.331 -8.590 50.895 1.00 89.94 349 ILE A CA 1
ATOM 2894 C C . ILE A 1 349 ? -27.953 -8.611 50.228 1.00 89.94 349 ILE A C 1
ATOM 2896 O O . ILE A 1 349 ? -27.507 -7.567 49.767 1.00 89.94 349 ILE A O 1
ATOM 2900 N N . GLU A 1 350 ? -27.296 -9.767 50.150 1.00 88.62 350 GLU A N 1
ATOM 2901 C CA . GLU A 1 350 ? -26.007 -9.933 49.467 1.00 88.62 350 GLU A CA 1
ATOM 2902 C C . GLU A 1 350 ? -26.123 -9.616 47.975 1.00 88.62 350 GLU A C 1
ATOM 2904 O O . GLU A 1 350 ? -25.359 -8.795 47.485 1.00 88.62 350 GLU A O 1
ATOM 2909 N N . GLU A 1 351 ? -27.150 -10.130 47.291 1.00 88.06 351 GLU A N 1
ATOM 2910 C CA . GLU A 1 351 ? -27.436 -9.780 45.890 1.00 88.06 351 GLU A CA 1
ATOM 2911 C C . GLU A 1 351 ? -27.654 -8.267 45.707 1.00 88.06 351 GLU A C 1
ATOM 2913 O O . GLU A 1 351 ? -27.199 -7.678 44.726 1.00 88.06 351 GLU A O 1
ATOM 2918 N N . ARG A 1 352 ? -28.317 -7.606 46.669 1.00 86.62 352 ARG A N 1
ATOM 2919 C CA . ARG A 1 352 ? -28.458 -6.144 46.655 1.00 86.62 352 ARG A CA 1
ATOM 2920 C C . ARG A 1 352 ? -27.131 -5.440 46.897 1.00 86.62 352 ARG A C 1
ATOM 2922 O O . ARG A 1 352 ? -26.868 -4.482 46.190 1.00 86.62 352 ARG A O 1
ATOM 2929 N N . ILE A 1 353 ? -26.306 -5.876 47.845 1.00 86.31 353 ILE A N 1
ATOM 2930 C CA . ILE A 1 353 ? -24.988 -5.275 48.105 1.00 86.31 353 ILE A CA 1
ATOM 2931 C C . ILE A 1 353 ? -24.080 -5.419 46.881 1.00 86.31 353 ILE A C 1
ATOM 2933 O O . ILE A 1 353 ? -23.423 -4.453 46.506 1.00 86.31 353 ILE A O 1
ATOM 2937 N N . ASP A 1 354 ? -24.090 -6.582 46.232 1.00 81.00 354 ASP A N 1
ATOM 2938 C CA . ASP A 1 354 ? -23.283 -6.858 45.042 1.00 81.00 354 ASP A CA 1
ATOM 2939 C C . ASP A 1 354 ? -23.661 -5.961 43.856 1.00 81.00 354 ASP A C 1
ATOM 2941 O O . ASP A 1 354 ? -22.819 -5.706 43.004 1.00 81.00 354 ASP A O 1
ATOM 2945 N N . SER A 1 355 ? -24.889 -5.429 43.816 1.00 79.62 355 SER A N 1
ATOM 2946 C CA . SER A 1 355 ? -25.303 -4.438 42.813 1.00 79.62 355 SER A CA 1
ATOM 2947 C C . SER A 1 355 ? -24.722 -3.032 43.027 1.00 79.62 355 SER A C 1
ATOM 2949 O O . SER A 1 355 ? -24.804 -2.202 42.123 1.00 79.62 355 SER A O 1
ATOM 2951 N N . TYR A 1 356 ? -24.118 -2.746 44.190 1.00 80.56 356 TYR A N 1
ATOM 2952 C CA . TYR A 1 356 ? -23.478 -1.456 44.454 1.00 80.56 356 TYR A CA 1
ATOM 2953 C C . TYR A 1 356 ? -22.041 -1.473 43.931 1.00 80.56 356 TYR A C 1
ATOM 2955 O O . TYR A 1 356 ? -21.177 -2.215 44.405 1.00 80.56 356 TYR A O 1
ATOM 2963 N N . HIS A 1 357 ? -21.763 -0.593 42.977 1.00 74.12 357 HIS A N 1
ATOM 2964 C CA . HIS A 1 357 ? -20.432 -0.380 42.418 1.00 74.12 357 HIS A CA 1
ATOM 2965 C C . HIS A 1 357 ? -20.037 1.096 42.509 1.00 74.12 357 HIS A C 1
ATOM 2967 O O . HIS A 1 357 ? -20.894 1.966 42.677 1.00 74.12 357 HIS A O 1
ATOM 2973 N N . TYR A 1 358 ? -18.731 1.363 42.434 1.00 76.50 358 TYR A N 1
ATOM 2974 C CA . TYR A 1 358 ? -18.168 2.712 42.386 1.00 76.50 358 TYR A CA 1
ATOM 2975 C C . TYR A 1 358 ? -17.362 2.880 41.102 1.00 76.50 358 TYR A C 1
ATOM 2977 O O . TYR A 1 358 ? -16.445 2.102 40.840 1.00 76.50 358 TYR A O 1
ATOM 2985 N N . GLY A 1 359 ? -17.688 3.910 40.320 1.00 75.44 359 GLY A N 1
ATOM 2986 C CA . GLY A 1 359 ? -16.931 4.293 39.124 1.00 75.44 359 GLY A CA 1
ATOM 2987 C C . GLY A 1 359 ? -17.189 3.431 37.883 1.00 75.44 359 GLY A C 1
ATOM 2988 O O . GLY A 1 359 ? -16.638 3.725 36.826 1.00 75.44 359 GLY A O 1
ATOM 2989 N N . SER A 1 360 ? -18.036 2.406 37.983 1.00 80.88 360 SER A N 1
ATOM 2990 C CA . SER A 1 360 ? -18.527 1.612 36.854 1.00 80.88 360 SER A CA 1
ATOM 2991 C C . SER A 1 360 ? -20.050 1.512 36.876 1.00 80.88 360 SER A C 1
ATOM 2993 O O . SER A 1 360 ? -20.693 1.677 37.919 1.00 80.88 360 SER A O 1
ATOM 2995 N N . THR A 1 361 ? -20.636 1.262 35.707 1.00 85.12 361 THR A N 1
ATOM 2996 C CA . THR A 1 361 ? -22.086 1.145 35.522 1.00 85.12 361 THR A CA 1
ATOM 2997 C C . THR A 1 361 ? -22.448 -0.049 34.645 1.00 85.12 361 THR A C 1
ATOM 2999 O O . THR A 1 361 ? -21.655 -0.507 33.820 1.00 85.12 361 THR A O 1
ATOM 3002 N N . GLU A 1 362 ? -23.692 -0.518 34.755 1.00 85.25 362 GLU A N 1
ATOM 3003 C CA . GLU A 1 362 ? -24.253 -1.552 33.871 1.00 85.25 362 GLU A CA 1
ATOM 3004 C C . GLU A 1 362 ? -24.237 -1.155 32.379 1.00 85.25 362 GLU A C 1
ATOM 3006 O O . GLU A 1 362 ? -24.296 -2.014 31.496 1.00 85.25 362 GLU A O 1
ATOM 3011 N N . TYR A 1 363 ? -24.103 0.142 32.081 1.00 90.50 363 TYR A N 1
ATOM 3012 C CA . TYR A 1 363 ? -24.088 0.677 30.722 1.00 90.50 363 TYR A CA 1
ATOM 3013 C C . TYR A 1 363 ? -22.715 0.594 30.047 1.00 90.50 363 TYR A C 1
ATOM 3015 O O . TYR A 1 363 ? -22.655 0.667 28.819 1.00 90.50 363 TYR A O 1
ATOM 3023 N N . ASP A 1 364 ? -21.621 0.416 30.798 1.00 88.19 364 ASP A N 1
ATOM 3024 C CA . ASP A 1 364 ? -20.250 0.504 30.267 1.00 88.19 364 ASP A CA 1
ATOM 3025 C C . ASP A 1 364 ? -19.988 -0.539 29.169 1.00 88.19 364 ASP A C 1
ATOM 3027 O O . ASP A 1 364 ? -19.423 -0.231 28.116 1.00 88.19 364 ASP A O 1
ATOM 3031 N N . SER A 1 365 ? -20.467 -1.773 29.368 1.00 89.69 365 SER A N 1
ATOM 3032 C CA . SER A 1 365 ? -20.322 -2.853 28.384 1.00 89.69 365 SER A CA 1
ATOM 3033 C C . SER A 1 365 ? -21.121 -2.579 27.104 1.00 89.69 365 SER A C 1
ATOM 3035 O O . SER A 1 365 ? -20.605 -2.757 25.997 1.00 89.69 365 SER A O 1
ATOM 3037 N N . ALA A 1 366 ? -22.358 -2.091 27.247 1.00 93.50 366 ALA A N 1
ATOM 3038 C CA . ALA A 1 366 ? -23.212 -1.742 26.115 1.00 93.50 366 ALA A CA 1
ATOM 3039 C C . ALA A 1 366 ? -22.630 -0.565 25.317 1.00 93.50 366 ALA A C 1
ATOM 3041 O O . ALA A 1 366 ? -22.558 -0.626 24.090 1.00 93.50 366 ALA A O 1
ATOM 3042 N N . LEU A 1 367 ? -22.141 0.470 26.006 1.00 92.50 367 LEU A N 1
ATOM 3043 C CA . LEU A 1 367 ? -21.451 1.605 25.393 1.00 92.50 367 LEU A CA 1
ATOM 3044 C C . LEU A 1 367 ? -20.219 1.151 24.604 1.00 92.50 367 LEU A C 1
ATOM 3046 O O . LEU A 1 367 ? -20.080 1.519 23.436 1.00 92.50 367 LEU A O 1
ATOM 3050 N N . GLY A 1 368 ? -19.373 0.298 25.190 1.00 91.69 368 GLY A N 1
ATOM 3051 C CA . GLY A 1 368 ? -18.213 -0.272 24.500 1.00 91.69 368 GLY A CA 1
ATOM 3052 C C . GLY A 1 368 ? -18.593 -0.999 23.204 1.00 91.69 368 GLY A C 1
ATOM 3053 O O . GLY A 1 368 ? -17.982 -0.770 22.158 1.00 91.69 368 GLY A O 1
ATOM 3054 N N . ALA A 1 369 ? -19.656 -1.809 23.230 1.00 94.06 369 ALA A N 1
ATOM 3055 C CA . ALA A 1 369 ? -20.157 -2.503 22.043 1.00 94.06 369 ALA A CA 1
ATOM 3056 C C . ALA A 1 369 ? -20.663 -1.538 20.950 1.00 94.06 369 ALA A C 1
ATOM 3058 O O . ALA A 1 369 ? -20.406 -1.755 19.762 1.00 94.06 369 ALA A O 1
ATOM 3059 N N . LEU A 1 370 ? -21.340 -0.446 21.325 1.00 95.25 370 LEU A N 1
ATOM 3060 C CA . LEU A 1 370 ? -21.800 0.567 20.368 1.00 95.25 370 LEU A CA 1
ATOM 3061 C C . LEU A 1 370 ? -20.631 1.322 19.715 1.00 95.25 370 LEU A C 1
ATOM 3063 O O . LEU A 1 370 ? -20.676 1.578 18.510 1.00 95.25 370 LEU A O 1
ATOM 3067 N N . PHE A 1 371 ? -19.560 1.625 20.456 1.00 94.62 371 PHE A N 1
ATOM 3068 C CA . PHE A 1 371 ? -18.361 2.252 19.885 1.00 94.62 371 PHE A CA 1
ATOM 3069 C C . PHE A 1 371 ? -17.624 1.339 18.899 1.00 94.62 371 PHE A C 1
ATOM 3071 O O . PHE A 1 371 ? -17.168 1.815 17.855 1.00 94.62 371 PHE A O 1
ATOM 3078 N N . VAL A 1 372 ? -17.561 0.030 19.168 1.00 93.75 372 VAL A N 1
ATOM 3079 C CA . VAL A 1 372 ? -17.050 -0.953 18.193 1.00 93.75 372 VAL A CA 1
ATOM 3080 C C . VAL A 1 372 ? -17.888 -0.908 16.914 1.00 93.75 372 VAL A C 1
ATOM 3082 O O . VAL A 1 372 ? -17.337 -0.771 15.823 1.00 93.75 372 VAL A O 1
ATOM 3085 N N . ARG A 1 373 ? -19.220 -0.897 17.043 1.00 94.56 373 ARG A N 1
ATOM 3086 C CA . ARG A 1 373 ? -20.137 -0.821 15.899 1.00 94.56 373 ARG A CA 1
ATOM 3087 C C . ARG A 1 373 ? -19.974 0.466 15.078 1.00 94.56 373 ARG A C 1
ATOM 3089 O O . ARG A 1 373 ? -20.047 0.407 13.850 1.00 94.56 373 ARG A O 1
ATOM 3096 N N . LEU A 1 374 ? -19.733 1.615 15.720 1.00 94.44 374 LEU A N 1
ATOM 3097 C CA . LEU A 1 374 ? -19.401 2.863 15.016 1.00 94.44 374 LEU A CA 1
ATOM 3098 C C . LEU A 1 374 ? -18.081 2.745 14.245 1.00 94.44 374 LEU A C 1
ATOM 3100 O O . LEU A 1 374 ? -18.015 3.132 13.079 1.00 94.44 374 LEU A O 1
ATOM 3104 N N . SER A 1 375 ? -17.043 2.193 14.880 1.00 93.44 375 SER A N 1
ATOM 3105 C CA . SER A 1 375 ? -15.731 1.991 14.257 1.00 93.44 375 SER A CA 1
ATOM 3106 C C . SER A 1 375 ? -15.828 1.095 13.021 1.00 93.44 375 SER A C 1
ATOM 3108 O O . SER A 1 375 ? -15.316 1.456 11.959 1.00 93.44 375 SER A O 1
ATOM 3110 N N . ASP A 1 376 ? -16.536 -0.030 13.125 1.00 93.56 376 ASP A N 1
ATOM 3111 C CA . ASP A 1 376 ? -16.740 -0.963 12.015 1.00 93.56 376 ASP A CA 1
ATOM 3112 C C . ASP A 1 376 ? -17.496 -0.306 10.857 1.00 93.56 376 ASP A C 1
ATOM 3114 O O . ASP A 1 376 ? -17.037 -0.363 9.714 1.00 93.56 376 ASP A O 1
ATOM 3118 N N . GLY A 1 377 ? -18.587 0.412 11.151 1.00 93.88 377 GLY A N 1
ATOM 3119 C CA . GLY A 1 377 ? -19.354 1.136 10.136 1.00 93.88 377 GLY A CA 1
ATOM 3120 C C . GLY A 1 377 ? -18.524 2.191 9.397 1.00 93.88 377 GLY A C 1
ATOM 3121 O O . GLY A 1 377 ? -18.609 2.303 8.173 1.00 93.88 377 GLY A O 1
ATOM 3122 N N . VAL A 1 378 ? -17.666 2.928 10.109 1.00 94.25 378 VAL A N 1
ATOM 3123 C CA . VAL A 1 378 ? -16.750 3.902 9.493 1.00 94.25 378 VAL A CA 1
ATOM 3124 C C . VAL A 1 378 ? -15.665 3.218 8.662 1.00 94.25 378 VAL A C 1
ATOM 3126 O O . VAL A 1 378 ? -15.373 3.661 7.552 1.00 94.25 378 VAL A O 1
ATOM 3129 N N . ASN A 1 379 ? -15.077 2.124 9.149 1.00 92.81 379 ASN A N 1
ATOM 3130 C CA . ASN A 1 379 ? -14.071 1.379 8.391 1.00 92.81 379 ASN A CA 1
ATOM 3131 C C . ASN A 1 379 ? -14.658 0.788 7.099 1.00 92.81 379 ASN A C 1
ATOM 3133 O O . ASN A 1 379 ? -13.979 0.768 6.072 1.00 92.81 379 ASN A O 1
ATOM 3137 N N . ASP A 1 380 ? -15.913 0.345 7.118 1.00 92.50 380 ASP A N 1
ATOM 3138 C CA . ASP A 1 380 ? -16.595 -0.147 5.922 1.00 92.50 380 ASP A CA 1
ATOM 3139 C C . ASP A 1 380 ? -16.940 0.974 4.933 1.00 92.50 380 ASP A C 1
ATOM 3141 O O . ASP A 1 380 ? -16.795 0.777 3.723 1.00 92.50 380 ASP A O 1
ATOM 3145 N N . LEU A 1 381 ? -17.285 2.174 5.415 1.00 92.00 381 LEU A N 1
ATOM 3146 C CA . LEU A 1 381 ? -17.394 3.363 4.563 1.00 92.00 381 LEU A CA 1
ATOM 3147 C C . LEU A 1 381 ? -16.058 3.694 3.887 1.00 92.00 381 LEU A C 1
ATOM 3149 O O . LEU A 1 381 ? -16.025 3.869 2.670 1.00 92.00 381 LEU A O 1
ATOM 3153 N N . ILE A 1 382 ? -14.950 3.696 4.639 1.00 88.88 382 ILE A N 1
ATOM 3154 C CA . ILE A 1 382 ? -13.597 3.902 4.092 1.00 88.88 382 ILE A CA 1
ATOM 3155 C C . ILE A 1 382 ? -13.299 2.876 2.990 1.00 88.88 382 ILE A C 1
ATOM 3157 O O . ILE A 1 382 ? -12.821 3.239 1.916 1.00 88.88 382 ILE A O 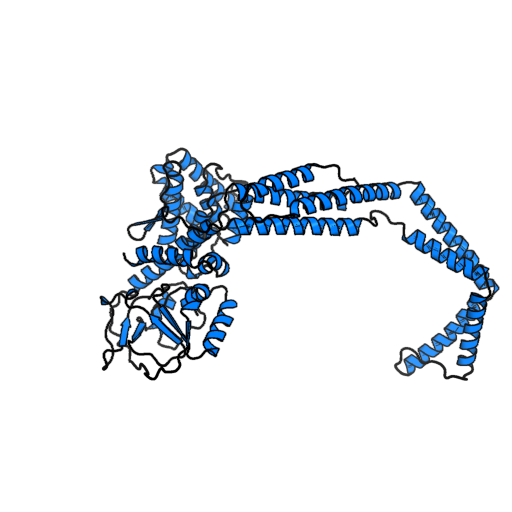1
ATOM 3161 N N . LYS A 1 383 ? -13.609 1.592 3.216 1.00 86.81 383 LYS A N 1
ATOM 3162 C CA . LYS A 1 383 ? -13.420 0.541 2.201 1.00 86.81 383 LYS A CA 1
ATOM 3163 C C . LYS A 1 383 ? -14.257 0.791 0.946 1.00 86.81 383 LYS A C 1
ATOM 3165 O O . LYS A 1 383 ? -13.743 0.579 -0.149 1.00 86.81 383 LYS A O 1
ATOM 3170 N N . LYS A 1 384 ? -15.521 1.212 1.083 1.00 87.94 384 LYS A N 1
ATOM 3171 C CA . LYS A 1 384 ? -16.399 1.518 -0.061 1.00 87.94 384 LYS A CA 1
ATOM 3172 C C . LYS A 1 384 ? -15.856 2.688 -0.887 1.00 87.94 384 LYS A C 1
ATOM 3174 O O . LYS A 1 384 ? -15.726 2.540 -2.096 1.00 87.94 384 LYS A O 1
ATOM 3179 N N . VAL A 1 385 ? -15.455 3.785 -0.238 1.00 85.69 385 VAL A N 1
ATOM 3180 C CA . VAL A 1 385 ? -14.879 4.964 -0.916 1.00 85.69 385 VAL A CA 1
ATOM 3181 C C . VAL A 1 385 ? -13.546 4.627 -1.601 1.00 85.69 385 VAL A C 1
ATOM 3183 O O . VAL A 1 385 ? -13.303 5.031 -2.732 1.00 85.69 385 VAL A O 1
ATOM 3186 N N . ASN A 1 386 ? -12.695 3.810 -0.975 1.00 77.12 386 ASN A N 1
ATOM 3187 C CA . ASN A 1 386 ? -11.439 3.367 -1.592 1.00 77.12 386 ASN A CA 1
ATOM 3188 C C . ASN A 1 386 ? -11.638 2.442 -2.804 1.00 77.12 386 ASN A C 1
ATOM 3190 O O . ASN A 1 386 ? -10.773 2.388 -3.675 1.00 77.12 386 ASN A O 1
ATOM 3194 N N . LYS A 1 387 ? -12.743 1.688 -2.863 1.00 76.50 387 LYS A N 1
ATOM 3195 C CA . LYS A 1 387 ? -13.056 0.821 -4.010 1.00 76.50 387 LYS A CA 1
ATOM 3196 C C . LYS A 1 387 ? -13.593 1.600 -5.209 1.00 76.50 387 LYS A C 1
ATOM 3198 O O . LYS A 1 387 ? -13.318 1.198 -6.331 1.00 76.50 387 LYS A O 1
ATOM 3203 N N . SER A 1 388 ? -14.335 2.683 -4.985 1.00 70.62 388 SER A N 1
ATOM 3204 C CA . SER A 1 388 ? -14.911 3.492 -6.067 1.00 70.62 388 SER A CA 1
ATOM 3205 C C . SER A 1 388 ? -13.907 4.418 -6.754 1.00 70.62 388 SER A C 1
ATOM 3207 O O . SER A 1 388 ? -14.172 4.890 -7.850 1.00 70.62 388 SER A O 1
ATOM 3209 N N . GLY A 1 389 ? -12.769 4.709 -6.116 1.00 56.84 389 GLY A N 1
ATOM 3210 C CA . GLY A 1 389 ? -11.737 5.607 -6.648 1.00 56.84 389 GLY A CA 1
ATOM 3211 C C . GLY A 1 389 ? -10.702 4.955 -7.555 1.00 56.84 389 GLY A C 1
ATOM 3212 O O . GLY A 1 389 ? -9.615 5.501 -7.718 1.00 56.84 389 GLY A O 1
ATOM 3213 N N . GLN A 1 390 ? -10.982 3.771 -8.099 1.00 62.88 390 GLN A N 1
ATOM 3214 C CA . GLN A 1 390 ? -10.076 3.151 -9.058 1.00 62.88 390 GLN A CA 1
ATOM 3215 C C . GLN A 1 390 ? -10.366 3.706 -10.452 1.00 62.88 390 GLN A C 1
ATOM 3217 O O . GLN A 1 390 ? -11.374 3.348 -11.057 1.00 62.88 390 GLN A O 1
ATOM 3222 N N . SER A 1 391 ? -9.503 4.596 -10.955 1.00 60.47 391 SER A N 1
ATOM 3223 C CA . SER A 1 391 ? -9.581 5.036 -12.352 1.00 60.47 391 SER A CA 1
ATOM 3224 C C . SER A 1 391 ? -9.463 3.819 -13.268 1.00 60.47 391 SER A C 1
ATOM 3226 O O . SER A 1 391 ? -8.547 3.010 -13.113 1.00 60.47 3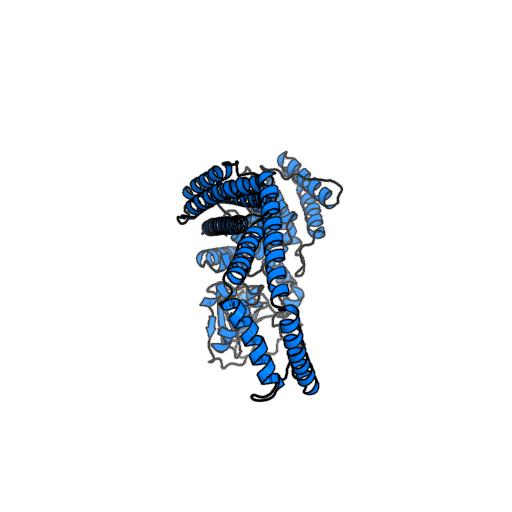91 SER A O 1
ATOM 3228 N N . HIS A 1 392 ? -10.371 3.699 -14.235 1.00 66.38 392 HIS A N 1
ATOM 3229 C CA . HIS A 1 392 ? -10.330 2.635 -15.239 1.00 66.38 392 HIS A CA 1
ATOM 3230 C C . HIS A 1 392 ? -9.435 2.967 -16.438 1.00 66.38 392 HIS A C 1
ATOM 3232 O O . HIS A 1 392 ? -9.241 2.104 -17.284 1.00 66.38 392 HIS A O 1
ATOM 3238 N N . SER A 1 393 ? -8.887 4.184 -16.510 1.00 77.69 393 SER A N 1
ATOM 3239 C CA . SER A 1 393 ? -8.040 4.639 -17.618 1.00 77.69 393 SER A CA 1
ATOM 3240 C C . SER A 1 393 ? -6.748 5.281 -17.123 1.00 77.69 393 SER A C 1
ATOM 3242 O O . SER A 1 393 ? -6.723 5.911 -16.059 1.00 77.69 393 SER A O 1
ATOM 3244 N N . VAL A 1 394 ? -5.687 5.175 -17.922 1.00 86.12 394 VAL A N 1
ATOM 3245 C CA . VAL A 1 394 ? -4.369 5.748 -17.631 1.00 86.12 394 VAL A CA 1
ATOM 3246 C C . VAL A 1 394 ? -4.009 6.773 -18.703 1.00 86.12 394 VAL A C 1
ATOM 3248 O O . VAL A 1 394 ? -3.998 6.472 -19.892 1.00 86.12 394 VAL A O 1
ATOM 3251 N N . ASP A 1 395 ? -3.680 7.994 -18.286 1.00 86.81 395 ASP A N 1
ATOM 3252 C CA . ASP A 1 395 ? -3.239 9.047 -19.202 1.00 86.81 395 ASP A CA 1
ATOM 3253 C C . ASP A 1 395 ? -1.726 8.965 -19.455 1.00 86.81 395 ASP A C 1
ATOM 3255 O O . ASP A 1 395 ? -0.915 9.470 -18.680 1.00 86.81 395 ASP A O 1
ATOM 3259 N N . PHE A 1 396 ? -1.329 8.350 -20.569 1.00 85.62 396 PHE A N 1
ATOM 3260 C CA . PHE A 1 396 ? 0.076 8.305 -20.986 1.00 85.62 396 PHE A CA 1
ATOM 3261 C C . PHE A 1 396 ? 0.559 9.587 -21.683 1.00 85.62 396 PHE A C 1
ATOM 3263 O O . PHE A 1 396 ? 1.759 9.726 -21.909 1.00 85.62 396 PHE A O 1
ATOM 3270 N N . SER A 1 397 ? -0.316 10.551 -22.004 1.00 84.88 397 SER A N 1
ATOM 3271 C CA . SER A 1 397 ? 0.073 11.769 -22.744 1.00 84.88 397 SER A CA 1
ATOM 3272 C C . SER A 1 397 ? 1.061 12.656 -21.976 1.00 84.88 397 SER A C 1
ATOM 3274 O O . SER A 1 397 ? 1.819 13.425 -22.574 1.00 84.88 397 SER A O 1
ATOM 3276 N N . ARG A 1 398 ? 1.090 12.502 -20.647 1.00 85.19 398 ARG A N 1
ATOM 3277 C CA . ARG A 1 398 ? 2.011 13.190 -19.737 1.00 85.19 398 ARG A CA 1
ATOM 3278 C C . ARG A 1 398 ? 3.410 12.595 -19.716 1.00 85.19 398 ARG A C 1
ATOM 3280 O O . ARG A 1 398 ? 4.291 13.197 -19.115 1.00 85.19 398 ARG A O 1
ATOM 3287 N N . ILE A 1 399 ? 3.628 11.442 -20.343 1.00 86.62 399 ILE A N 1
ATOM 3288 C CA . ILE A 1 399 ? 4.933 10.792 -20.415 1.00 86.62 399 ILE A CA 1
ATOM 3289 C C . ILE A 1 399 ? 5.404 10.818 -21.864 1.00 86.62 399 ILE A C 1
ATOM 3291 O O . ILE A 1 399 ? 4.803 10.205 -22.742 1.00 86.62 399 ILE A O 1
ATOM 3295 N N . LYS A 1 400 ? 6.526 11.492 -22.113 1.00 82.50 400 LYS A N 1
ATOM 3296 C CA . LYS A 1 400 ? 7.244 11.406 -23.385 1.00 82.50 400 LYS A CA 1
ATOM 3297 C C . LYS A 1 400 ? 8.540 10.651 -23.207 1.00 82.50 400 LYS A C 1
ATOM 3299 O O . LYS A 1 400 ? 9.219 10.772 -22.190 1.00 82.50 400 LYS A O 1
ATOM 3304 N N . ILE A 1 401 ? 8.884 9.886 -24.232 1.00 74.31 401 ILE A N 1
ATOM 3305 C CA . ILE A 1 401 ? 10.129 9.137 -24.281 1.00 74.31 401 ILE A CA 1
ATOM 3306 C C . ILE A 1 401 ? 10.901 9.648 -25.480 1.00 74.31 401 ILE A C 1
ATOM 3308 O O . ILE A 1 401 ? 10.410 9.617 -26.603 1.00 74.31 401 ILE A O 1
ATOM 3312 N N . LEU A 1 402 ? 12.070 10.212 -25.205 1.00 71.12 402 LEU A N 1
ATOM 3313 C CA . LEU A 1 402 ? 12.915 10.882 -26.18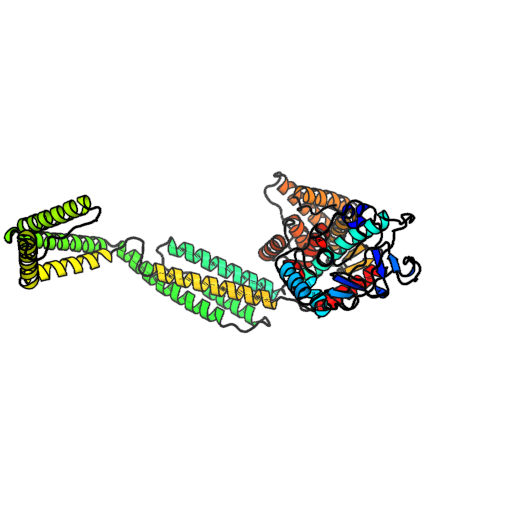6 1.00 71.12 402 LEU A CA 1
ATOM 3314 C C . LEU A 1 402 ? 14.346 10.432 -25.918 1.00 71.12 402 LEU A C 1
ATOM 3316 O O . LEU A 1 402 ? 14.800 10.525 -24.782 1.00 71.12 402 LEU A O 1
ATOM 3320 N N . ASP A 1 403 ? 15.029 9.855 -26.906 1.00 65.50 403 ASP A N 1
ATOM 3321 C CA . ASP A 1 403 ? 16.389 9.307 -26.756 1.00 65.50 403 ASP A CA 1
ATOM 3322 C C . ASP A 1 403 ? 16.555 8.383 -25.529 1.00 65.50 403 ASP A C 1
ATOM 3324 O O . ASP A 1 403 ? 17.541 8.435 -24.784 1.00 65.50 403 ASP A O 1
ATOM 3328 N N . ARG A 1 404 ? 15.549 7.532 -25.274 1.00 63.84 404 ARG A N 1
ATOM 3329 C CA . ARG A 1 404 ? 15.487 6.624 -24.109 1.00 63.84 404 ARG A CA 1
ATOM 3330 C C . ARG A 1 404 ? 15.532 7.352 -22.756 1.00 63.84 404 ARG A C 1
ATOM 3332 O O . ARG A 1 404 ? 15.988 6.775 -21.762 1.00 63.84 404 ARG A O 1
ATOM 3339 N N . LYS A 1 405 ? 15.101 8.611 -22.710 1.00 69.62 405 LYS A N 1
ATOM 3340 C CA . LYS A 1 405 ? 14.871 9.413 -21.504 1.00 69.62 405 LYS A CA 1
ATOM 3341 C C . LYS A 1 405 ? 13.375 9.617 -21.324 1.00 69.62 405 LYS A C 1
ATOM 3343 O O . LYS A 1 405 ? 12.678 9.937 -22.280 1.00 69.62 405 LYS A O 1
ATOM 3348 N N . VAL A 1 406 ? 12.896 9.440 -20.096 1.00 73.81 406 VAL A N 1
ATOM 3349 C CA . VAL A 1 406 ? 11.509 9.751 -19.737 1.00 73.81 406 VAL A CA 1
ATOM 3350 C C . VAL A 1 406 ? 11.405 11.198 -19.305 1.00 73.81 406 VAL A C 1
ATOM 3352 O O . VAL A 1 406 ? 12.095 11.614 -18.378 1.00 73.81 406 VAL A O 1
ATOM 3355 N N . LEU A 1 407 ? 10.542 11.945 -19.971 1.00 78.50 407 LEU A N 1
ATOM 3356 C CA . LEU A 1 407 ? 10.257 13.336 -19.668 1.00 78.50 407 LEU A CA 1
ATOM 3357 C C . LEU A 1 407 ? 8.779 13.469 -19.356 1.00 78.50 407 LEU A C 1
ATOM 3359 O O . LEU A 1 407 ? 7.940 12.901 -20.068 1.00 78.50 407 LEU A O 1
ATOM 3363 N N . LEU A 1 408 ? 8.462 14.223 -18.312 1.00 80.06 408 LEU A N 1
ATOM 3364 C CA . LEU A 1 408 ? 7.082 14.570 -18.049 1.00 80.06 408 LEU A CA 1
ATOM 3365 C C . LEU A 1 408 ? 6.666 15.814 -18.829 1.00 80.06 408 LEU A C 1
ATOM 3367 O O . LEU A 1 408 ? 7.400 16.790 -18.958 1.00 80.06 408 LEU A O 1
ATOM 3371 N N . VAL A 1 409 ? 5.444 15.779 -19.346 1.00 78.12 409 VAL A N 1
ATOM 3372 C CA . VAL A 1 409 ? 4.835 16.898 -20.059 1.00 78.12 409 VAL A CA 1
ATOM 3373 C C . VAL A 1 409 ? 3.708 17.453 -19.215 1.00 78.12 409 VAL A C 1
ATOM 3375 O O . VAL A 1 409 ? 2.711 16.779 -18.959 1.00 78.12 409 VAL A O 1
ATOM 3378 N N . PHE A 1 410 ? 3.862 18.711 -18.826 1.00 75.19 410 PHE A N 1
ATOM 3379 C CA . PHE A 1 410 ? 2.857 19.460 -18.091 1.00 75.19 410 PHE A CA 1
ATOM 3380 C C . PHE A 1 410 ? 2.551 20.789 -18.781 1.00 75.19 410 PHE A C 1
ATOM 3382 O O . PHE A 1 410 ? 3.315 21.265 -19.622 1.00 75.19 410 PHE A O 1
ATOM 3389 N N . GLY A 1 411 ? 1.417 21.391 -18.417 1.00 70.81 411 GLY A N 1
ATOM 3390 C CA . GLY A 1 411 ? 1.073 22.748 -18.837 1.00 70.81 411 GLY A CA 1
ATOM 3391 C C . GLY A 1 411 ? 1.982 23.810 -18.204 1.00 70.81 411 GLY A C 1
ATOM 3392 O O . GLY A 1 411 ? 2.711 23.540 -17.248 1.00 70.81 411 GLY A O 1
ATOM 3393 N N . ASN A 1 412 ? 1.888 25.042 -18.714 1.00 69.81 412 ASN A N 1
ATOM 3394 C CA . ASN A 1 412 ? 2.751 26.168 -18.329 1.00 69.81 412 ASN A CA 1
ATOM 3395 C C . ASN A 1 412 ? 2.787 26.461 -16.813 1.00 69.81 412 ASN A C 1
ATOM 3397 O O . ASN A 1 412 ? 3.796 26.946 -16.312 1.00 69.81 412 ASN A O 1
ATOM 3401 N N . GLU A 1 413 ? 1.718 26.145 -16.080 1.00 65.81 413 GLU A N 1
ATOM 3402 C CA . GLU A 1 413 ? 1.592 26.408 -14.637 1.00 65.81 413 GLU A CA 1
ATOM 3403 C C . GLU A 1 413 ? 2.535 25.560 -13.770 1.00 65.81 413 GLU A C 1
ATOM 3405 O O . GLU A 1 413 ? 2.922 25.985 -12.687 1.00 65.81 413 GLU A O 1
ATOM 3410 N N . ALA A 1 414 ? 2.952 24.389 -14.255 1.00 81.00 414 ALA A N 1
ATOM 3411 C CA . ALA A 1 414 ? 3.742 23.421 -13.495 1.00 81.00 414 ALA A CA 1
ATOM 3412 C C . ALA A 1 414 ? 5.189 23.288 -13.998 1.00 81.00 414 ALA A C 1
ATOM 3414 O O . ALA A 1 414 ? 5.916 22.388 -13.574 1.00 81.00 414 ALA A O 1
ATOM 3415 N N . VAL A 1 415 ? 5.633 24.159 -14.910 1.00 87.62 415 VAL A N 1
ATOM 3416 C CA . VAL A 1 415 ? 6.909 24.006 -15.636 1.00 87.62 415 VAL A CA 1
ATOM 3417 C C . VAL A 1 415 ? 8.112 23.901 -14.695 1.00 87.62 415 VAL A C 1
ATOM 3419 O O . VAL A 1 415 ? 8.981 23.061 -14.910 1.00 87.62 415 VAL A O 1
ATOM 3422 N N . VAL A 1 416 ? 8.153 24.701 -13.625 1.00 92.06 416 VAL A N 1
ATOM 3423 C CA . VAL A 1 416 ? 9.266 24.688 -12.659 1.00 92.06 416 VAL A CA 1
ATOM 3424 C C . VAL A 1 416 ? 9.305 23.381 -11.861 1.00 92.06 416 VAL A C 1
ATOM 3426 O O . VAL A 1 416 ? 10.372 22.787 -11.709 1.00 92.06 416 VAL A O 1
ATOM 3429 N N . GLU A 1 417 ? 8.151 22.910 -11.376 1.00 93.31 417 GLU A N 1
ATOM 3430 C CA . GLU A 1 417 ? 8.058 21.643 -10.639 1.00 93.31 417 GLU A CA 1
ATOM 3431 C C . GLU A 1 417 ? 8.412 20.452 -11.532 1.00 93.31 417 GLU A C 1
ATOM 3433 O O . GLU A 1 417 ? 9.120 19.544 -11.102 1.00 93.31 417 GLU A O 1
ATOM 3438 N N . SER A 1 418 ? 7.959 20.495 -12.785 1.00 90.62 418 SER A N 1
ATOM 3439 C CA . SER A 1 418 ? 8.215 19.476 -13.805 1.00 90.62 418 SER A CA 1
ATOM 3440 C C . SER A 1 418 ? 9.698 19.387 -14.136 1.00 90.62 418 SER A C 1
ATOM 3442 O O . SER A 1 418 ? 10.262 18.298 -14.140 1.00 90.62 418 SER A O 1
ATOM 3444 N N . ALA A 1 419 ? 10.358 20.535 -14.316 1.00 92.31 419 ALA A N 1
ATOM 3445 C CA . ALA A 1 419 ? 11.793 20.586 -14.556 1.00 92.31 419 ALA A CA 1
ATOM 3446 C C . ALA A 1 419 ? 12.583 19.973 -13.390 1.00 92.31 419 ALA A C 1
ATOM 3448 O O . ALA A 1 419 ? 13.516 19.202 -13.615 1.00 92.31 419 ALA A O 1
ATOM 3449 N N . TYR A 1 420 ? 12.206 20.270 -12.139 1.00 95.62 420 TYR A N 1
ATOM 3450 C CA . TYR A 1 420 ? 12.855 19.635 -10.992 1.00 95.62 420 TYR A CA 1
ATOM 3451 C C . TYR A 1 420 ? 12.549 18.133 -10.913 1.00 95.62 420 TYR A C 1
ATOM 3453 O O . TYR A 1 420 ? 13.458 17.342 -10.666 1.00 95.62 420 TYR A O 1
ATOM 3461 N N . PHE A 1 421 ? 11.301 17.726 -11.168 1.00 95.19 421 PHE A N 1
ATOM 3462 C CA . PHE A 1 421 ? 10.916 16.317 -11.218 1.00 95.19 421 PHE A CA 1
ATOM 3463 C C . PHE A 1 421 ? 11.764 15.537 -12.225 1.00 95.19 421 PHE A C 1
ATOM 3465 O O . PHE A 1 421 ? 12.330 14.503 -11.872 1.00 95.19 421 PHE A O 1
ATOM 3472 N N . ASP A 1 422 ? 11.889 16.047 -13.451 1.00 92.56 422 ASP A N 1
ATOM 3473 C CA . ASP A 1 422 ? 12.658 15.411 -14.518 1.00 92.56 422 ASP A CA 1
ATOM 3474 C C . ASP A 1 422 ? 14.134 15.277 -14.129 1.00 92.56 422 ASP A C 1
ATOM 3476 O O . ASP A 1 422 ? 14.725 14.220 -14.340 1.00 92.56 422 ASP A O 1
ATOM 3480 N N . ILE A 1 423 ? 14.728 16.287 -13.480 1.00 94.19 423 ILE A N 1
ATOM 3481 C CA . ILE A 1 423 ? 16.099 16.191 -12.948 1.00 94.19 423 ILE A CA 1
ATOM 3482 C C . ILE A 1 423 ? 16.215 15.051 -11.934 1.00 94.19 423 ILE A C 1
ATOM 3484 O O . ILE A 1 423 ? 17.164 14.269 -12.002 1.00 94.19 423 ILE A O 1
ATOM 3488 N N . VAL A 1 424 ? 15.264 14.933 -11.001 1.00 95.12 424 VAL A N 1
ATOM 3489 C CA . VAL A 1 424 ? 15.274 13.859 -9.995 1.00 95.12 424 VAL A CA 1
ATOM 3490 C C . VAL A 1 424 ? 15.119 12.494 -10.662 1.00 95.12 424 VAL A C 1
ATOM 3492 O O . VAL A 1 424 ? 15.912 11.592 -10.389 1.00 95.12 424 VAL A O 1
ATOM 3495 N N . LEU A 1 425 ? 14.139 12.338 -11.554 1.00 93.00 425 LEU A N 1
ATOM 3496 C CA . LEU A 1 425 ? 13.884 11.085 -12.257 1.00 93.00 425 LEU A CA 1
ATOM 3497 C C . LEU A 1 425 ? 15.096 10.657 -13.090 1.00 93.00 425 LEU A C 1
ATOM 3499 O O . LEU A 1 425 ? 15.536 9.514 -12.982 1.00 93.00 425 LEU A O 1
ATOM 3503 N N . GLN A 1 426 ? 15.665 11.563 -13.888 1.00 90.62 426 GLN A N 1
ATOM 3504 C CA . GLN A 1 426 ? 16.825 11.253 -14.723 1.00 90.62 426 GLN A CA 1
ATOM 3505 C C . GLN A 1 426 ? 18.045 10.902 -13.886 1.00 90.62 426 GLN A C 1
ATOM 3507 O O . GLN A 1 426 ? 18.709 9.911 -14.174 1.00 90.62 426 GLN A O 1
ATOM 3512 N N . TYR A 1 427 ? 18.293 11.638 -12.801 1.00 91.81 427 TYR A N 1
ATOM 3513 C CA . TYR A 1 427 ? 19.388 11.317 -11.896 1.00 91.81 427 TYR A CA 1
ATOM 3514 C C . TYR A 1 427 ? 19.244 9.900 -11.321 1.00 91.81 427 TYR A C 1
ATOM 3516 O O . TYR A 1 427 ? 20.213 9.147 -11.284 1.00 91.81 427 TYR A O 1
ATOM 3524 N N . ILE A 1 428 ? 18.032 9.497 -10.919 1.00 90.81 428 ILE A N 1
ATOM 3525 C CA . ILE A 1 428 ? 17.768 8.130 -10.446 1.00 90.81 428 ILE A CA 1
ATOM 3526 C C . ILE A 1 428 ? 18.042 7.099 -11.554 1.00 90.81 428 ILE A C 1
ATOM 3528 O O . ILE A 1 428 ? 18.720 6.101 -11.306 1.00 90.81 428 ILE A O 1
ATOM 3532 N N . LEU A 1 429 ? 17.542 7.340 -12.770 1.00 87.38 429 LEU A N 1
ATOM 3533 C CA . LEU A 1 429 ? 17.695 6.419 -13.901 1.00 87.38 429 LEU A CA 1
ATOM 3534 C C . LEU A 1 429 ? 19.155 6.289 -14.375 1.00 87.38 429 LEU A C 1
ATOM 3536 O O . LEU A 1 429 ? 19.550 5.214 -14.828 1.00 87.38 429 LEU A O 1
ATOM 3540 N N . GLU A 1 430 ? 19.959 7.349 -14.261 1.00 85.12 430 GLU A N 1
ATOM 3541 C CA . GLU A 1 430 ? 21.375 7.373 -14.653 1.00 85.12 430 GLU A CA 1
ATOM 3542 C C . GLU A 1 430 ? 22.302 6.749 -13.601 1.00 85.12 430 GLU A C 1
ATOM 3544 O O . GLU A 1 430 ? 23.308 6.136 -13.956 1.00 85.12 430 GLU A O 1
ATOM 3549 N N . GLN A 1 431 ? 21.972 6.860 -12.310 1.00 76.19 431 GLN A N 1
ATOM 3550 C CA . GLN A 1 431 ? 22.813 6.331 -11.229 1.00 76.19 431 GLN A CA 1
ATOM 3551 C C . GLN A 1 431 ? 22.708 4.812 -11.041 1.00 76.19 431 GLN A C 1
ATOM 3553 O O . GLN A 1 431 ? 23.507 4.256 -10.290 1.00 76.19 431 GLN A O 1
ATOM 3558 N N . SER A 1 432 ? 21.758 4.141 -11.714 1.00 59.22 432 SER A N 1
ATOM 3559 C CA . SER A 1 432 ? 21.509 2.687 -11.696 1.00 59.22 432 SER A CA 1
ATOM 3560 C C . SER A 1 432 ? 22.018 2.003 -10.419 1.00 59.22 432 SER A C 1
ATOM 3562 O O . SER A 1 432 ? 23.043 1.315 -10.436 1.00 59.22 432 SER A O 1
ATOM 3564 N N . PHE A 1 433 ? 21.350 2.252 -9.287 1.00 59.94 433 PHE A N 1
ATOM 3565 C CA . PHE A 1 433 ? 21.774 1.726 -7.990 1.00 59.94 433 PHE A CA 1
ATOM 3566 C C . PHE A 1 433 ? 21.809 0.192 -8.057 1.00 59.94 433 PHE A C 1
ATOM 3568 O O . PHE A 1 433 ? 20.782 -0.476 -8.128 1.00 59.94 433 PHE A O 1
ATOM 3575 N N . GLY A 1 434 ? 23.009 -0.384 -8.133 1.00 48.16 434 GLY A N 1
ATOM 3576 C CA . GLY A 1 434 ? 23.177 -1.825 -8.289 1.00 48.16 434 GLY A CA 1
ATOM 3577 C C . GLY A 1 434 ? 22.741 -2.585 -7.033 1.00 48.16 434 GLY A C 1
ATOM 3578 O O . GLY A 1 434 ? 23.225 -2.306 -5.935 1.00 48.16 434 GLY A O 1
ATOM 3579 N N . GLY A 1 435 ? 21.894 -3.603 -7.209 1.00 53.06 435 GLY A N 1
ATOM 3580 C CA . GLY A 1 435 ? 21.460 -4.515 -6.150 1.00 53.06 435 GLY A CA 1
ATOM 3581 C C . GLY A 1 435 ? 20.093 -4.173 -5.555 1.00 53.06 435 GLY A C 1
ATOM 3582 O O . GLY A 1 435 ? 19.701 -3.015 -5.467 1.00 53.06 435 GLY A O 1
ATOM 3583 N N . ILE A 1 436 ? 19.384 -5.202 -5.078 1.00 54.00 436 ILE A N 1
ATOM 3584 C CA . ILE A 1 436 ? 18.209 -5.047 -4.208 1.00 54.00 436 ILE A CA 1
ATOM 3585 C C . ILE A 1 436 ? 18.705 -4.441 -2.887 1.00 54.00 436 ILE A C 1
ATOM 3587 O O . ILE A 1 436 ? 19.178 -5.162 -2.009 1.00 54.00 436 ILE A O 1
ATOM 3591 N N . ARG A 1 437 ? 18.674 -3.113 -2.757 1.00 58.44 437 ARG A N 1
ATOM 3592 C CA . ARG A 1 437 ? 19.005 -2.406 -1.514 1.00 58.44 437 ARG A CA 1
ATOM 3593 C C . ARG A 1 437 ? 17.777 -1.659 -1.016 1.00 58.44 437 ARG A C 1
ATOM 3595 O O . ARG A 1 437 ? 17.077 -1.011 -1.787 1.00 58.44 437 ARG A O 1
ATOM 3602 N N . SER A 1 438 ? 17.515 -1.761 0.283 1.00 69.50 438 SER A N 1
ATOM 3603 C CA . SER A 1 438 ? 16.533 -0.913 0.957 1.00 69.50 438 SER A CA 1
ATOM 3604 C C . SER A 1 438 ? 16.960 0.547 0.833 1.00 69.50 438 SER A C 1
ATOM 3606 O O . SER A 1 438 ? 18.120 0.854 1.111 1.00 69.50 438 SER A O 1
ATOM 3608 N N . ILE A 1 439 ? 16.036 1.431 0.459 1.00 84.81 439 ILE A N 1
ATOM 3609 C CA . ILE A 1 439 ? 16.321 2.863 0.328 1.00 84.81 439 ILE A CA 1
ATOM 3610 C C . ILE A 1 439 ? 16.697 3.421 1.703 1.00 84.81 439 ILE A C 1
ATOM 3612 O O . ILE A 1 439 ? 15.856 3.458 2.608 1.00 84.81 439 ILE A O 1
ATOM 3616 N N . SER A 1 440 ? 17.956 3.832 1.872 1.00 87.75 440 SER A N 1
ATOM 3617 C CA . SER A 1 440 ? 18.408 4.439 3.120 1.00 87.75 440 SER A CA 1
ATOM 3618 C C . SER A 1 440 ? 18.122 5.938 3.137 1.00 87.75 440 SER A C 1
ATOM 3620 O O . SER A 1 440 ? 18.000 6.598 2.104 1.00 87.75 440 SER A O 1
ATOM 3622 N N . GLU A 1 441 ? 18.036 6.504 4.337 1.00 88.75 441 GLU A N 1
ATOM 3623 C CA . GLU A 1 441 ? 17.876 7.948 4.504 1.00 88.75 441 GLU A CA 1
ATOM 3624 C C . GLU A 1 441 ? 19.074 8.728 3.942 1.00 88.75 441 GLU A C 1
ATOM 3626 O O . GLU A 1 441 ? 18.897 9.784 3.339 1.00 88.75 441 GLU A O 1
ATOM 3631 N N . ILE A 1 442 ? 20.285 8.175 4.060 1.00 89.69 442 ILE A N 1
ATOM 3632 C CA . ILE A 1 442 ? 21.510 8.768 3.510 1.00 89.69 442 ILE A CA 1
ATOM 3633 C C . ILE A 1 442 ? 21.433 8.843 1.983 1.00 89.69 442 ILE A C 1
ATOM 3635 O O . ILE A 1 442 ? 21.798 9.869 1.407 1.00 89.69 442 ILE A O 1
ATOM 3639 N N . ASP A 1 443 ? 20.921 7.800 1.327 1.00 89.44 443 ASP A N 1
ATOM 3640 C CA . ASP A 1 443 ? 20.770 7.798 -0.130 1.00 89.44 443 ASP A CA 1
ATOM 3641 C C . ASP A 1 443 ? 19.819 8.904 -0.594 1.00 89.44 443 ASP A C 1
ATOM 3643 O O . ASP A 1 443 ? 20.111 9.604 -1.564 1.00 89.44 443 ASP A O 1
ATOM 3647 N N . ILE A 1 444 ? 18.717 9.115 0.133 1.00 92.88 444 ILE A N 1
ATOM 3648 C CA . ILE A 1 444 ? 17.779 10.204 -0.152 1.00 92.88 444 ILE A CA 1
ATOM 3649 C C . ILE A 1 444 ? 18.422 11.573 0.073 1.00 92.88 444 ILE A C 1
ATOM 3651 O O . ILE A 1 444 ? 18.270 12.460 -0.765 1.00 92.88 444 ILE A O 1
ATOM 3655 N N . LEU A 1 445 ? 19.170 11.769 1.161 1.00 93.94 445 LEU A N 1
ATOM 3656 C CA . LEU A 1 445 ? 19.856 13.043 1.402 1.00 93.94 445 LEU A CA 1
ATOM 3657 C C . LEU A 1 445 ? 20.901 13.344 0.319 1.00 93.94 445 LEU A C 1
ATOM 3659 O O . LEU A 1 445 ? 21.017 14.492 -0.113 1.00 93.94 445 LEU A O 1
ATOM 3663 N N . ASN A 1 446 ? 21.619 12.326 -0.160 1.00 93.06 446 ASN A N 1
ATOM 3664 C CA . ASN A 1 446 ? 22.563 12.460 -1.269 1.00 93.06 446 ASN A CA 1
ATOM 3665 C C . ASN A 1 446 ? 21.850 12.770 -2.592 1.00 93.06 446 ASN A C 1
ATOM 3667 O O . ASN A 1 446 ? 22.301 13.640 -3.337 1.00 93.06 446 ASN A O 1
ATOM 3671 N N . LEU A 1 447 ? 20.721 12.108 -2.859 1.00 93.81 447 LEU A N 1
ATOM 3672 C CA . LEU A 1 447 ? 19.874 12.377 -4.020 1.00 93.81 447 LEU A CA 1
ATOM 36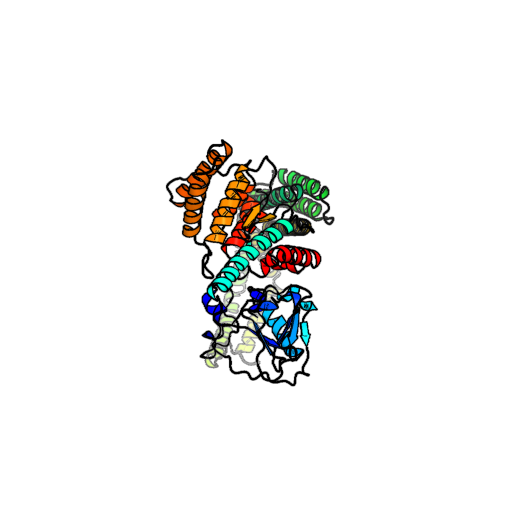73 C C . LEU A 1 447 ? 19.376 13.828 -4.023 1.00 93.81 447 LEU A C 1
ATOM 3675 O O . LEU A 1 447 ? 19.492 14.515 -5.038 1.00 93.81 447 LEU A O 1
ATOM 3679 N N . ILE A 1 448 ? 18.881 14.320 -2.884 1.00 95.44 448 ILE A N 1
ATOM 3680 C CA . ILE A 1 448 ? 18.438 15.712 -2.727 1.00 95.44 448 ILE A CA 1
ATOM 3681 C C . ILE A 1 448 ? 19.591 16.675 -3.007 1.00 95.44 448 ILE A C 1
ATOM 3683 O O . ILE A 1 448 ? 19.427 17.610 -3.784 1.00 95.44 448 ILE A O 1
ATOM 3687 N N . LEU A 1 449 ? 20.768 16.446 -2.415 1.00 94.94 449 LEU A N 1
ATOM 3688 C CA . LEU A 1 449 ? 21.930 17.314 -2.621 1.00 94.94 449 LEU A CA 1
ATOM 3689 C C . LEU A 1 449 ? 22.358 17.373 -4.089 1.00 94.94 449 LEU A C 1
ATOM 3691 O O . LEU A 1 449 ? 22.589 18.463 -4.618 1.00 94.94 449 LEU A O 1
ATOM 3695 N N . ALA A 1 450 ? 22.464 16.217 -4.745 1.00 95.19 450 ALA A N 1
ATOM 3696 C CA . ALA A 1 450 ? 22.915 16.135 -6.127 1.00 95.19 450 ALA A CA 1
ATOM 3697 C C . ALA A 1 450 ? 21.916 16.792 -7.088 1.00 95.19 450 ALA A C 1
ATOM 3699 O O . ALA A 1 450 ? 22.294 17.644 -7.891 1.00 95.19 450 ALA A O 1
ATOM 3700 N N . THR A 1 451 ? 20.631 16.465 -6.955 1.00 96.31 451 THR A N 1
ATOM 3701 C CA . THR A 1 451 ? 19.570 17.013 -7.814 1.00 96.31 451 THR A CA 1
ATOM 3702 C C . THR A 1 451 ? 19.344 18.503 -7.569 1.00 96.31 451 THR A C 1
ATOM 3704 O O . THR A 1 451 ? 19.164 19.251 -8.524 1.00 96.31 451 THR A O 1
ATOM 3707 N N . ALA A 1 452 ? 19.433 18.978 -6.321 1.00 96.19 452 ALA A N 1
ATOM 3708 C CA . ALA A 1 452 ? 19.350 20.405 -6.011 1.00 96.19 452 ALA A CA 1
ATOM 3709 C C . ALA A 1 452 ? 20.533 21.191 -6.591 1.00 96.19 452 ALA A C 1
ATOM 3711 O O . ALA A 1 452 ? 20.355 22.331 -7.017 1.00 96.19 452 ALA A O 1
ATOM 3712 N N . LYS A 1 453 ? 21.738 20.603 -6.628 1.00 96.19 453 LYS A N 1
ATOM 3713 C CA . LYS A 1 453 ? 22.901 21.221 -7.279 1.00 96.19 453 LYS A CA 1
ATOM 3714 C C . LYS A 1 453 ? 22.671 21.371 -8.782 1.00 96.19 453 LYS A C 1
ATOM 3716 O O . LYS A 1 453 ? 22.833 22.470 -9.289 1.00 96.19 453 LYS A O 1
ATOM 3721 N N . ILE A 1 454 ? 22.219 20.309 -9.452 1.00 96.19 454 ILE A N 1
ATOM 3722 C CA . ILE A 1 454 ? 21.889 20.349 -10.885 1.00 96.19 454 ILE A CA 1
ATOM 3723 C C . ILE A 1 454 ? 20.785 21.382 -11.151 1.00 96.19 454 ILE A C 1
ATOM 3725 O O . ILE A 1 454 ? 20.899 22.191 -12.065 1.00 96.19 454 ILE A O 1
ATOM 3729 N N . PHE A 1 455 ? 19.736 21.410 -10.323 1.00 97.00 455 PHE A N 1
ATOM 3730 C CA . PHE A 1 455 ? 18.634 22.358 -10.484 1.00 97.00 455 PHE A CA 1
ATOM 3731 C C . PHE A 1 455 ? 19.075 23.817 -10.329 1.00 97.00 455 PHE A C 1
ATOM 3733 O O . PHE A 1 455 ? 18.616 24.662 -11.094 1.00 97.00 455 PHE A O 1
ATOM 3740 N N . LYS A 1 456 ? 19.995 24.123 -9.401 1.00 95.44 456 LYS A N 1
ATOM 3741 C CA . LYS A 1 456 ? 20.561 25.476 -9.217 1.00 95.44 456 LYS A CA 1
ATOM 3742 C C . LYS A 1 456 ? 21.261 26.024 -10.460 1.00 95.44 456 LYS A C 1
ATOM 3744 O O . LYS A 1 456 ? 21.296 27.238 -10.631 1.00 95.44 456 LYS A O 1
ATOM 3749 N N . ASP A 1 457 ? 21.774 25.152 -11.321 1.00 94.88 457 ASP A N 1
ATOM 3750 C CA . ASP A 1 457 ? 22.441 25.554 -12.560 1.00 94.88 457 ASP A CA 1
ATOM 3751 C C . ASP A 1 457 ? 21.437 25.860 -13.697 1.00 94.88 457 ASP A C 1
ATOM 3753 O O . ASP A 1 457 ? 21.826 26.332 -14.763 1.00 94.88 457 ASP A O 1
ATOM 3757 N N . THR A 1 458 ? 20.133 25.645 -13.475 1.00 94.81 458 THR A N 1
ATOM 3758 C CA . THR A 1 458 ? 19.064 25.925 -14.451 1.00 94.81 458 THR A CA 1
ATOM 3759 C C . THR A 1 458 ? 18.463 27.325 -14.291 1.00 94.81 458 THR A C 1
ATOM 3761 O O . THR A 1 458 ? 18.483 27.914 -13.207 1.00 94.81 458 THR A O 1
ATOM 3764 N N . GLU A 1 459 ? 17.846 27.853 -15.355 1.00 93.25 459 GLU A N 1
ATOM 3765 C CA . GLU A 1 459 ? 17.122 29.135 -15.314 1.00 93.25 459 GLU A CA 1
ATOM 3766 C C . GLU A 1 459 ? 15.903 29.097 -14.380 1.00 93.25 459 GLU A C 1
ATOM 3768 O O . GLU A 1 459 ? 15.596 30.093 -13.722 1.00 93.25 459 GLU A O 1
ATOM 3773 N N . TYR A 1 460 ? 15.262 27.931 -14.241 1.00 93.00 460 TYR A N 1
ATOM 3774 C CA . TYR A 1 460 ? 14.094 27.736 -13.380 1.00 93.00 460 TYR A CA 1
ATOM 3775 C C . TYR A 1 460 ? 14.390 28.008 -11.904 1.00 93.00 460 TYR A C 1
ATOM 3777 O O . TYR A 1 460 ? 13.520 28.511 -11.192 1.00 93.00 460 TYR A O 1
ATOM 3785 N N . SER A 1 461 ? 15.621 27.759 -11.450 1.00 93.44 461 SER A N 1
ATOM 3786 C CA . SER A 1 461 ? 16.031 28.034 -10.069 1.00 93.44 461 SER A CA 1
ATOM 3787 C C . SER A 1 461 ? 15.968 29.515 -9.697 1.00 93.44 461 SER A C 1
ATOM 3789 O O . SER A 1 461 ? 15.820 29.840 -8.523 1.00 93.44 461 SER A O 1
ATOM 3791 N N . LYS A 1 462 ? 16.058 30.425 -10.675 1.00 93.50 462 LYS A N 1
ATOM 3792 C CA . LYS A 1 462 ? 16.041 31.881 -10.454 1.00 93.50 462 LYS A CA 1
ATOM 3793 C C . LYS A 1 462 ? 14.624 32.440 -10.299 1.00 93.50 462 LYS A C 1
ATOM 3795 O O . LYS A 1 462 ? 14.466 33.596 -9.920 1.00 93.50 462 LYS A O 1
ATOM 3800 N N . THR A 1 463 ? 13.602 31.641 -10.597 1.00 94.56 463 THR A N 1
ATOM 3801 C CA . THR A 1 463 ? 12.195 32.024 -10.425 1.00 94.56 463 THR A CA 1
ATOM 3802 C C . THR A 1 463 ? 11.791 32.006 -8.948 1.00 94.56 463 THR A C 1
ATOM 3804 O O . THR A 1 463 ? 12.427 31.336 -8.134 1.00 94.56 463 THR A O 1
ATOM 3807 N N . VAL A 1 464 ? 10.702 32.703 -8.597 1.00 93.25 464 VAL A N 1
ATOM 3808 C CA . VAL A 1 464 ? 10.153 32.703 -7.225 1.00 93.25 464 VAL A CA 1
ATOM 3809 C C . VAL A 1 464 ? 9.838 31.275 -6.767 1.00 93.25 464 VAL A C 1
ATOM 3811 O O . VAL A 1 464 ? 10.309 30.849 -5.715 1.00 93.25 464 VAL A O 1
ATOM 3814 N N . THR A 1 465 ? 9.138 30.506 -7.604 1.00 93.75 465 THR A N 1
ATOM 3815 C CA . THR A 1 465 ? 8.808 29.097 -7.349 1.00 93.75 465 THR A CA 1
ATOM 3816 C C . THR A 1 465 ? 10.055 28.222 -7.202 1.00 93.75 465 THR A C 1
ATOM 3818 O O . THR A 1 465 ? 10.124 27.380 -6.310 1.00 93.75 465 THR A O 1
ATOM 3821 N N . GLY A 1 466 ? 11.073 28.430 -8.045 1.00 94.81 466 GLY A N 1
ATOM 3822 C CA . GLY A 1 466 ? 12.328 27.678 -7.979 1.00 94.81 466 GLY A CA 1
ATOM 3823 C C . GLY A 1 466 ? 13.107 27.934 -6.687 1.00 94.81 466 GLY A C 1
ATOM 3824 O O . GLY A 1 466 ? 13.651 26.997 -6.100 1.00 94.81 466 GLY A O 1
ATOM 3825 N N . GLN A 1 467 ? 13.119 29.180 -6.207 1.00 95.81 467 GLN A N 1
ATOM 3826 C CA . GLN A 1 467 ? 13.723 29.532 -4.921 1.00 95.81 467 GLN A CA 1
ATOM 3827 C C . GLN A 1 467 ? 12.951 28.928 -3.746 1.00 95.81 467 GLN A C 1
ATOM 3829 O O . GLN A 1 467 ? 13.567 28.368 -2.841 1.00 95.81 467 GLN A O 1
ATOM 3834 N N . GLU A 1 468 ? 11.620 28.980 -3.768 1.00 95.88 468 GLU A N 1
ATOM 3835 C CA . GLU A 1 468 ? 10.781 28.386 -2.723 1.00 95.88 468 GLU A CA 1
ATOM 3836 C C . GLU A 1 468 ? 10.999 26.870 -2.600 1.00 95.88 468 GLU A C 1
ATOM 3838 O O . GLU A 1 468 ? 11.188 26.346 -1.498 1.00 95.88 468 GLU A O 1
ATOM 3843 N N . LEU A 1 469 ? 11.073 26.176 -3.739 1.00 96.19 469 LEU A N 1
ATOM 3844 C CA . LEU A 1 469 ? 11.404 24.756 -3.812 1.00 96.19 469 LEU A CA 1
ATOM 3845 C C . LEU A 1 469 ? 12.776 24.470 -3.180 1.00 96.19 469 LEU A C 1
ATOM 3847 O O . LEU A 1 469 ? 12.898 23.602 -2.312 1.00 96.19 469 LEU A O 1
ATOM 3851 N N . LEU A 1 470 ? 13.812 25.222 -3.571 1.00 96.81 470 LEU A N 1
ATOM 3852 C CA . LEU A 1 470 ? 15.171 25.069 -3.036 1.00 96.81 470 LEU A CA 1
ATOM 3853 C C . LEU A 1 470 ? 15.246 25.331 -1.527 1.00 96.81 470 LEU A C 1
ATOM 3855 O O . LEU A 1 470 ? 15.977 24.631 -0.820 1.00 96.81 470 LEU A O 1
ATOM 3859 N N . VAL A 1 471 ? 14.492 26.313 -1.027 1.00 96.12 471 VAL A N 1
ATOM 3860 C CA . VAL A 1 471 ? 14.375 26.592 0.410 1.00 96.12 471 VAL A CA 1
ATOM 3861 C C . VAL A 1 471 ? 13.747 25.403 1.130 1.00 96.12 471 VAL A C 1
ATOM 3863 O O . VAL A 1 471 ? 14.315 24.941 2.119 1.00 96.12 471 VAL A O 1
ATOM 3866 N N . SER A 1 472 ? 12.638 24.862 0.620 1.00 96.75 472 SER A N 1
ATOM 3867 C CA . SER A 1 472 ? 11.963 23.702 1.217 1.00 96.75 472 SER A CA 1
ATOM 3868 C C . SER A 1 472 ? 12.867 22.459 1.254 1.00 96.75 472 SER A C 1
ATOM 3870 O O . SER A 1 472 ? 12.994 21.815 2.299 1.00 96.75 472 SER A O 1
ATOM 3872 N N . LEU A 1 473 ? 13.599 22.173 0.167 1.00 96.56 473 LEU A N 1
ATOM 3873 C CA . LEU A 1 473 ? 14.604 21.099 0.132 1.00 96.56 473 LEU A CA 1
ATOM 3874 C C . LEU A 1 473 ? 15.708 21.307 1.175 1.00 96.56 473 LEU A C 1
ATOM 3876 O O . LEU A 1 473 ? 16.081 20.372 1.886 1.00 96.56 473 LEU A O 1
ATOM 3880 N N . GLY A 1 474 ? 16.228 22.533 1.276 1.00 95.38 474 GLY A N 1
ATOM 3881 C CA . GLY A 1 474 ? 17.261 22.889 2.245 1.00 95.38 474 GLY A CA 1
ATOM 3882 C C . GLY A 1 474 ? 16.785 22.743 3.690 1.00 95.38 474 GLY A C 1
ATOM 3883 O O . GLY A 1 474 ? 17.512 22.201 4.521 1.00 95.38 474 GLY A O 1
ATOM 3884 N N . GLN A 1 475 ? 15.556 23.172 3.988 1.00 96.12 475 GLN A N 1
ATOM 3885 C CA . GLN A 1 475 ? 14.939 23.004 5.304 1.00 96.12 475 GLN A CA 1
ATOM 3886 C C . GLN A 1 475 ? 14.772 21.529 5.661 1.00 96.12 475 GLN A C 1
ATOM 3888 O O . GLN A 1 475 ? 15.163 21.130 6.754 1.00 96.12 475 GLN A O 1
ATOM 3893 N N . TYR A 1 476 ? 14.251 20.707 4.745 1.00 95.88 476 TYR A N 1
ATOM 3894 C CA . TYR A 1 476 ? 14.108 19.271 4.982 1.00 95.88 476 TYR A CA 1
ATOM 3895 C C . TYR A 1 476 ? 15.462 18.590 5.221 1.00 95.88 476 TYR A C 1
ATOM 3897 O O . TYR A 1 476 ? 15.607 17.807 6.159 1.00 95.88 476 TYR A O 1
ATOM 3905 N N . TRP A 1 477 ? 16.481 18.929 4.426 1.00 94.69 477 TRP A N 1
ATOM 3906 C CA . TRP A 1 477 ? 17.828 18.386 4.600 1.00 94.69 477 TRP A CA 1
ATOM 3907 C C . TRP A 1 477 ? 18.421 18.737 5.975 1.00 94.69 477 TRP A C 1
ATOM 3909 O O . TRP A 1 477 ? 18.956 17.864 6.656 1.00 94.69 477 TRP A O 1
ATOM 3919 N N . ARG A 1 478 ? 18.273 19.994 6.420 1.00 93.75 478 ARG A N 1
ATOM 3920 C CA . ARG A 1 478 ? 18.717 20.455 7.750 1.00 93.75 478 ARG A CA 1
ATOM 3921 C C . ARG A 1 478 ? 17.918 19.819 8.883 1.00 93.75 478 ARG A C 1
ATOM 3923 O O . ARG A 1 478 ? 18.501 19.407 9.881 1.00 93.75 478 ARG A O 1
ATOM 3930 N N . TYR A 1 479 ? 16.607 19.671 8.699 1.00 95.62 479 TYR A N 1
ATOM 3931 C CA . TYR A 1 479 ? 15.730 18.968 9.634 1.00 95.62 479 TYR A CA 1
ATOM 3932 C C . TYR A 1 479 ? 16.206 17.529 9.864 1.00 95.62 479 TYR A C 1
ATOM 3934 O O . TYR A 1 479 ? 16.345 17.090 11.003 1.00 95.62 479 TYR A O 1
ATOM 3942 N N . LYS A 1 480 ? 16.568 16.806 8.796 1.00 92.62 480 LYS A N 1
ATOM 3943 C CA . LYS A 1 480 ? 17.124 15.449 8.916 1.00 92.62 480 LYS A CA 1
ATOM 3944 C C . LYS A 1 480 ? 18.490 15.388 9.595 1.00 92.62 480 LYS A C 1
ATOM 3946 O O . LYS A 1 480 ? 18.825 14.364 10.183 1.00 92.62 480 LYS A O 1
ATOM 3951 N N . LYS A 1 481 ? 19.250 16.482 9.573 1.00 90.69 481 LYS A N 1
ATOM 3952 C CA . LYS A 1 481 ? 20.503 16.631 10.323 1.00 90.69 481 LYS A CA 1
ATOM 3953 C C . LYS A 1 481 ? 20.335 17.164 11.745 1.00 90.69 481 LYS A C 1
ATOM 3955 O O . LYS A 1 481 ? 21.342 17.370 12.411 1.00 90.69 481 LYS A O 1
ATOM 3960 N N . GLN A 1 482 ? 19.099 17.357 12.215 1.00 91.31 482 GLN A N 1
ATOM 3961 C CA . GLN A 1 482 ? 18.800 17.951 13.525 1.00 91.31 482 GLN A CA 1
ATOM 3962 C C . GLN A 1 482 ? 19.332 19.392 13.668 1.00 91.31 482 GLN A C 1
ATOM 3964 O O . GLN A 1 482 ? 19.556 19.874 14.772 1.00 91.31 482 GLN A O 1
ATOM 3969 N N . GLU A 1 483 ? 19.526 20.095 12.547 1.00 92.62 483 GLU A N 1
ATOM 3970 C CA . GLU A 1 483 ? 19.930 21.510 12.509 1.00 92.62 483 GLU A CA 1
ATOM 3971 C C . GLU A 1 483 ? 18.714 22.460 12.518 1.00 92.62 483 GLU A C 1
ATOM 3973 O O . GLU A 1 483 ? 18.868 23.677 12.613 1.00 92.62 483 GLU A O 1
ATOM 3978 N N . LEU A 1 484 ? 17.504 21.917 12.359 1.00 92.81 484 LEU A N 1
ATOM 3979 C CA . LEU A 1 484 ? 16.241 22.647 12.268 1.00 92.81 484 LEU A CA 1
ATOM 3980 C C . LEU A 1 484 ? 15.126 21.800 12.898 1.00 92.81 484 LEU A C 1
ATOM 3982 O O . LEU A 1 484 ? 15.064 20.600 12.637 1.00 92.81 484 LEU A O 1
ATOM 3986 N N . ASP A 1 485 ? 14.220 22.411 13.662 1.00 89.62 485 ASP A N 1
ATOM 3987 C CA . ASP A 1 485 ? 13.159 21.673 14.371 1.00 89.62 485 ASP A CA 1
ATOM 3988 C C . ASP A 1 485 ? 11.979 21.275 13.474 1.00 89.62 485 ASP A C 1
ATOM 3990 O O . ASP A 1 485 ? 11.295 20.283 13.728 1.00 89.62 485 ASP A O 1
ATOM 3994 N N . THR A 1 486 ? 11.703 22.051 12.423 1.00 92.38 486 THR A N 1
ATOM 3995 C CA . THR A 1 486 ? 10.548 21.850 11.531 1.00 92.38 486 THR A CA 1
ATOM 3996 C C . THR A 1 486 ? 10.854 22.324 10.115 1.00 92.38 486 THR A C 1
ATOM 3998 O O . THR A 1 486 ? 11.728 23.157 9.921 1.00 92.38 486 THR A O 1
ATOM 4001 N N . PHE A 1 487 ? 10.124 21.828 9.116 1.00 94.12 487 PHE A N 1
ATOM 4002 C CA . PHE A 1 487 ? 10.225 22.277 7.723 1.00 94.12 487 PHE A CA 1
ATOM 4003 C C . PHE A 1 487 ? 8.827 22.448 7.119 1.00 94.12 487 PHE A C 1
ATOM 4005 O O . PHE A 1 487 ? 7.870 21.820 7.586 1.00 94.12 487 PHE A O 1
ATOM 4012 N N . SER A 1 488 ? 8.702 23.271 6.076 1.00 92.62 488 SER A N 1
ATOM 4013 C CA . SER A 1 488 ? 7.445 23.461 5.348 1.00 92.62 488 SER A CA 1
ATOM 4014 C C . SER A 1 488 ? 7.544 22.952 3.909 1.00 92.62 488 SER A C 1
ATOM 4016 O O . SER A 1 488 ? 8.580 23.056 3.254 1.00 92.62 488 SER A O 1
ATOM 4018 N N . ILE A 1 489 ? 6.440 22.385 3.417 1.00 95.50 489 ILE A N 1
ATOM 4019 C CA . ILE A 1 489 ? 6.258 22.016 2.008 1.00 95.50 489 ILE A CA 1
ATOM 4020 C C . ILE A 1 489 ? 5.203 22.972 1.433 1.00 95.50 489 ILE A C 1
ATOM 4022 O O . ILE A 1 489 ? 4.104 23.031 1.997 1.00 95.50 489 ILE A O 1
ATOM 4026 N N . PRO A 1 490 ? 5.496 23.707 0.346 1.00 93.19 490 PRO A N 1
ATOM 4027 C CA . PRO A 1 490 ? 4.547 24.621 -0.286 1.00 93.19 490 PRO A CA 1
ATOM 4028 C C . PRO A 1 490 ? 3.228 23.937 -0.669 1.00 93.19 490 PRO A C 1
ATOM 4030 O O . PRO A 1 490 ? 3.211 22.889 -1.318 1.00 93.19 490 PRO A O 1
ATOM 4033 N N . SER A 1 491 ? 2.098 24.528 -0.271 1.00 90.00 491 SER A N 1
ATOM 4034 C CA . SER A 1 491 ? 0.763 23.957 -0.512 1.00 90.00 491 SER A CA 1
ATOM 4035 C C . SER A 1 491 ? 0.310 24.063 -1.972 1.00 90.00 491 SER A C 1
ATOM 4037 O O . SER A 1 491 ? -0.466 23.228 -2.431 1.00 90.00 491 SER A O 1
ATOM 4039 N N . HIS A 1 492 ? 0.809 25.063 -2.700 1.00 90.19 492 HIS A N 1
ATOM 4040 C CA . HIS A 1 492 ? 0.430 25.361 -4.081 1.00 90.19 492 HIS A CA 1
ATOM 4041 C C . HIS A 1 492 ? 1.292 24.638 -5.133 1.00 90.19 492 HIS A C 1
ATOM 4043 O O . HIS A 1 492 ? 1.062 24.839 -6.320 1.00 90.19 492 HIS A O 1
ATOM 4049 N N . LEU A 1 493 ? 2.253 23.803 -4.709 1.00 93.06 493 LEU A N 1
ATOM 4050 C CA . LEU A 1 493 ? 3.158 23.038 -5.580 1.00 93.06 493 LEU A CA 1
ATOM 4051 C C . LEU A 1 493 ? 2.868 21.526 -5.468 1.00 93.06 493 LEU A C 1
ATOM 4053 O O . LEU A 1 493 ? 3.515 20.820 -4.684 1.00 93.06 493 LEU A O 1
ATOM 4057 N N . PRO A 1 494 ? 1.846 21.008 -6.172 1.00 91.44 494 PRO A N 1
ATOM 4058 C CA . PRO A 1 494 ? 1.345 19.650 -5.964 1.00 91.44 494 PRO A CA 1
ATOM 4059 C C . PRO A 1 494 ? 2.261 18.546 -6.527 1.00 91.44 494 PRO A C 1
ATOM 4061 O O . PRO A 1 494 ? 2.276 17.430 -6.000 1.00 91.44 494 PRO A O 1
ATOM 4064 N N . ILE A 1 495 ? 3.061 18.821 -7.561 1.00 93.12 495 ILE A N 1
ATOM 4065 C CA . ILE A 1 495 ? 4.051 17.855 -8.069 1.00 93.12 495 ILE A CA 1
ATOM 4066 C C . ILE A 1 495 ? 5.236 17.813 -7.105 1.00 93.12 495 ILE A C 1
ATOM 4068 O O . ILE A 1 495 ? 5.709 16.734 -6.745 1.00 93.12 495 ILE A O 1
ATOM 4072 N N . PHE A 1 496 ? 5.670 18.967 -6.597 1.00 95.94 496 PHE A N 1
ATOM 4073 C CA . PHE A 1 496 ? 6.722 19.038 -5.594 1.00 95.94 496 PHE A CA 1
ATOM 4074 C C . PHE A 1 496 ? 6.323 18.342 -4.286 1.00 95.94 496 PHE A C 1
ATOM 4076 O O . PHE A 1 496 ? 7.138 17.632 -3.700 1.00 95.94 496 PHE A O 1
ATOM 4083 N N . GLN A 1 497 ? 5.057 18.433 -3.863 1.00 96.12 497 GLN A N 1
ATOM 4084 C CA . GLN A 1 497 ? 4.529 17.628 -2.751 1.00 96.12 497 GLN A CA 1
ATOM 4085 C C . GLN A 1 497 ? 4.709 16.123 -2.979 1.00 96.12 497 GLN A C 1
ATOM 4087 O O . GLN A 1 497 ? 5.045 15.395 -2.040 1.00 96.12 497 GLN A O 1
ATOM 4092 N N . SER A 1 498 ? 4.536 15.648 -4.213 1.00 95.69 498 SER A N 1
ATOM 4093 C CA . SER A 1 498 ? 4.760 14.245 -4.576 1.00 95.69 498 SER A CA 1
ATOM 4094 C C . SER A 1 498 ? 6.243 13.865 -4.511 1.00 95.69 498 SER A C 1
ATOM 4096 O O . SER A 1 498 ? 6.584 12.829 -3.935 1.00 95.69 498 SER A O 1
ATOM 4098 N N . ILE A 1 499 ? 7.136 14.735 -4.997 1.00 97.25 499 ILE A N 1
ATOM 4099 C CA . ILE A 1 499 ? 8.596 14.565 -4.868 1.00 97.25 499 ILE A CA 1
ATOM 4100 C C . ILE A 1 499 ? 8.997 14.476 -3.389 1.00 97.25 499 ILE A C 1
ATOM 4102 O O . ILE A 1 499 ? 9.679 13.537 -2.973 1.00 97.25 499 ILE A O 1
ATOM 4106 N N . MET A 1 500 ? 8.518 15.412 -2.566 1.00 97.81 500 MET A N 1
ATOM 4107 C CA . MET A 1 500 ? 8.793 15.435 -1.129 1.00 97.81 500 MET A CA 1
ATOM 4108 C C . MET A 1 500 ? 8.219 14.213 -0.412 1.00 97.81 500 MET A C 1
ATOM 4110 O O . MET A 1 500 ? 8.854 13.677 0.492 1.00 97.81 500 MET A O 1
ATOM 4114 N N . SER A 1 501 ? 7.050 13.726 -0.825 1.00 97.31 501 SER A N 1
ATOM 4115 C CA . SER A 1 501 ? 6.448 12.515 -0.257 1.00 97.31 501 SER A CA 1
ATOM 4116 C C . SER A 1 501 ? 7.319 11.283 -0.499 1.00 97.31 501 SER A C 1
ATOM 4118 O O . SER A 1 501 ? 7.522 10.493 0.426 1.00 97.31 501 SER A O 1
ATOM 4120 N N . PHE A 1 502 ? 7.903 11.161 -1.697 1.00 97.12 502 PHE A N 1
ATOM 4121 C CA . PHE A 1 502 ? 8.927 10.157 -1.974 1.00 97.12 502 PHE A CA 1
ATOM 4122 C C . PHE A 1 502 ? 10.156 10.355 -1.075 1.00 97.12 502 PHE A C 1
ATOM 4124 O O . PHE A 1 502 ? 10.540 9.420 -0.381 1.00 97.12 502 PHE A O 1
ATOM 4131 N N . PHE A 1 503 ? 10.725 11.561 -0.987 1.00 96.62 503 PHE A N 1
ATOM 4132 C CA . PHE A 1 503 ? 11.895 11.815 -0.132 1.00 96.62 503 PHE A CA 1
ATOM 4133 C C . PHE A 1 503 ? 11.654 11.544 1.364 1.00 96.62 503 PHE A C 1
ATOM 4135 O O . PHE A 1 503 ? 12.567 11.139 2.084 1.00 96.62 503 PHE A O 1
ATOM 4142 N N . ILE A 1 504 ? 10.438 11.753 1.866 1.00 96.00 504 ILE A N 1
ATOM 4143 C CA . ILE A 1 504 ? 10.120 11.565 3.288 1.00 96.00 504 ILE A CA 1
ATOM 4144 C C . ILE A 1 504 ? 9.841 10.098 3.618 1.00 96.00 504 ILE A C 1
ATOM 4146 O O . ILE A 1 504 ? 10.208 9.642 4.704 1.00 96.00 504 ILE A O 1
ATOM 4150 N N . LYS A 1 505 ? 9.178 9.365 2.715 1.00 95.69 505 LYS A N 1
ATOM 4151 C CA . LYS A 1 505 ? 8.673 8.000 2.952 1.00 95.69 505 LYS A CA 1
ATOM 4152 C C . LYS A 1 505 ? 9.169 6.972 1.934 1.00 95.69 505 LYS A C 1
ATOM 4154 O O . LYS A 1 505 ? 8.481 5.990 1.663 1.00 95.69 505 LYS A O 1
ATOM 4159 N N . ALA A 1 506 ? 10.380 7.155 1.410 1.00 91.75 506 ALA A N 1
ATOM 4160 C CA . ALA A 1 506 ? 10.950 6.321 0.351 1.00 91.75 506 ALA A CA 1
ATOM 4161 C C . ALA A 1 506 ? 10.980 4.813 0.671 1.00 91.75 506 ALA A C 1
ATOM 4163 O O . ALA A 1 506 ? 10.991 3.992 -0.239 1.00 91.75 506 ALA A O 1
ATOM 4164 N N . GLN A 1 507 ? 10.967 4.422 1.949 1.00 90.44 507 GLN A N 1
ATOM 4165 C CA . GLN A 1 507 ? 11.113 3.027 2.374 1.00 90.44 507 GLN A CA 1
ATOM 4166 C C . GLN A 1 507 ? 9.969 2.111 1.911 1.00 90.44 507 GLN A C 1
ATOM 4168 O O . GLN A 1 507 ? 10.147 0.896 1.880 1.00 90.44 507 GLN A O 1
ATOM 4173 N N . GLY A 1 508 ? 8.802 2.649 1.543 1.00 90.75 508 GLY A N 1
ATOM 4174 C CA . GLY A 1 508 ? 7.725 1.825 1.001 1.00 90.75 508 GLY A CA 1
ATOM 4175 C C . GLY A 1 508 ? 6.548 2.625 0.463 1.00 90.75 508 GLY A C 1
ATOM 4176 O O . GLY A 1 508 ? 6.120 3.606 1.071 1.00 90.75 508 GLY A O 1
ATOM 4177 N N . PHE A 1 509 ? 5.977 2.155 -0.647 1.00 91.94 509 PHE A N 1
ATOM 4178 C CA . PHE A 1 509 ? 4.860 2.825 -1.316 1.00 91.94 509 PHE A CA 1
ATOM 4179 C C . PHE A 1 509 ? 3.637 3.020 -0.403 1.00 91.94 509 PHE A C 1
ATOM 4181 O O . PHE A 1 509 ? 3.002 4.065 -0.467 1.00 91.94 509 PHE A O 1
ATOM 4188 N N . GLU A 1 510 ? 3.338 2.079 0.503 1.00 91.38 510 GLU A N 1
ATOM 4189 C CA . GLU A 1 510 ? 2.231 2.230 1.461 1.00 91.38 510 GLU A CA 1
ATOM 4190 C C . GLU A 1 510 ? 2.461 3.397 2.430 1.00 91.38 510 GLU A C 1
ATOM 4192 O O . GLU A 1 510 ? 1.515 4.064 2.848 1.00 91.38 510 GLU A O 1
ATOM 4197 N N . GLN A 1 511 ? 3.718 3.661 2.803 1.00 93.31 511 GLN A N 1
ATOM 4198 C CA . GLN A 1 511 ? 4.055 4.787 3.672 1.00 93.31 511 GLN A CA 1
ATOM 4199 C C . GLN A 1 511 ? 3.910 6.115 2.929 1.00 93.31 511 GLN A C 1
ATOM 4201 O O . GLN A 1 511 ? 3.402 7.072 3.513 1.00 93.31 511 GLN A O 1
ATOM 4206 N N . ILE A 1 512 ? 4.320 6.158 1.654 1.00 94.94 512 ILE A N 1
ATOM 4207 C CA . ILE A 1 512 ? 4.097 7.303 0.759 1.00 94.94 512 ILE A CA 1
ATOM 4208 C C . ILE A 1 512 ? 2.594 7.565 0.637 1.00 94.94 512 ILE A C 1
ATOM 4210 O O . ILE A 1 512 ? 2.147 8.680 0.891 1.00 94.94 512 ILE A O 1
ATOM 4214 N N . GLU A 1 513 ? 1.805 6.533 0.333 1.00 90.06 513 GLU A N 1
ATOM 4215 C CA . GLU A 1 513 ? 0.356 6.642 0.149 1.00 90.06 513 GLU A CA 1
ATOM 4216 C C . GLU A 1 513 ? -0.347 7.161 1.406 1.00 90.06 513 GLU A C 1
ATOM 4218 O O . GLU A 1 513 ? -1.092 8.137 1.337 1.00 90.06 513 GLU A O 1
ATOM 4223 N N . ARG A 1 514 ? -0.054 6.579 2.578 1.00 88.12 514 ARG A N 1
ATOM 4224 C CA . ARG A 1 514 ? -0.607 7.047 3.861 1.00 88.12 514 ARG A CA 1
ATOM 4225 C C . ARG A 1 514 ? -0.193 8.482 4.175 1.00 88.12 514 ARG A C 1
ATOM 4227 O O . ARG A 1 514 ? -1.004 9.255 4.674 1.00 88.12 514 ARG A O 1
ATOM 4234 N N . PHE A 1 515 ? 1.060 8.848 3.903 1.00 91.88 515 PHE A N 1
ATOM 4235 C CA . PHE A 1 515 ? 1.551 10.204 4.143 1.00 91.88 515 PHE A CA 1
ATOM 4236 C C . PHE A 1 515 ? 0.844 11.230 3.253 1.00 91.88 515 PHE A C 1
ATOM 4238 O O . PHE A 1 515 ? 0.359 12.237 3.767 1.00 91.88 515 PHE A O 1
ATOM 4245 N N . MET A 1 516 ? 0.735 10.953 1.952 1.00 90.12 516 MET A N 1
ATOM 4246 C CA . MET A 1 516 ? 0.041 11.825 1.004 1.00 90.12 516 MET A CA 1
ATOM 4247 C C . MET A 1 516 ? -1.444 11.950 1.336 1.00 90.12 516 MET A C 1
ATOM 4249 O O . MET A 1 516 ? -1.969 13.062 1.337 1.00 90.12 516 MET A O 1
ATOM 4253 N N . LEU A 1 517 ? -2.099 10.842 1.701 1.00 84.06 517 LEU A N 1
ATOM 4254 C CA . LEU A 1 517 ? -3.498 10.845 2.117 1.00 84.06 517 LEU A CA 1
ATOM 4255 C C . LEU A 1 517 ? -3.712 11.736 3.349 1.00 84.06 517 LEU A C 1
ATOM 4257 O O . LEU A 1 517 ? -4.548 12.635 3.318 1.00 84.06 517 LEU A O 1
ATOM 4261 N N . ASN A 1 518 ? -2.900 11.555 4.395 1.00 83.94 518 ASN A N 1
ATOM 4262 C CA . ASN A 1 518 ? -2.995 12.344 5.628 1.00 83.94 518 ASN A CA 1
ATOM 4263 C C . ASN A 1 518 ? -2.719 13.838 5.408 1.00 83.94 518 ASN A C 1
ATOM 4265 O O . ASN A 1 518 ? -3.245 14.681 6.131 1.00 83.94 518 ASN A O 1
ATOM 4269 N N . ARG A 1 519 ? -1.866 14.176 4.434 1.00 85.81 519 ARG A N 1
ATOM 4270 C CA . ARG A 1 519 ? -1.517 15.561 4.087 1.00 85.81 519 ARG A CA 1
ATOM 4271 C C . ARG A 1 519 ? -2.421 16.172 3.015 1.00 85.81 519 ARG A C 1
ATOM 4273 O O . ARG A 1 519 ? -2.234 17.340 2.691 1.00 85.81 519 ARG A O 1
ATOM 4280 N N . LYS A 1 520 ? -3.395 15.415 2.497 1.00 84.00 520 LYS A N 1
ATOM 4281 C CA . LYS A 1 520 ? -4.281 15.818 1.391 1.00 84.00 520 LYS A CA 1
ATOM 4282 C C . LYS A 1 520 ? -3.499 16.216 0.125 1.00 84.00 520 LYS A C 1
ATOM 4284 O O . LYS A 1 520 ? -3.915 17.100 -0.619 1.00 84.00 520 LYS A O 1
ATOM 4289 N N . TYR A 1 521 ? -2.348 15.581 -0.108 1.00 88.19 521 TYR A N 1
ATOM 4290 C CA . TYR A 1 521 ? -1.529 15.817 -1.299 1.00 88.19 521 TYR A CA 1
ATOM 4291 C C . TYR A 1 521 ? -2.101 15.089 -2.511 1.00 88.19 521 TYR A C 1
ATOM 4293 O O . TYR A 1 521 ? -2.693 14.013 -2.388 1.00 88.19 521 TYR A O 1
ATOM 4301 N N . ARG A 1 522 ? -1.919 15.704 -3.681 1.00 81.19 522 ARG A N 1
ATOM 4302 C CA . ARG A 1 522 ? -2.444 15.238 -4.969 1.00 81.19 522 ARG A CA 1
ATOM 4303 C C . ARG A 1 522 ? -1.337 14.590 -5.803 1.00 81.19 522 ARG A C 1
ATOM 4305 O O . ARG A 1 522 ? -0.159 14.763 -5.512 1.00 81.19 522 ARG A O 1
ATOM 4312 N N . TYR A 1 523 ? -1.736 13.864 -6.844 1.00 87.62 523 TYR A N 1
ATOM 4313 C CA . TYR A 1 523 ? -0.858 13.292 -7.873 1.00 87.62 523 TYR A CA 1
ATOM 4314 C C . TYR A 1 523 ? 0.184 12.262 -7.397 1.00 87.62 523 TYR A C 1
ATOM 4316 O O . TYR A 1 523 ? 1.364 12.315 -7.760 1.00 87.62 523 TYR A O 1
ATOM 4324 N N . LYS A 1 524 ? -0.247 11.275 -6.602 1.00 90.94 524 LYS A N 1
ATOM 4325 C CA . LYS A 1 524 ? 0.641 10.215 -6.087 1.00 90.94 524 LYS A CA 1
ATOM 4326 C C . LYS A 1 524 ? 1.335 9.387 -7.172 1.00 90.94 524 LYS A C 1
ATOM 4328 O O . LYS A 1 524 ? 2.361 8.775 -6.881 1.00 90.94 524 LYS A O 1
ATOM 4333 N N . GLU A 1 525 ? 0.839 9.400 -8.410 1.00 92.75 525 GLU A N 1
ATOM 4334 C CA . GLU A 1 525 ? 1.519 8.830 -9.575 1.00 92.75 525 GLU A CA 1
ATOM 4335 C C . GLU A 1 525 ? 2.963 9.297 -9.726 1.00 92.75 525 GLU A C 1
ATOM 4337 O O . GLU A 1 525 ? 3.825 8.483 -10.045 1.00 92.75 525 GLU A O 1
ATOM 4342 N N . TYR A 1 526 ? 3.274 10.551 -9.400 1.00 94.44 526 TYR A N 1
ATOM 4343 C CA . TYR A 1 526 ? 4.633 11.072 -9.513 1.00 94.44 526 TYR A CA 1
ATOM 4344 C C . TYR A 1 526 ? 5.529 10.587 -8.369 1.00 94.44 526 TYR A C 1
ATOM 4346 O O . TYR A 1 526 ? 6.690 10.242 -8.590 1.00 94.44 526 TYR A O 1
ATOM 4354 N N . ALA A 1 527 ? 4.987 10.464 -7.155 1.00 96.56 527 ALA A N 1
ATOM 4355 C CA . ALA A 1 527 ? 5.722 9.893 -6.027 1.00 96.56 527 ALA A CA 1
ATOM 4356 C C . ALA A 1 527 ? 6.030 8.403 -6.259 1.00 96.56 527 ALA A C 1
ATOM 4358 O O . ALA A 1 527 ? 7.152 7.944 -6.031 1.00 96.56 527 ALA A O 1
ATOM 4359 N N . PHE A 1 528 ? 5.047 7.647 -6.756 1.00 96.62 528 PHE A N 1
ATOM 4360 C CA . PHE A 1 528 ? 5.212 6.235 -7.095 1.00 96.62 528 PHE A CA 1
ATOM 4361 C C . PHE A 1 528 ? 6.121 6.021 -8.302 1.00 96.62 528 PHE A C 1
ATOM 4363 O O . PHE A 1 528 ? 6.863 5.041 -8.317 1.00 96.62 528 PHE A O 1
ATOM 4370 N N . MET A 1 529 ? 6.114 6.931 -9.277 1.00 95.44 529 MET A N 1
ATOM 4371 C CA . MET A 1 529 ? 7.042 6.901 -10.403 1.00 95.44 529 MET A CA 1
ATOM 4372 C C . MET A 1 529 ? 8.494 7.026 -9.934 1.00 95.44 529 MET A C 1
ATOM 4374 O O . MET A 1 529 ? 9.317 6.199 -10.316 1.00 95.44 529 MET A O 1
ATOM 4378 N N . LEU A 1 530 ? 8.813 7.987 -9.059 1.00 95.25 530 LEU A N 1
ATOM 4379 C CA . LEU A 1 530 ? 10.165 8.117 -8.493 1.00 95.25 530 LEU A CA 1
ATOM 4380 C C . LEU A 1 530 ? 10.551 6.901 -7.646 1.00 95.25 530 LEU A C 1
ATOM 4382 O O . LEU A 1 530 ? 11.660 6.386 -7.772 1.00 95.25 530 LEU A O 1
ATOM 4386 N N . TRP A 1 531 ? 9.624 6.403 -6.824 1.00 95.50 531 TRP A N 1
ATOM 4387 C CA . TRP A 1 531 ? 9.856 5.208 -6.013 1.00 95.50 531 TRP A CA 1
ATOM 4388 C C . TRP A 1 531 ? 10.143 3.974 -6.876 1.00 95.50 531 TRP A C 1
ATOM 4390 O O . TRP A 1 531 ? 11.142 3.288 -6.662 1.00 95.50 531 TRP A O 1
ATOM 4400 N N . GLY A 1 532 ? 9.312 3.727 -7.891 1.00 93.69 532 GLY A N 1
ATOM 4401 C CA . GLY A 1 532 ? 9.473 2.627 -8.838 1.00 93.69 532 GLY A CA 1
ATOM 4402 C C . GLY A 1 532 ? 10.736 2.759 -9.691 1.00 93.69 532 GLY A C 1
ATOM 4403 O O . GLY A 1 532 ? 11.410 1.755 -9.924 1.00 93.69 532 GLY A O 1
ATOM 4404 N N . ALA A 1 533 ? 11.099 3.981 -10.095 1.00 92.31 533 ALA A N 1
ATOM 4405 C CA . ALA A 1 533 ? 12.358 4.271 -10.781 1.00 92.31 533 ALA A CA 1
ATOM 4406 C C . ALA A 1 533 ? 13.570 3.936 -9.909 1.00 92.31 533 ALA A C 1
ATOM 4408 O O . ALA A 1 533 ? 14.569 3.444 -10.418 1.00 92.31 533 ALA A O 1
ATOM 4409 N N . TYR A 1 534 ? 13.477 4.184 -8.601 1.00 92.00 534 TYR A N 1
ATOM 4410 C CA . TYR A 1 534 ? 14.576 3.968 -7.669 1.00 92.00 534 TYR A CA 1
ATOM 4411 C C . TYR A 1 534 ? 14.816 2.483 -7.384 1.00 92.00 534 TYR A C 1
ATOM 4413 O O . TYR A 1 534 ? 15.955 2.023 -7.421 1.00 92.00 534 TYR A O 1
ATOM 4421 N N . ILE A 1 535 ? 13.759 1.714 -7.103 1.00 90.38 535 ILE A N 1
ATOM 4422 C CA . ILE A 1 535 ? 13.902 0.288 -6.753 1.00 90.38 535 ILE A CA 1
ATOM 4423 C C . ILE A 1 535 ? 13.959 -0.634 -7.979 1.00 90.38 535 ILE A C 1
ATOM 4425 O O . ILE A 1 535 ? 14.492 -1.743 -7.910 1.00 90.38 535 ILE A O 1
ATOM 4429 N N . GLY A 1 536 ? 13.398 -0.183 -9.101 1.00 90.88 536 GLY A N 1
ATOM 4430 C CA . GLY A 1 536 ? 13.263 -0.942 -10.336 1.00 90.88 536 GLY A CA 1
ATOM 4431 C C . GLY A 1 536 ? 12.160 -2.002 -10.316 1.00 90.88 536 GLY A C 1
ATOM 4432 O O . GLY A 1 536 ? 11.753 -2.519 -9.273 1.00 90.88 536 GLY A O 1
ATOM 4433 N N . PHE A 1 537 ? 11.677 -2.356 -11.509 1.00 92.25 537 PHE A N 1
ATOM 4434 C CA . PHE A 1 537 ? 10.520 -3.232 -11.698 1.00 92.25 537 PHE A CA 1
ATOM 4435 C C . PHE A 1 537 ? 10.654 -4.572 -10.977 1.00 92.25 537 PHE A C 1
ATOM 4437 O O . PHE A 1 537 ? 9.717 -5.002 -10.308 1.00 92.25 537 PHE A O 1
ATOM 4444 N N . ALA A 1 538 ? 11.820 -5.216 -11.054 1.00 90.38 538 ALA A N 1
ATOM 4445 C CA . ALA A 1 538 ? 12.080 -6.511 -10.433 1.00 90.38 538 ALA A CA 1
ATOM 4446 C C . ALA A 1 538 ? 11.824 -6.525 -8.915 1.00 90.38 538 ALA A C 1
ATOM 4448 O O . ALA A 1 538 ? 11.339 -7.534 -8.406 1.00 90.38 538 ALA A O 1
ATOM 4449 N N . ALA A 1 539 ? 12.076 -5.413 -8.217 1.00 89.19 539 ALA A N 1
ATOM 4450 C CA . ALA A 1 539 ? 11.893 -5.290 -6.770 1.00 89.19 539 ALA A CA 1
ATOM 4451 C C . ALA A 1 539 ? 10.467 -4.879 -6.353 1.00 89.19 539 ALA A C 1
ATOM 4453 O O . ALA A 1 539 ? 10.117 -4.995 -5.180 1.00 89.19 539 ALA A O 1
ATOM 4454 N N . ILE A 1 540 ? 9.625 -4.426 -7.290 1.00 91.50 540 ILE A N 1
ATOM 4455 C CA . ILE A 1 540 ? 8.233 -4.053 -6.997 1.00 91.50 540 ILE A CA 1
ATOM 4456 C C . ILE A 1 540 ? 7.436 -5.297 -6.550 1.00 91.50 540 ILE A C 1
ATOM 4458 O O . ILE A 1 540 ? 7.448 -6.308 -7.257 1.00 91.50 540 ILE A O 1
ATOM 4462 N N . PRO A 1 541 ? 6.705 -5.265 -5.424 1.00 90.75 541 PRO A N 1
ATOM 4463 C CA . PRO A 1 541 ? 5.966 -6.429 -4.951 1.00 90.75 541 PRO A CA 1
ATOM 4464 C C . PRO A 1 541 ? 4.700 -6.696 -5.778 1.00 90.75 541 PRO A C 1
ATOM 4466 O O . PRO A 1 541 ? 4.103 -5.800 -6.382 1.00 90.75 541 PRO A O 1
ATOM 4469 N N . LYS A 1 542 ? 4.233 -7.945 -5.745 1.00 90.75 542 LYS A N 1
ATOM 4470 C CA . LYS A 1 542 ? 2.974 -8.379 -6.362 1.00 90.75 542 LYS A CA 1
ATOM 4471 C C . LYS A 1 542 ? 1.768 -7.568 -5.868 1.00 90.75 542 LYS A C 1
ATOM 4473 O O . LYS A 1 542 ? 0.914 -7.186 -6.659 1.00 90.75 542 LYS A O 1
ATOM 4478 N N . THR A 1 543 ? 1.724 -7.221 -4.580 1.00 90.12 543 THR A N 1
ATOM 4479 C CA . THR A 1 543 ? 0.649 -6.391 -3.998 1.00 90.12 543 THR A CA 1
ATOM 4480 C C . THR A 1 543 ? 0.533 -5.009 -4.645 1.00 90.12 543 THR A C 1
ATOM 4482 O O . THR A 1 543 ? -0.557 -4.443 -4.686 1.00 90.12 543 THR A O 1
ATOM 4485 N N . PHE A 1 544 ? 1.630 -4.479 -5.191 1.00 91.94 544 PHE A N 1
ATOM 4486 C CA . PHE A 1 544 ? 1.635 -3.215 -5.921 1.00 91.94 544 PHE A CA 1
ATOM 4487 C C . PHE A 1 544 ? 1.100 -3.379 -7.349 1.00 91.94 544 PHE A C 1
ATOM 4489 O O . PHE A 1 544 ? 0.296 -2.574 -7.807 1.00 91.94 544 PHE A O 1
ATOM 4496 N N . THR A 1 545 ? 1.523 -4.435 -8.045 1.00 91.62 545 THR A N 1
ATOM 4497 C CA . THR A 1 545 ? 1.260 -4.649 -9.481 1.00 91.62 545 THR A CA 1
ATOM 4498 C C . THR A 1 545 ? -0.064 -5.346 -9.786 1.00 91.62 545 THR A C 1
ATOM 4500 O O . THR A 1 545 ? -0.588 -5.171 -10.880 1.00 91.62 545 THR A O 1
ATOM 4503 N N . ASN A 1 546 ? -0.654 -6.070 -8.832 1.00 88.38 546 ASN A N 1
ATOM 4504 C CA . ASN A 1 546 ? -1.934 -6.765 -9.021 1.00 88.38 546 ASN A CA 1
ATOM 4505 C C . ASN A 1 546 ? -3.065 -5.848 -9.505 1.00 88.38 546 ASN A C 1
ATOM 4507 O O . ASN A 1 546 ? -3.865 -6.265 -10.330 1.00 88.38 546 ASN A O 1
ATOM 4511 N N . VAL A 1 547 ? -3.111 -4.597 -9.035 1.00 85.44 547 VAL A N 1
ATOM 4512 C CA . VAL A 1 547 ? -4.125 -3.614 -9.468 1.00 85.44 547 VAL A CA 1
ATOM 4513 C C . VAL A 1 547 ? -4.061 -3.360 -10.981 1.00 85.44 547 VAL A C 1
ATOM 4515 O O . VAL A 1 547 ? -5.076 -3.060 -11.594 1.00 85.44 547 VAL A O 1
ATOM 4518 N N . ILE A 1 548 ? -2.877 -3.511 -11.580 1.00 89.81 548 ILE A N 1
ATOM 4519 C CA . ILE A 1 548 ? -2.650 -3.366 -13.020 1.00 89.81 548 ILE A CA 1
ATOM 4520 C C . ILE A 1 548 ? -3.032 -4.669 -13.729 1.00 89.81 548 ILE A C 1
ATOM 4522 O O . ILE A 1 548 ? -3.887 -4.669 -14.603 1.00 89.81 548 ILE A O 1
ATOM 4526 N N . TYR A 1 549 ? -2.432 -5.795 -13.330 1.00 87.56 549 TYR A N 1
ATOM 4527 C CA . TYR A 1 549 ? -2.542 -7.059 -14.074 1.00 87.56 549 TYR A CA 1
ATOM 4528 C C . TYR A 1 549 ? -3.873 -7.798 -13.909 1.00 87.56 549 TYR A C 1
ATOM 4530 O O . TYR A 1 549 ? -4.126 -8.757 -14.631 1.00 87.56 549 TYR A O 1
ATOM 4538 N N . GLN A 1 550 ? -4.724 -7.373 -12.975 1.00 82.31 550 GLN A N 1
ATOM 4539 C CA . GLN A 1 550 ? -6.103 -7.857 -12.866 1.00 82.31 550 GLN A CA 1
ATOM 4540 C C . GLN A 1 550 ? -7.057 -7.136 -13.828 1.00 82.31 550 GLN A C 1
ATOM 4542 O O . GLN A 1 550 ? -8.185 -7.590 -14.009 1.00 82.31 550 GLN A O 1
ATOM 4547 N N . ASN A 1 551 ? -6.615 -6.038 -14.448 1.00 83.94 551 ASN A N 1
ATOM 4548 C CA . ASN A 1 551 ? -7.357 -5.314 -15.469 1.00 83.94 551 ASN A CA 1
ATOM 4549 C C . ASN A 1 551 ? -6.714 -5.554 -16.847 1.00 83.94 551 ASN A C 1
ATOM 4551 O O . ASN A 1 551 ? -5.667 -4.993 -17.172 1.00 83.94 551 ASN A O 1
ATOM 4555 N N . ASP A 1 552 ? -7.359 -6.392 -17.661 1.00 82.62 552 ASP A N 1
ATOM 4556 C CA . ASP A 1 552 ? -6.851 -6.793 -18.977 1.00 82.62 552 ASP A CA 1
ATOM 4557 C C . ASP A 1 552 ? -6.683 -5.627 -19.964 1.00 82.62 552 ASP A C 1
ATOM 4559 O O . ASP A 1 552 ? -5.821 -5.712 -20.841 1.00 82.62 552 ASP A O 1
ATOM 4563 N N . GLU A 1 553 ? -7.490 -4.568 -19.856 1.00 85.38 553 GLU A N 1
ATOM 4564 C CA . GLU A 1 553 ? -7.410 -3.398 -20.741 1.00 85.38 553 GLU A CA 1
ATOM 4565 C C . GLU A 1 553 ? -6.169 -2.566 -20.418 1.00 85.38 553 GLU A C 1
ATOM 4567 O O . GLU A 1 553 ? -5.345 -2.313 -21.297 1.00 85.38 553 GLU A O 1
ATOM 4572 N N . ILE A 1 554 ? -5.970 -2.247 -19.139 1.00 87.38 554 ILE A N 1
ATOM 4573 C CA . ILE A 1 554 ? -4.812 -1.471 -18.682 1.00 87.38 554 ILE A CA 1
ATOM 4574 C C . ILE A 1 554 ? -3.496 -2.212 -18.927 1.00 87.38 554 ILE A C 1
ATOM 4576 O O . ILE A 1 554 ? -2.501 -1.607 -19.323 1.00 87.38 554 ILE A O 1
ATOM 4580 N N . ASP A 1 555 ? -3.473 -3.527 -18.710 1.00 86.19 555 ASP A N 1
ATOM 4581 C CA . ASP A 1 555 ? -2.297 -4.347 -19.000 1.00 86.19 555 ASP A CA 1
ATOM 4582 C C . ASP A 1 555 ? -1.913 -4.292 -20.491 1.00 86.19 555 ASP A C 1
ATOM 4584 O O . ASP A 1 555 ? -0.735 -4.158 -20.826 1.00 86.19 555 ASP A O 1
ATOM 4588 N N . LYS A 1 556 ? -2.903 -4.307 -21.397 1.00 86.50 556 LYS A N 1
ATOM 4589 C CA . LYS A 1 556 ? -2.669 -4.153 -22.843 1.00 86.50 556 LYS A CA 1
ATOM 4590 C C . LYS A 1 556 ? -2.169 -2.758 -23.211 1.00 86.50 556 LYS A C 1
ATOM 4592 O O . LYS A 1 556 ? -1.244 -2.649 -24.015 1.00 86.50 556 LYS A O 1
ATOM 4597 N N . GLU A 1 557 ? -2.749 -1.703 -22.638 1.00 87.56 557 GLU A N 1
ATOM 4598 C CA . GLU A 1 557 ? -2.283 -0.326 -22.857 1.00 87.56 557 GLU A CA 1
ATOM 4599 C C . GLU A 1 557 ? -0.830 -0.147 -22.403 1.00 87.56 557 GLU A C 1
ATOM 4601 O O . GLU A 1 557 ? -0.012 0.437 -23.119 1.00 87.56 557 GLU A O 1
ATOM 4606 N N . LEU A 1 558 ? -0.486 -0.710 -21.242 1.00 89.44 558 LEU A N 1
ATOM 4607 C CA . LEU A 1 558 ? 0.866 -0.678 -20.701 1.00 89.44 558 LEU A CA 1
ATOM 4608 C C . LEU A 1 558 ? 1.863 -1.430 -21.599 1.00 89.44 558 LEU A C 1
ATOM 4610 O O . LEU A 1 558 ? 2.958 -0.923 -21.851 1.00 89.44 558 LEU A O 1
ATOM 4614 N N . ASP A 1 559 ? 1.493 -2.607 -22.114 1.00 86.38 559 ASP A N 1
ATOM 4615 C CA . ASP A 1 559 ? 2.324 -3.349 -23.071 1.00 86.38 559 ASP A CA 1
ATOM 4616 C C . ASP A 1 559 ? 2.517 -2.575 -24.380 1.00 86.38 559 ASP A C 1
ATOM 4618 O O . ASP A 1 559 ? 3.638 -2.503 -24.888 1.00 86.38 559 ASP A O 1
ATOM 4622 N N . TYR A 1 560 ? 1.465 -1.937 -24.903 1.00 84.94 560 TYR A N 1
ATOM 4623 C CA . TYR A 1 560 ? 1.572 -1.084 -26.088 1.00 84.94 560 TYR A CA 1
ATOM 4624 C C . TYR A 1 560 ? 2.528 0.093 -25.856 1.00 84.94 560 TYR A C 1
ATOM 4626 O O . TYR A 1 560 ? 3.389 0.365 -26.695 1.00 84.94 560 TYR A O 1
ATOM 4634 N N . PHE A 1 561 ? 2.443 0.741 -24.692 1.00 86.06 561 PHE A N 1
ATOM 4635 C CA . PHE A 1 561 ? 3.354 1.821 -24.318 1.00 86.06 561 PHE A CA 1
ATOM 4636 C C . PHE A 1 561 ? 4.816 1.347 -24.267 1.00 86.06 561 PHE A C 1
ATOM 4638 O O . PHE A 1 561 ? 5.699 1.993 -24.834 1.00 86.06 561 PHE A O 1
ATOM 4645 N N . PHE A 1 562 ? 5.092 0.187 -23.658 1.00 84.94 562 PHE A N 1
ATOM 4646 C CA . PHE A 1 562 ? 6.448 -0.375 -23.619 1.00 84.94 562 PHE A CA 1
ATOM 4647 C C . PHE A 1 562 ? 6.983 -0.793 -24.993 1.00 84.94 562 PHE A C 1
ATOM 4649 O O . PHE A 1 562 ? 8.200 -0.800 -25.184 1.00 84.94 562 PHE A O 1
ATOM 4656 N N . ASN A 1 563 ? 6.119 -1.101 -25.960 1.00 75.56 563 ASN A N 1
ATOM 4657 C CA . ASN A 1 563 ? 6.556 -1.442 -27.314 1.00 75.56 563 ASN A CA 1
ATOM 4658 C C . ASN A 1 563 ? 7.196 -0.259 -28.031 1.00 75.56 563 ASN A C 1
ATOM 4660 O O . ASN A 1 563 ? 8.218 -0.449 -28.685 1.00 75.56 563 ASN A O 1
ATOM 4664 N N . GLY A 1 564 ? 6.657 0.949 -27.845 1.00 68.81 564 GLY A N 1
ATOM 4665 C CA . GLY A 1 564 ? 7.292 2.168 -28.349 1.00 68.81 564 GLY A CA 1
ATOM 4666 C C . GLY A 1 564 ? 8.699 2.374 -27.776 1.00 68.81 564 GLY A C 1
ATOM 4667 O O . GLY A 1 564 ? 9.580 2.854 -28.468 1.00 68.81 564 GLY A O 1
ATOM 4668 N N . ILE A 1 565 ? 8.943 1.933 -26.538 1.00 70.25 565 ILE A N 1
ATOM 4669 C CA . ILE A 1 565 ? 10.251 2.056 -25.870 1.00 70.25 565 ILE A CA 1
ATOM 4670 C C . ILE A 1 565 ? 11.266 1.036 -26.387 1.00 70.25 565 ILE A C 1
ATOM 4672 O O . ILE A 1 565 ? 12.455 1.332 -26.457 1.00 70.25 565 ILE A O 1
ATOM 4676 N N . LEU A 1 566 ? 10.818 -0.193 -26.650 1.00 65.19 566 LEU A N 1
ATOM 4677 C CA . LEU A 1 566 ? 11.681 -1.294 -27.084 1.00 65.19 566 LEU A CA 1
ATOM 4678 C C . LEU A 1 566 ? 11.965 -1.274 -28.596 1.00 65.19 566 LEU A C 1
ATOM 4680 O O . LEU A 1 566 ? 12.896 -1.951 -29.028 1.00 65.19 566 LEU A O 1
ATOM 4684 N N . GLY A 1 567 ? 11.154 -0.554 -29.379 1.00 54.00 567 GLY A N 1
ATOM 4685 C CA . GLY A 1 567 ? 11.295 -0.412 -30.831 1.00 54.00 567 GLY A CA 1
ATOM 4686 C C . GLY A 1 567 ? 12.337 0.617 -31.295 1.00 54.00 567 GLY A C 1
ATOM 4687 O O . GLY A 1 567 ? 12.736 0.547 -32.456 1.00 54.00 567 GLY A O 1
ATOM 4688 N N . ASP A 1 568 ? 12.795 1.503 -30.397 1.00 39.31 568 ASP A N 1
ATOM 4689 C CA . ASP A 1 568 ? 13.830 2.539 -30.608 1.00 39.31 568 ASP A CA 1
ATOM 4690 C C . ASP A 1 568 ? 15.189 2.164 -29.959 1.00 39.31 568 ASP A C 1
ATOM 4692 O O . ASP A 1 568 ? 16.269 2.349 -30.569 1.00 39.31 568 ASP A O 1
#

pLDDT: mean 85.74, std 10.03, range [39.31, 97.81]

Solvent-accessible surface area (backbone atoms only — not comparable to full-atom values): 31547 Å² total; per-residue (Å²): 107,41,44,33,27,57,44,31,53,60,17,57,31,47,66,77,71,46,36,58,62,69,78,62,87,68,83,83,53,94,72,47,70,71,34,63,40,36,83,46,60,83,59,63,60,60,56,69,60,51,76,49,70,44,69,90,64,50,67,70,90,57,55,40,79,39,79,93,80,67,46,33,30,38,32,66,58,68,39,63,68,48,88,92,43,44,36,40,38,21,40,37,66,68,56,45,52,50,51,54,57,56,39,74,74,40,55,48,40,46,43,57,69,64,46,52,90,36,54,48,62,56,70,82,49,79,42,79,87,83,77,84,80,76,86,86,65,97,64,67,59,69,60,54,41,52,47,53,42,45,50,33,18,51,50,8,18,54,52,19,27,50,52,20,43,35,58,45,52,51,73,68,56,51,53,39,52,48,51,50,49,52,49,50,52,50,53,56,50,49,53,52,51,50,74,76,46,64,65,50,71,78,79,64,62,62,60,52,51,47,51,50,43,46,55,52,51,70,76,43,100,54,84,88,76,66,54,56,60,51,46,51,50,53,49,53,50,45,40,53,48,32,41,54,42,23,52,51,56,55,47,58,71,34,72,66,45,56,48,51,53,50,52,50,51,55,49,39,51,54,43,49,53,53,50,50,50,52,35,57,76,69,43,41,64,59,48,50,50,54,46,49,51,55,50,50,54,19,30,57,51,6,52,78,69,79,35,88,56,37,77,67,54,87,88,37,72,68,35,51,49,47,51,49,50,47,48,58,50,51,56,43,59,71,68,34,64,66,60,46,49,43,55,52,48,43,51,57,44,49,59,53,54,69,69,65,62,82,96,64,57,90,46,55,64,58,48,52,54,50,53,51,52,45,51,52,48,50,52,51,50,52,52,52,56,63,63,62,25,49,43,90,64,76,84,58,83,38,58,44,77,54,96,92,39,76,40,73,56,73,59,85,92,44,48,59,49,46,54,52,48,36,48,47,47,47,53,43,55,72,62,58,72,76,41,95,66,83,68,48,71,65,57,44,54,50,49,51,54,54,39,52,53,58,41,60,77,39,76,53,34,77,38,73,68,30,41,52,51,52,49,34,53,51,35,45,56,33,31,77,69,70,74,36,97,68,67,64,77,67,87,89,39,47,64,48,48,13,53,48,36,30,67,74,29,60,75,37,71,69,53,26,50,52,51,33,58,76,67,71,57,51,64,54,18,57,18,32,17,50,49,21,25,61,64,14,36,34,68,49,44,24,86,65,48,46,77,44,46,76,34,70,65,57,42,49,55,52,50,54,56,51,46,65,63,74,74,109

Mean predicted aligned error: 13.66 Å

Sequence (568 aa):
MESFVTESISPYSFYQERGFGNNLSRFYKAGSEKINHLILSTVEPVGEYAVEISDELLDVALLVKSGRKKTVFTYPKTIYYRKDSVRFRFFSREKQIAFIAESKILLEVKCVEKYMNNFYFDNKAKVKINEKSSDTFLFEKQQYLAFDKKYNFLKGAVVGYVRGQLTSMDNGQQELLSHITELKNSFAGLHTELMLGEDAVHDMSILQKIFQCKLEYSKLDIEATNLFDILGQVFKEIIKLASMRSQELNRQKTPAYEKELEELKQKREKCAHTLNRLEDMFNFSCIKNELDQIRRKEIEKGEKKGKKREYFKKDTPEYKRKVELKKMLDDFEENNSEYKTLKQEIKNIEERIDSYHYGSTEYDSALGALFVRLSDGVNDLIKKVNKSGQSHSVDFSRIKILDRKVLLVFGNEAVVESAYFDIVLQYILEQSFGGIRSISEIDILNLILATAKIFKDTEYSKTVTGQELLVSLGQYWRYKKQELDTFSIPSHLPIFQSIMSFFIKAQGFEQIERFMLNRKYRYKEYAFMLWGAYIGFAAIPKTFTNVIYQNDEIDKELDYFFNGILGD

Secondary structure (DSSP, 8-state):
-THHHHTEE--TTHHHHS--S--TT----TTGGG--SEEEESS-B-SSEEEEE-GGGS-GGG-EEESTTS-EEEE-S-EE--TTSEEEEESSHHHHHHHHHHHHH-TT--STTTTGGGEEE-----B-------------HHHHHHHHHHHHHHHHHHHHHHHHHTTPPPHHHHHHHHHHHHHHHHHHHHHHHHHH--SPP---HHHHHHHHHHHHHHTSS----SHHHHHHHHHHHHHHHHHHHHHHHHHHTSHHHHHHHHHHHHHHHHHHHHHHHHHHHTTHHHHHHHHHHHHHHHHHHHHTTTSS--PPPTTSHHHHHHHHHHHHHHHHHHH-HHHHHHHHHHHHHHHHHHT--SS--THHHHHHHHHHHHHHHHHHHHHHHHHHT--S---GGGEEEETTEEEE---GGGHHHHHHHHHHHHHHHHH---SS----HHHHHHHHHHHHHHHHTSGGGGSHHHHHHHHHHHHHHHHHTTS-S-----TT-HHHHHHHHHHHHTT-HHHHHHHHHHHT---HHHHHHHHHHHH-GGGS-HHHHHHHHT-HHHHHHHHHHHHHHH--